Protein AF-A0A931K1W0-F1 (afdb_monomer_lite)

Sequence (551 aa):
MRIALSAIAASLCFSAPSFSQVNISGSLLPSSRSVAVGEAATAFAAITNANNSTATATSCRPECFNCGPGGVDAVFSYQTTSAVNVLTGTPNTPADIAPGSTQNYVFSLTPNSIFTEQAAVIDFTCDGGQTRAAYRPELTDFILSAGPNEPDILPIASTLSLDGVARVSTPTGFIPFSVAAINIGAGNPGPDGPDTAFAGGNEATITVTPEHGGLELPLRYDICEANNLAVCIGARSTSVTTQIGDSPSYFVVRALGEGAGVPFYPDIVRVTLNFTDAGGVLRGRTSVAAVVTGPTPGQDDTNPEGIWFFDISGGTSTAFGEIGDGILVIDEAGGYTAYGNFATLGQNDGQYGLYGEVSTPDPGSFSGIAFELNDNNPAVQHDFAGTWQHNTFVRGNVSPVASDNPDVSGPSLIAGQPRRLRAVYSTLTDRPVSLPGLAGSYDLVDEENGALADIGDITISSLGQMTGTVSDPGGNTCDASGAIVHVNQNENIFFVNLQLTGPCQFAAGYGGHAAQLDDAENGFTNAIAMIFGNENAIVQVALVPDAQFPQ

Secondary structure (DSSP, 8-state):
--------------------PPPEEEEEESSEEEE-TTS-EEEEEEEEE--SSS-PEEEEEEEETTBSTTSB-EEEEEEEE-TTS-B-S-TT--EEE-TT-EEEEEEEEEESS-EEEEEEEEEEEETTTTEEPPP-TTTTEEEEEE-TT---EEEEEEETTSSSEEEESSTT-EEEEEEEEEE-SSS-----SS--S-SSSS-EEEEEEEE-TT---SEEEEEEEE-TTS-BSS--BS-EEEEE-SSPEEEEEEEEE-SS-B---TTT-EEEEEEE-TTS-EEEEEEEEEEE-PPP-----S---EEEEEEEE----SSS-EEEEEEEEE-TTSEEEEEEEEE-TTSPPEEEEEEEE-B-SSTTEEEEEEEEE--SS--EEEEEEEEEETTTEEEEEEEE---S-TT--S----TT--EEEEEEE-GGGSS---GGGG-EEEEEEEEETTEEEEEEEEEE-TT-EEEEEEE-TTS-EEEEEEEEEES-TTSS-EEEEEEEESSSTT--EEEEEEEEEEETTTTEEEEEEEEEE-SS-EEEEEEEEGGGS--

Structure (mmCIF, N/CA/C/O backbone):
data_AF-A0A931K1W0-F1
#
_entry.id   AF-A0A931K1W0-F1
#
loop_
_atom_site.group_PDB
_atom_site.id
_atom_site.type_symbol
_atom_site.label_atom_id
_atom_site.label_alt_id
_atom_site.label_comp_id
_atom_site.label_asym_id
_atom_site.label_entity_id
_atom_site.label_seq_id
_atom_site.pdbx_PDB_ins_code
_atom_site.Cartn_x
_atom_site.Cartn_y
_atom_site.Cartn_z
_atom_site.occupancy
_atom_site.B_iso_or_equiv
_atom_site.auth_seq_id
_atom_site.auth_comp_id
_atom_site.auth_asym_id
_atom_site.auth_atom_id
_atom_site.pdbx_PDB_model_num
ATOM 1 N N . MET A 1 1 ? 1.132 76.169 -31.240 1.00 40.91 1 MET A N 1
ATOM 2 C CA . MET A 1 1 ? -0.004 75.354 -30.760 1.00 40.91 1 MET A CA 1
ATOM 3 C C . MET A 1 1 ? 0.109 73.947 -31.341 1.00 40.91 1 MET A C 1
ATOM 5 O O . MET A 1 1 ? -0.431 73.682 -32.403 1.00 40.91 1 MET A O 1
ATOM 9 N N . ARG A 1 2 ? 0.882 73.076 -30.684 1.00 34.75 2 ARG A N 1
ATOM 10 C CA . ARG A 1 2 ? 0.840 71.611 -30.820 1.00 34.75 2 ARG A CA 1
ATOM 11 C C . ARG A 1 2 ? 1.240 71.058 -29.451 1.00 34.75 2 ARG A C 1
ATOM 13 O O . ARG A 1 2 ? 2.360 71.286 -29.011 1.00 34.75 2 ARG A O 1
ATOM 20 N N . ILE A 1 3 ? 0.267 70.483 -28.753 1.00 39.75 3 ILE A N 1
ATOM 21 C CA . ILE A 1 3 ? 0.399 69.864 -27.432 1.00 39.75 3 ILE A CA 1
ATOM 22 C C . ILE A 1 3 ? 0.896 68.438 -27.680 1.00 39.75 3 ILE A C 1
ATOM 24 O O . ILE A 1 3 ? 0.216 67.677 -28.363 1.00 39.75 3 ILE A O 1
ATOM 28 N N . ALA A 1 4 ? 2.089 68.102 -27.189 1.00 41.09 4 ALA A N 1
ATOM 29 C CA . ALA A 1 4 ? 2.591 66.733 -27.171 1.00 41.09 4 ALA A CA 1
ATOM 30 C C . ALA A 1 4 ? 2.220 66.108 -25.820 1.00 41.09 4 ALA A C 1
ATOM 32 O O . ALA A 1 4 ? 2.656 66.575 -24.769 1.00 41.09 4 ALA A O 1
ATOM 33 N N . LEU A 1 5 ? 1.349 65.103 -25.873 1.00 40.66 5 LEU A N 1
ATOM 34 C CA . LEU A 1 5 ? 0.883 64.304 -24.746 1.00 40.66 5 LEU A CA 1
ATOM 35 C C . LEU A 1 5 ? 1.934 63.212 -24.475 1.00 40.66 5 LEU A C 1
ATOM 37 O O . LEU A 1 5 ? 2.062 62.276 -25.260 1.00 40.66 5 LEU A O 1
ATOM 41 N N . SER A 1 6 ? 2.700 63.339 -23.392 1.00 42.47 6 SER A N 1
ATOM 42 C CA . SER A 1 6 ? 3.542 62.252 -22.875 1.00 42.47 6 SER A CA 1
ATOM 43 C C . SER A 1 6 ? 2.692 61.356 -21.976 1.00 42.47 6 SER A C 1
ATOM 45 O O . SER A 1 6 ? 2.296 61.772 -20.889 1.00 42.47 6 SER A O 1
ATOM 47 N N . ALA A 1 7 ? 2.397 60.137 -22.426 1.00 42.44 7 ALA A N 1
ATOM 48 C CA . ALA A 1 7 ? 1.770 59.107 -21.605 1.00 42.44 7 ALA A CA 1
ATOM 49 C C . ALA A 1 7 ? 2.846 58.408 -20.756 1.00 42.44 7 ALA A C 1
ATOM 51 O O . ALA A 1 7 ? 3.680 57.672 -21.278 1.00 42.44 7 ALA A O 1
ATOM 52 N N . ILE A 1 8 ? 2.835 58.659 -19.446 1.00 43.50 8 ILE A N 1
ATOM 53 C CA . ILE A 1 8 ? 3.583 57.880 -18.455 1.00 43.50 8 ILE A CA 1
ATOM 54 C C . ILE A 1 8 ? 2.724 56.655 -18.122 1.00 43.50 8 ILE A C 1
ATOM 56 O O . ILE A 1 8 ? 1.767 56.755 -17.359 1.00 43.50 8 ILE A O 1
ATOM 60 N N . ALA A 1 9 ? 3.045 55.505 -18.714 1.00 43.12 9 ALA A N 1
ATOM 61 C CA . ALA A 1 9 ? 2.557 54.212 -18.247 1.00 43.12 9 ALA A CA 1
ATOM 62 C C . ALA A 1 9 ? 3.431 53.776 -17.060 1.00 43.12 9 ALA A C 1
ATOM 64 O O . ALA A 1 9 ? 4.481 53.161 -17.231 1.00 43.12 9 ALA A O 1
ATOM 65 N N . ALA A 1 10 ? 3.038 54.170 -15.848 1.00 45.44 10 ALA A N 1
ATOM 66 C CA . ALA A 1 10 ? 3.620 53.632 -14.626 1.00 45.44 10 ALA A CA 1
ATOM 67 C C . ALA A 1 10 ? 3.161 52.175 -14.479 1.00 45.44 10 ALA A C 1
ATOM 69 O O . ALA A 1 10 ? 2.015 51.912 -14.119 1.00 45.44 10 ALA A O 1
ATOM 70 N N . SER A 1 11 ? 4.051 51.238 -14.805 1.00 51.44 11 SER A N 1
ATOM 71 C CA . SER A 1 11 ? 3.852 49.815 -14.545 1.00 51.44 11 SER A CA 1
ATOM 72 C C . SER A 1 11 ? 3.867 49.597 -13.028 1.00 51.44 11 SER A C 1
ATOM 74 O O . SER A 1 11 ? 4.923 49.575 -12.397 1.00 51.44 11 SER A O 1
ATOM 76 N N . LEU A 1 12 ? 2.682 49.532 -12.421 1.00 46.25 12 LEU A N 1
ATOM 77 C CA . LEU A 1 12 ? 2.500 49.058 -11.054 1.00 46.25 12 LEU A CA 1
ATOM 78 C C . LEU A 1 12 ? 2.749 47.546 -11.060 1.00 46.25 12 LEU A C 1
ATOM 80 O O . LEU A 1 12 ? 1.838 46.766 -11.329 1.00 46.25 12 LEU A O 1
ATOM 84 N N . CYS A 1 13 ? 3.983 47.128 -10.775 1.00 44.28 13 CYS A N 1
ATOM 85 C CA . CYS A 1 13 ? 4.253 45.757 -10.355 1.00 44.28 13 CYS A CA 1
ATOM 86 C C . CYS A 1 13 ? 3.557 45.538 -9.007 1.00 44.28 13 CYS A C 1
ATOM 88 O O . CYS A 1 13 ? 4.107 45.857 -7.954 1.00 44.28 13 CYS A O 1
ATOM 90 N N . PHE A 1 14 ? 2.325 45.036 -9.037 1.00 47.47 14 PHE A N 1
ATOM 91 C CA . PHE A 1 14 ? 1.712 44.440 -7.862 1.00 47.47 14 PHE A CA 1
ATOM 92 C C . PHE A 1 14 ? 2.465 43.142 -7.582 1.00 47.47 14 PHE A C 1
ATOM 94 O O . PHE A 1 14 ? 2.285 42.150 -8.284 1.00 47.47 14 PHE A O 1
ATOM 101 N N . SER A 1 15 ? 3.334 43.157 -6.573 1.00 45.53 15 SER A N 1
ATOM 102 C CA . SER A 1 15 ? 3.844 41.935 -5.962 1.00 45.53 15 SER A CA 1
ATOM 103 C C . SER A 1 15 ? 2.635 41.207 -5.382 1.00 45.53 15 SER A C 1
ATOM 105 O O . SER A 1 15 ? 2.146 41.570 -4.310 1.00 45.53 15 SER A O 1
ATOM 107 N N . ALA A 1 16 ? 2.084 40.244 -6.121 1.00 52.69 16 ALA A N 1
ATOM 108 C CA . ALA A 1 16 ? 1.073 39.366 -5.561 1.00 52.69 16 ALA A CA 1
ATOM 109 C C . ALA A 1 16 ? 1.710 38.673 -4.344 1.00 52.69 16 ALA A C 1
ATOM 111 O O . ALA A 1 16 ? 2.831 38.168 -4.467 1.00 52.69 16 ALA A O 1
ATOM 112 N N . PRO A 1 17 ? 1.074 38.698 -3.160 1.00 52.47 17 PRO A N 1
ATOM 113 C CA . PRO A 1 17 ? 1.580 37.938 -2.031 1.00 52.47 17 PRO A CA 1
ATOM 114 C C . PRO A 1 17 ? 1.660 36.471 -2.454 1.00 52.47 17 PRO A C 1
ATOM 116 O O . PRO A 1 17 ? 0.664 35.889 -2.884 1.00 52.47 17 PRO A O 1
ATOM 119 N N . SER A 1 18 ? 2.851 35.882 -2.362 1.00 52.34 18 SER A N 1
ATOM 120 C CA . SER A 1 18 ? 3.003 34.439 -2.484 1.00 52.34 18 SER A CA 1
ATOM 121 C C . SER A 1 18 ? 2.307 33.817 -1.279 1.00 52.34 18 SER A C 1
ATOM 123 O O . SER A 1 18 ? 2.810 33.890 -0.156 1.00 52.34 18 SER A O 1
ATOM 125 N N . PHE A 1 19 ? 1.117 33.258 -1.490 1.00 57.03 19 PHE A N 1
ATOM 126 C CA . PHE A 1 19 ? 0.470 32.451 -0.467 1.00 57.03 19 PHE A CA 1
ATOM 127 C C . PHE A 1 19 ? 1.361 31.233 -0.221 1.00 57.03 19 PHE A C 1
ATOM 129 O O . PHE A 1 19 ? 1.692 30.504 -1.155 1.00 57.03 19 PHE A O 1
ATOM 136 N N . SER A 1 20 ? 1.808 31.052 1.025 1.00 61.31 20 SER A N 1
ATOM 137 C CA . SER A 1 20 ? 2.494 29.821 1.416 1.00 61.31 20 SER A CA 1
ATOM 138 C C . SER A 1 20 ? 1.487 28.694 1.265 1.00 61.31 20 SER A C 1
ATOM 140 O O . SER A 1 20 ? 0.523 28.629 2.024 1.00 61.31 20 SER A O 1
ATOM 142 N N . GLN A 1 21 ? 1.713 27.841 0.275 1.00 70.00 21 GLN A N 1
ATOM 143 C CA . GLN A 1 21 ? 0.916 26.650 0.047 1.00 70.00 21 GLN A CA 1
ATOM 144 C C . GLN A 1 21 ? 0.926 25.781 1.306 1.00 70.00 21 GLN A C 1
ATOM 146 O O . GLN A 1 21 ? 1.973 25.626 1.942 1.00 70.00 21 GLN A O 1
ATOM 151 N N . VAL A 1 22 ? -0.240 25.254 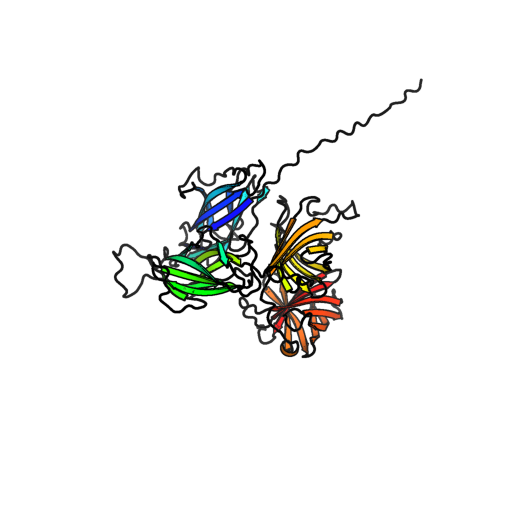1.674 1.00 80.06 22 VAL A N 1
ATOM 152 C CA . VAL A 1 22 ? -0.375 24.378 2.831 1.00 80.06 22 VAL A CA 1
ATOM 153 C C . VAL A 1 22 ? -0.139 22.934 2.383 1.00 80.06 22 VAL A C 1
ATOM 155 O O . VAL A 1 22 ? -0.891 22.412 1.574 1.00 80.06 22 VAL A O 1
ATOM 158 N N . ASN A 1 23 ? 0.891 22.271 2.909 1.00 83.62 23 ASN A N 1
ATOM 159 C CA . ASN A 1 23 ? 1.078 20.826 2.794 1.00 83.62 23 ASN A CA 1
ATOM 160 C C . ASN A 1 23 ? 0.452 20.097 3.996 1.00 83.62 23 ASN A C 1
ATOM 162 O O . ASN A 1 23 ? 0.784 20.399 5.148 1.00 83.62 23 ASN A O 1
ATOM 166 N N . ILE A 1 24 ? -0.438 19.144 3.721 1.00 88.75 24 ILE A N 1
ATOM 167 C CA . ILE A 1 24 ? -1.030 18.260 4.724 1.00 88.75 24 ILE A CA 1
ATOM 168 C C . ILE A 1 24 ? -0.754 16.794 4.391 1.00 88.75 24 ILE A C 1
ATOM 170 O O . ILE A 1 24 ? -0.601 16.419 3.232 1.00 88.75 24 ILE A O 1
ATOM 174 N N . SER A 1 25 ? -0.725 15.954 5.418 1.00 90.31 25 SER A N 1
ATOM 175 C CA . SER A 1 25 ? -0.653 14.498 5.275 1.00 90.31 25 SER A CA 1
ATOM 176 C C . SER A 1 25 ? -1.708 13.837 6.149 1.00 90.31 25 SER A C 1
ATOM 178 O O . SER A 1 25 ? -2.003 14.330 7.241 1.00 90.31 25 SER A O 1
ATOM 180 N N . GLY A 1 26 ? -2.265 12.734 5.658 1.00 92.00 26 GLY A N 1
ATOM 181 C CA . GLY A 1 26 ? -3.302 11.956 6.321 1.00 92.00 26 GLY A CA 1
ATOM 182 C C . GLY A 1 26 ? -2.817 10.559 6.690 1.00 92.00 26 GLY A C 1
ATOM 183 O O . GLY A 1 26 ? -1.882 10.034 6.092 1.00 92.00 26 GLY A O 1
ATOM 184 N N . SER A 1 27 ? -3.443 9.966 7.698 1.00 93.62 27 SER A N 1
ATOM 185 C CA . SER A 1 27 ? -3.289 8.547 8.025 1.00 93.62 27 SER A CA 1
ATOM 186 C C . SER A 1 27 ? -4.501 8.067 8.806 1.00 93.62 27 SER A C 1
ATOM 188 O O . SER A 1 27 ? -5.144 8.872 9.490 1.00 93.62 27 SER A O 1
ATOM 190 N N . LEU A 1 28 ? -4.794 6.771 8.740 1.00 94.44 28 LEU A N 1
ATOM 191 C CA . LEU A 1 28 ? -5.841 6.145 9.539 1.00 94.44 28 LEU A CA 1
ATOM 192 C C . LEU A 1 28 ? -5.404 4.808 10.148 1.00 94.44 28 LEU A C 1
ATOM 194 O O . LEU A 1 28 ? -4.457 4.175 9.685 1.00 94.44 28 LEU A O 1
ATOM 198 N N . LEU A 1 29 ? -6.073 4.402 11.230 1.00 92.69 29 LEU A N 1
ATOM 199 C CA . LEU A 1 29 ? -5.928 3.076 11.835 1.00 92.69 29 LEU A CA 1
ATOM 200 C C . LEU A 1 29 ? -7.140 2.699 12.724 1.00 92.69 29 LEU A C 1
ATOM 202 O O . LEU A 1 29 ? -7.666 3.561 13.437 1.00 92.69 29 LEU A O 1
ATOM 206 N N . PRO A 1 30 ? -7.558 1.418 12.759 1.00 93.81 30 PRO A N 1
ATOM 207 C CA . PRO A 1 30 ? -7.154 0.358 11.826 1.00 93.81 30 PRO A CA 1
ATOM 208 C C . PRO A 1 30 ? -7.580 0.696 10.387 1.00 93.81 30 PRO A C 1
ATOM 210 O O . PRO A 1 30 ? -8.443 1.549 10.188 1.00 93.81 30 PRO A O 1
ATOM 213 N N . SER A 1 31 ? -6.980 0.036 9.394 1.00 93.56 31 SER A N 1
ATOM 214 C CA . SER A 1 31 ? -7.301 0.243 7.969 1.00 93.56 31 SER A CA 1
ATOM 215 C C . SER A 1 31 ? -8.343 -0.733 7.424 1.00 93.56 31 SER A C 1
ATOM 217 O O . SER A 1 31 ? -8.630 -0.736 6.232 1.00 93.56 31 SER A O 1
ATOM 219 N N . SER A 1 32 ? -8.939 -1.556 8.290 1.00 96.25 32 SER A N 1
ATOM 220 C CA . SER A 1 32 ? -10.054 -2.425 7.927 1.00 96.25 32 SER A CA 1
ATOM 221 C C . SER A 1 32 ? -10.995 -2.636 9.105 1.00 96.25 32 SER A C 1
ATOM 223 O O . SER A 1 32 ? -10.538 -2.691 10.250 1.00 96.25 32 SER A O 1
ATOM 225 N N . ARG A 1 33 ? -12.289 -2.798 8.819 1.00 96.44 33 ARG A N 1
ATOM 226 C CA . ARG A 1 33 ? -13.323 -3.230 9.777 1.00 96.44 33 ARG A CA 1
ATOM 227 C C . ARG A 1 33 ? -14.365 -4.108 9.086 1.00 96.44 33 ARG A C 1
ATOM 229 O O . ARG A 1 33 ? -14.645 -3.923 7.905 1.00 96.44 33 ARG A O 1
ATOM 236 N N . SER A 1 34 ? -14.971 -5.025 9.835 1.00 95.44 34 SER A N 1
ATOM 237 C CA . SER A 1 34 ? -16.159 -5.779 9.406 1.00 95.44 34 SER A CA 1
ATOM 238 C C . SER A 1 34 ? -17.279 -5.562 10.420 1.00 95.44 34 SER A C 1
ATOM 240 O O . SER A 1 34 ? -17.066 -5.784 11.603 1.00 95.44 34 SER A O 1
ATOM 242 N N . VAL A 1 35 ? -18.459 -5.098 10.014 1.00 94.00 35 VAL A N 1
ATOM 243 C CA . VAL A 1 35 ? -19.558 -4.789 10.958 1.00 94.00 35 VAL A CA 1
ATOM 244 C C . VAL A 1 35 ? -20.906 -5.278 10.439 1.00 94.00 35 VAL A C 1
ATOM 246 O O . VAL A 1 35 ? -21.044 -5.608 9.264 1.00 94.00 35 VAL A O 1
ATOM 249 N N . ALA A 1 36 ? -21.935 -5.312 11.287 1.00 91.69 36 ALA A N 1
ATOM 250 C CA . ALA A 1 36 ? -23.287 -5.550 10.797 1.00 91.69 36 ALA A CA 1
ATOM 251 C C . ALA A 1 36 ? -23.846 -4.321 10.056 1.00 91.69 36 ALA A C 1
ATOM 253 O O . ALA A 1 36 ? -23.455 -3.176 10.289 1.00 91.69 36 ALA A O 1
ATOM 254 N N . VAL A 1 37 ? -24.823 -4.549 9.175 1.00 94.81 37 VAL A N 1
ATOM 255 C CA . VAL A 1 37 ? -25.566 -3.457 8.528 1.00 94.81 37 VAL A CA 1
ATOM 256 C C . VAL A 1 37 ? -26.258 -2.600 9.591 1.00 94.81 37 VAL A C 1
ATOM 258 O O . VAL A 1 37 ? -26.954 -3.120 10.463 1.00 94.81 37 VAL A O 1
ATOM 261 N N . GLY A 1 38 ? -26.090 -1.280 9.500 1.00 94.81 38 GLY A N 1
ATOM 262 C CA . GLY A 1 38 ? -26.595 -0.319 10.479 1.00 94.81 38 GLY A CA 1
ATOM 263 C C . GLY A 1 38 ? -25.704 -0.121 11.711 1.00 94.81 38 GLY A C 1
ATOM 264 O O . GLY A 1 38 ? -26.009 0.754 12.523 1.00 94.81 38 GLY A O 1
ATOM 265 N N . GLU A 1 39 ? -24.606 -0.868 11.853 1.00 94.88 39 GLU A N 1
ATOM 266 C CA . GLU A 1 39 ? -23.599 -0.639 12.892 1.00 94.88 39 GLU A CA 1
ATOM 267 C C . GLU A 1 39 ? -22.455 0.237 12.374 1.00 94.88 39 GLU A C 1
ATOM 269 O O . GLU A 1 39 ? -22.034 0.146 11.223 1.00 94.88 39 GLU A O 1
ATOM 274 N N . ALA A 1 40 ? -21.947 1.122 13.231 1.00 95.88 40 ALA A N 1
ATOM 275 C CA . ALA A 1 40 ? -20.875 2.033 12.859 1.00 95.88 40 ALA A CA 1
ATOM 276 C C . ALA A 1 40 ? -19.503 1.348 12.976 1.00 95.88 40 ALA A C 1
ATOM 278 O O . ALA A 1 40 ? -19.029 1.078 14.081 1.00 95.88 40 ALA A O 1
ATOM 279 N N . ALA A 1 41 ? -18.820 1.165 11.847 1.00 96.69 41 ALA A N 1
ATOM 280 C CA . ALA A 1 41 ? -17.393 0.875 11.815 1.00 96.69 41 ALA A CA 1
ATOM 281 C C . ALA A 1 41 ? -16.615 2.154 12.137 1.00 96.69 41 ALA A C 1
ATOM 283 O O . ALA A 1 41 ? -16.735 3.148 11.422 1.00 96.69 41 ALA A O 1
ATOM 284 N N . THR A 1 42 ? -15.832 2.146 13.216 1.00 96.50 42 THR A N 1
ATOM 285 C CA . THR A 1 42 ? -15.050 3.305 13.672 1.00 96.50 42 THR A CA 1
ATOM 286 C C . THR A 1 42 ? -13.551 3.105 13.489 1.00 96.50 42 THR A C 1
ATOM 288 O O . THR A 1 42 ? -13.015 2.019 13.713 1.00 96.50 42 THR A O 1
ATOM 291 N N . ALA A 1 43 ? -12.853 4.175 13.130 1.00 96.50 43 ALA A N 1
ATOM 292 C CA . ALA A 1 43 ? -11.398 4.198 13.087 1.00 96.50 43 ALA A CA 1
ATOM 293 C C . ALA A 1 43 ? -10.870 5.589 13.436 1.00 96.50 43 ALA A C 1
ATOM 295 O O . ALA A 1 43 ? -11.596 6.590 13.399 1.00 96.50 43 ALA A O 1
ATOM 296 N N . PHE A 1 44 ? -9.600 5.639 13.827 1.00 96.44 44 PHE A N 1
ATOM 297 C CA . PHE A 1 44 ? -8.901 6.887 14.071 1.00 96.44 44 PHE A CA 1
ATOM 298 C C . PHE A 1 44 ? -8.274 7.394 12.784 1.00 96.44 44 PHE A C 1
ATOM 300 O O . PHE A 1 44 ? -7.798 6.621 11.959 1.00 96.44 44 PHE A O 1
ATOM 307 N N . ALA A 1 45 ? -8.249 8.710 12.656 1.00 97.06 45 ALA A N 1
ATOM 308 C CA . ALA A 1 45 ? -7.616 9.435 11.574 1.00 97.06 45 ALA A CA 1
ATOM 309 C C . ALA A 1 45 ? -6.730 10.539 12.157 1.00 97.06 45 ALA A C 1
ATOM 311 O O . ALA A 1 45 ? -7.064 11.129 13.185 1.00 97.06 45 ALA A O 1
ATOM 312 N N . ALA A 1 46 ? -5.631 10.860 11.487 1.00 95.94 46 ALA A N 1
ATOM 313 C CA . ALA A 1 46 ? -4.773 11.981 11.842 1.00 95.94 46 ALA A CA 1
ATOM 314 C C . ALA A 1 46 ? -4.457 12.812 10.601 1.00 95.94 46 ALA A C 1
ATOM 316 O O . ALA A 1 46 ? -4.006 12.274 9.592 1.00 95.94 46 ALA A O 1
ATOM 317 N N . ILE A 1 47 ? -4.663 14.126 10.703 1.00 96.25 47 ILE A N 1
ATOM 318 C CA . ILE A 1 47 ? -4.255 15.103 9.691 1.00 96.25 47 ILE A CA 1
ATOM 319 C C . ILE A 1 47 ? -3.112 15.917 10.274 1.00 96.25 47 ILE A C 1
ATOM 321 O O . ILE A 1 47 ? -3.262 16.546 11.322 1.00 96.25 47 ILE A O 1
ATOM 325 N N . THR A 1 48 ? -1.972 15.918 9.599 1.00 94.00 48 THR A N 1
ATOM 326 C CA . THR A 1 48 ? -0.801 16.701 9.997 1.00 94.00 48 THR A CA 1
ATOM 327 C C . THR A 1 48 ? -0.601 17.848 9.028 1.00 94.00 48 THR A C 1
ATOM 329 O O . THR A 1 48 ? -0.503 17.629 7.826 1.00 94.00 48 THR A O 1
ATOM 332 N N . ASN A 1 49 ? -0.496 19.067 9.554 1.00 93.25 49 ASN A N 1
ATOM 333 C CA . ASN A 1 49 ? -0.016 20.211 8.794 1.00 93.25 49 ASN A CA 1
ATOM 334 C C . ASN A 1 49 ? 1.517 20.149 8.771 1.00 93.25 49 ASN A C 1
ATOM 336 O O . ASN A 1 49 ? 2.183 20.535 9.732 1.00 93.25 49 ASN A O 1
ATOM 340 N N . ALA A 1 50 ? 2.071 19.647 7.670 1.00 86.75 50 ALA A N 1
ATOM 341 C CA . ALA A 1 50 ? 3.502 19.418 7.505 1.00 86.75 50 ALA A CA 1
ATOM 342 C C . ALA A 1 50 ? 4.290 20.700 7.175 1.00 86.75 50 ALA A C 1
ATOM 344 O O . ALA A 1 50 ? 5.508 20.647 6.983 1.00 86.75 50 ALA A O 1
ATOM 345 N N . ASN A 1 51 ? 3.629 21.861 7.099 1.00 79.62 51 ASN A N 1
ATOM 346 C CA . ASN A 1 51 ? 4.326 23.110 6.823 1.00 79.62 51 ASN A CA 1
ATOM 347 C C . ASN A 1 51 ? 5.239 23.490 7.985 1.00 79.62 51 ASN A C 1
ATOM 349 O O . ASN A 1 51 ? 4.829 23.553 9.142 1.00 79.62 51 ASN A O 1
ATOM 353 N N . ASN A 1 52 ? 6.475 23.836 7.636 1.00 67.94 52 ASN A N 1
ATOM 354 C CA . ASN A 1 52 ? 7.436 24.474 8.532 1.00 67.94 52 ASN A CA 1
ATOM 355 C C . ASN A 1 52 ? 7.297 26.012 8.556 1.00 67.94 52 ASN A C 1
ATOM 357 O O . ASN A 1 52 ? 8.097 26.690 9.201 1.00 67.94 52 ASN A O 1
ATOM 361 N N . SER A 1 53 ? 6.321 26.563 7.822 1.00 69.38 53 SER A N 1
ATOM 362 C CA . SER A 1 53 ? 6.023 27.996 7.738 1.00 69.38 53 SER A CA 1
ATOM 363 C C . SER A 1 53 ? 5.019 28.431 8.817 1.00 69.38 53 SER A C 1
ATOM 365 O O . SER A 1 53 ? 4.724 27.689 9.744 1.00 69.38 53 SER A O 1
ATOM 367 N N . THR A 1 54 ? 4.483 29.651 8.726 1.00 73.94 54 THR A N 1
ATOM 368 C CA . THR A 1 54 ? 3.424 30.159 9.619 1.00 73.94 54 THR A CA 1
ATOM 369 C C . THR A 1 54 ? 2.003 29.862 9.119 1.00 73.94 54 THR A C 1
ATOM 371 O O . THR A 1 54 ? 1.047 30.387 9.685 1.00 73.94 54 THR A O 1
ATOM 374 N N . ALA A 1 55 ? 1.834 29.099 8.033 1.00 86.19 55 ALA A N 1
ATOM 375 C CA . ALA A 1 55 ? 0.528 28.885 7.410 1.00 86.19 55 ALA A CA 1
ATOM 376 C C . ALA A 1 55 ? -0.317 27.833 8.154 1.00 86.19 55 ALA A C 1
ATOM 378 O O . ALA A 1 55 ? -0.018 26.637 8.139 1.00 86.19 55 ALA A O 1
ATOM 379 N N . THR A 1 56 ? -1.387 28.288 8.803 1.00 90.75 56 THR A N 1
ATOM 380 C CA . THR A 1 56 ? -2.424 27.414 9.365 1.00 90.75 56 THR A CA 1
ATOM 381 C C . THR A 1 56 ? -3.215 26.763 8.233 1.00 90.75 56 THR A C 1
ATOM 383 O O . THR A 1 56 ? -3.682 27.461 7.337 1.00 90.75 56 THR A O 1
ATOM 386 N N . ALA A 1 57 ? -3.391 25.446 8.298 1.00 91.94 57 ALA A N 1
ATOM 387 C CA . ALA A 1 57 ? -4.314 24.719 7.438 1.00 91.94 57 ALA A CA 1
ATOM 388 C C . ALA A 1 57 ? -5.723 24.925 7.999 1.00 91.94 57 ALA A C 1
ATOM 390 O O . ALA A 1 57 ? -5.959 24.567 9.155 1.00 91.94 57 ALA A O 1
ATOM 391 N N . THR A 1 58 ? -6.633 25.552 7.253 1.00 94.31 58 THR A N 1
ATOM 392 C CA . THR A 1 58 ? -7.949 25.904 7.805 1.00 94.31 58 THR A CA 1
ATOM 393 C C . THR A 1 58 ? -9.023 24.921 7.378 1.00 94.31 58 THR A C 1
ATOM 395 O O . THR A 1 58 ? -8.943 24.312 6.317 1.00 94.31 58 THR A O 1
ATOM 398 N N . SER A 1 59 ? -10.060 24.751 8.196 1.00 95.50 59 SER A N 1
ATOM 399 C CA . SER A 1 59 ? -11.220 23.907 7.876 1.00 95.50 59 SER A CA 1
ATOM 400 C C . SER A 1 59 ? -10.874 22.470 7.441 1.00 95.50 59 SER A C 1
ATOM 402 O O . SER A 1 59 ? -11.492 21.923 6.520 1.00 95.50 59 SER A O 1
ATOM 404 N N . CYS A 1 60 ? -9.898 21.858 8.112 1.00 97.12 60 CYS A N 1
ATOM 405 C CA . CYS A 1 60 ? -9.431 20.506 7.841 1.00 97.12 60 CYS A CA 1
ATOM 406 C C . CYS A 1 60 ? -10.390 19.434 8.368 1.00 97.12 60 CYS A C 1
ATOM 408 O O . CYS A 1 60 ? -10.942 19.560 9.471 1.00 97.12 60 CYS A O 1
ATOM 410 N N . ARG A 1 61 ? -10.581 18.366 7.593 1.00 97.25 61 ARG A N 1
ATOM 411 C CA . ARG A 1 61 ? -11.444 17.230 7.934 1.00 97.25 61 ARG A CA 1
ATOM 412 C C . ARG A 1 61 ? -11.129 15.989 7.092 1.00 97.25 61 ARG A C 1
ATOM 414 O O . ARG A 1 61 ? -10.669 16.140 5.963 1.00 97.25 61 ARG A O 1
ATOM 421 N N . PRO A 1 62 ? -11.414 14.785 7.607 1.00 97.00 62 PRO A N 1
ATOM 422 C CA . PRO A 1 62 ? -11.562 13.614 6.761 1.00 97.00 62 PRO A CA 1
ATOM 423 C C . PRO A 1 62 ? -12.903 13.669 6.006 1.00 97.00 62 PRO A C 1
ATOM 425 O O . PRO A 1 62 ? -13.895 14.194 6.519 1.00 97.00 62 PRO A O 1
ATOM 428 N N . GLU A 1 63 ? -12.942 13.107 4.807 1.00 94.06 63 GLU A N 1
ATOM 429 C CA . GLU A 1 63 ? -14.128 12.930 3.967 1.00 94.06 63 GLU A CA 1
ATOM 430 C C . GLU A 1 63 ? -14.075 11.540 3.330 1.00 94.06 63 GLU A C 1
ATOM 432 O O . GLU A 1 63 ? -12.995 11.036 3.053 1.00 94.06 63 GLU A O 1
ATOM 437 N N . CYS A 1 64 ? -15.223 10.913 3.073 1.00 92.75 64 CYS A N 1
ATOM 438 C CA . CYS A 1 64 ? -15.250 9.711 2.244 1.00 92.75 64 CYS A CA 1
ATOM 439 C C . CYS A 1 64 ? -15.639 10.089 0.816 1.00 92.75 64 CYS A C 1
ATOM 441 O O . CYS A 1 64 ? -16.767 10.528 0.583 1.00 92.75 64 CYS A O 1
ATOM 443 N N . PHE A 1 65 ? -14.709 9.932 -0.125 1.00 87.00 65 PHE A N 1
ATOM 444 C CA . PHE A 1 65 ? -14.883 10.379 -1.508 1.00 87.00 65 PHE A CA 1
ATOM 445 C C . PHE A 1 65 ? -15.872 9.505 -2.286 1.00 87.00 65 PHE A C 1
ATOM 447 O O . PHE A 1 65 ? -16.673 10.018 -3.065 1.00 87.00 65 PHE A O 1
ATOM 454 N N . ASN A 1 66 ? -15.848 8.194 -2.045 1.00 89.25 66 ASN A N 1
ATOM 455 C CA . ASN A 1 66 ? -16.663 7.213 -2.757 1.00 89.25 66 ASN A CA 1
ATOM 456 C C . ASN A 1 66 ? -17.783 6.606 -1.892 1.00 89.25 66 ASN A C 1
ATOM 458 O O . ASN A 1 66 ? -18.319 5.558 -2.242 1.00 89.25 66 ASN A O 1
ATOM 462 N N . CYS A 1 67 ? -18.152 7.230 -0.769 1.00 91.62 67 CYS A N 1
ATOM 463 C CA . CYS A 1 67 ? -19.285 6.763 0.031 1.00 91.62 67 CYS A CA 1
ATOM 464 C C . CYS A 1 67 ? -20.613 7.301 -0.510 1.00 91.62 67 CYS A C 1
ATOM 466 O O . CYS A 1 67 ? -20.785 8.508 -0.685 1.00 91.62 67 CYS A O 1
ATOM 468 N N . GLY A 1 68 ? -21.579 6.406 -0.709 1.00 88.06 68 GLY A N 1
ATOM 469 C CA . GLY A 1 68 ? -22.915 6.715 -1.204 1.00 88.06 68 GLY A CA 1
ATOM 470 C C . GLY A 1 68 ? -23.347 5.824 -2.374 1.00 88.06 68 GLY A C 1
ATOM 471 O O . GLY A 1 68 ? -22.702 4.819 -2.678 1.00 88.06 68 GLY A O 1
ATOM 472 N N . PRO A 1 69 ? -24.459 6.173 -3.047 1.00 79.00 69 PRO A N 1
ATOM 473 C CA . PRO A 1 69 ? -24.964 5.405 -4.180 1.00 79.00 69 PRO A CA 1
ATOM 474 C C . PRO A 1 69 ? -23.936 5.345 -5.319 1.00 79.00 69 PRO A C 1
ATOM 476 O O . PRO A 1 69 ? -23.546 6.383 -5.846 1.00 79.00 69 PRO A O 1
ATOM 479 N N . GLY A 1 70 ? -23.536 4.136 -5.719 1.00 81.38 70 GLY A N 1
ATOM 480 C CA . GLY A 1 70 ? -22.537 3.916 -6.775 1.00 81.38 70 GLY A CA 1
ATOM 481 C C . GLY A 1 70 ? -21.101 3.717 -6.277 1.00 81.38 70 GLY A C 1
ATOM 482 O O . GLY A 1 70 ? -20.224 3.486 -7.101 1.00 81.38 70 GLY A O 1
ATOM 483 N N . GLY A 1 71 ? -20.869 3.763 -4.962 1.00 88.94 71 GLY A N 1
ATOM 484 C CA . GLY A 1 71 ? -19.613 3.357 -4.329 1.00 88.94 71 GLY A CA 1
ATOM 485 C C . GLY A 1 71 ? -19.883 2.524 -3.076 1.00 88.94 71 GLY A C 1
ATOM 486 O O . GLY A 1 71 ? -20.708 1.609 -3.114 1.00 88.94 71 GLY A O 1
ATOM 487 N N . VAL A 1 72 ? -19.221 2.848 -1.964 1.00 93.88 72 VAL A N 1
ATOM 488 C CA . VAL A 1 72 ? -19.456 2.178 -0.677 1.00 93.88 72 VAL A CA 1
ATOM 489 C C . VAL A 1 72 ? -20.776 2.663 -0.088 1.00 93.88 72 VAL A C 1
ATOM 491 O O . VAL A 1 72 ? -20.901 3.831 0.288 1.00 93.88 72 VAL A O 1
ATOM 494 N N . ASP A 1 73 ? -21.777 1.786 0.011 1.00 96.31 73 ASP A N 1
ATOM 495 C CA . ASP A 1 73 ? -23.098 2.129 0.554 1.00 96.31 73 ASP A CA 1
ATOM 496 C C . ASP A 1 73 ? -23.065 2.240 2.087 1.00 96.31 73 ASP A C 1
ATOM 498 O O . ASP A 1 73 ? -23.544 1.377 2.830 1.00 96.31 73 ASP A O 1
ATOM 502 N N . ALA A 1 74 ? -22.461 3.328 2.561 1.00 96.94 74 ALA A N 1
ATOM 503 C CA . ALA A 1 74 ? -22.307 3.653 3.965 1.00 96.94 74 ALA A CA 1
ATOM 504 C C . ALA A 1 74 ? -22.468 5.156 4.225 1.00 96.94 74 ALA A C 1
ATOM 506 O O . ALA A 1 74 ? -22.132 6.008 3.400 1.00 96.94 74 ALA A O 1
ATOM 507 N N . VAL A 1 75 ? -22.962 5.493 5.416 1.00 97.50 75 VAL A N 1
ATOM 508 C CA . VAL A 1 75 ? -23.036 6.874 5.907 1.00 97.50 75 VAL A CA 1
ATOM 509 C C . VAL A 1 75 ? -21.745 7.224 6.640 1.00 97.50 75 VAL A C 1
ATOM 511 O O . VAL A 1 75 ? -21.404 6.577 7.632 1.00 97.50 75 VAL A O 1
ATOM 514 N N . PHE A 1 76 ? -21.053 8.267 6.177 1.00 97.69 76 PHE A N 1
ATOM 515 C CA . PHE A 1 76 ? -19.822 8.775 6.781 1.00 97.69 76 PHE A CA 1
ATOM 516 C C . PHE A 1 76 ? -20.094 9.889 7.807 1.00 97.69 76 PHE A C 1
ATOM 518 O O . PHE A 1 76 ? -20.937 10.761 7.590 1.00 97.69 76 PHE A O 1
ATOM 525 N N . SER A 1 77 ? -19.354 9.890 8.917 1.00 98.19 77 SER A N 1
ATOM 526 C CA . SER A 1 77 ? -19.331 10.977 9.906 1.00 98.19 77 SER A CA 1
ATOM 527 C C . SER A 1 77 ? -17.966 11.036 10.589 1.00 98.19 77 SER A C 1
ATOM 529 O O . SER A 1 77 ? -17.270 10.028 10.664 1.00 98.19 77 SER A O 1
ATOM 531 N N . TYR A 1 78 ? -17.590 12.191 11.139 1.00 98.56 78 TYR A N 1
ATOM 532 C CA . TYR A 1 78 ? -16.335 12.350 11.880 1.00 98.56 78 TYR A CA 1
ATOM 533 C C . TYR A 1 78 ? -16.457 13.288 13.082 1.00 98.56 78 TYR A C 1
ATOM 535 O O . TYR A 1 78 ? -17.391 14.085 13.184 1.00 98.56 78 TYR A O 1
ATOM 543 N N . GLN A 1 79 ? -15.491 13.220 13.997 1.00 98.56 79 GLN A N 1
ATOM 544 C CA . GLN A 1 79 ? -15.350 14.166 15.101 1.00 98.56 79 GLN A CA 1
ATOM 545 C C . GLN A 1 79 ? -13.889 14.273 15.551 1.00 98.56 79 GLN A C 1
ATOM 547 O O . GLN A 1 79 ? -13.161 13.284 15.544 1.00 98.56 79 GLN A O 1
ATOM 552 N N . THR A 1 80 ? -13.448 15.468 15.951 1.00 98.56 80 THR A N 1
ATOM 553 C CA . THR A 1 80 ? -12.096 15.670 16.491 1.00 98.56 80 THR A CA 1
ATOM 554 C C . THR A 1 80 ? -11.898 14.921 17.807 1.00 98.56 80 THR A C 1
ATOM 556 O O . THR A 1 80 ? -12.840 14.737 18.582 1.00 98.56 80 THR A O 1
ATOM 559 N N . THR A 1 81 ? -10.659 14.538 18.100 1.00 98.06 81 THR A N 1
ATOM 560 C CA . THR A 1 81 ? -10.265 13.981 19.396 1.00 98.06 81 THR A CA 1
ATOM 561 C C . THR A 1 81 ? -9.151 14.801 20.045 1.00 98.06 81 THR A C 1
ATOM 563 O O . THR A 1 81 ? -8.477 15.619 19.414 1.00 98.06 81 THR A O 1
ATOM 566 N N . SER A 1 82 ? -8.981 14.620 21.353 1.00 94.88 82 SER A N 1
ATOM 567 C CA . SER A 1 82 ? -7.806 15.083 22.089 1.00 94.88 82 SER A CA 1
ATOM 568 C C . SER A 1 82 ? -6.620 14.128 21.896 1.00 94.88 82 SER A C 1
ATOM 570 O O . SER A 1 82 ? -6.768 13.025 21.375 1.00 94.88 82 SER A O 1
ATOM 572 N N . ALA A 1 83 ? -5.440 14.502 22.402 1.00 89.25 83 ALA A N 1
ATOM 573 C CA . ALA A 1 83 ? -4.249 13.643 22.383 1.00 89.25 83 ALA A CA 1
ATOM 574 C C . ALA A 1 83 ? -4.410 12.313 23.154 1.00 89.25 83 ALA A C 1
ATOM 576 O O . ALA A 1 83 ? -3.605 11.406 22.980 1.00 89.25 83 ALA A O 1
ATOM 577 N N . VAL A 1 84 ? -5.435 12.194 24.007 1.00 90.94 84 VAL A N 1
ATOM 578 C CA . VAL A 1 84 ? -5.785 10.960 24.737 1.00 90.94 84 VAL A CA 1
ATOM 579 C C . VAL A 1 84 ? -7.035 10.282 24.162 1.00 90.94 84 VAL A C 1
ATOM 581 O O . VAL A 1 84 ? -7.706 9.528 24.859 1.00 90.94 84 VAL A O 1
ATOM 584 N N . ASN A 1 85 ? -7.371 10.568 22.900 1.00 91.88 85 ASN A N 1
ATOM 585 C CA . ASN A 1 85 ? -8.475 9.961 22.148 1.00 91.88 85 ASN A CA 1
ATOM 586 C C . ASN A 1 85 ? -9.878 10.197 22.737 1.00 91.88 85 ASN A C 1
ATOM 588 O O . ASN A 1 85 ? -10.803 9.427 22.496 1.00 91.88 85 ASN A O 1
ATOM 592 N N . VAL A 1 86 ? -10.066 11.287 23.485 1.00 96.06 86 VAL A N 1
ATOM 593 C CA . VAL A 1 86 ? -11.396 11.716 23.954 1.00 96.06 86 VAL A CA 1
ATOM 594 C C . VAL A 1 86 ? -12.029 12.622 22.904 1.00 96.06 86 VAL A C 1
ATOM 596 O O . VAL A 1 86 ? -11.351 13.526 22.419 1.00 96.06 86 VAL A O 1
ATOM 599 N N . LEU A 1 87 ? -13.310 12.413 22.582 1.00 97.56 87 LEU A N 1
ATOM 600 C CA . LEU A 1 87 ? -14.049 13.250 21.629 1.00 97.56 87 LEU A CA 1
ATOM 601 C C . LEU A 1 87 ? -14.047 14.722 22.058 1.00 97.56 87 LEU A C 1
ATOM 603 O O . LEU A 1 87 ? -14.273 15.054 23.223 1.00 97.56 87 LEU A O 1
ATOM 607 N N . THR A 1 88 ? -13.816 15.609 21.100 1.00 97.50 88 THR A N 1
ATOM 608 C CA . THR A 1 88 ? -13.827 17.064 21.265 1.00 97.50 88 THR A CA 1
ATOM 609 C C . THR A 1 88 ? -14.662 17.700 20.155 1.00 97.50 88 THR A C 1
ATOM 611 O O . THR A 1 88 ? -15.015 17.047 19.175 1.00 97.50 88 THR A O 1
ATOM 614 N N . GLY A 1 89 ? -15.023 18.975 20.310 1.00 94.75 89 GLY A N 1
ATOM 615 C CA . GLY A 1 89 ? -15.813 19.688 19.301 1.00 94.75 89 GLY A CA 1
ATOM 616 C C . GLY A 1 89 ? -17.210 19.096 19.082 1.00 94.75 89 GLY A C 1
ATOM 617 O O . GLY A 1 89 ? -17.745 18.382 19.931 1.00 94.75 89 GLY A O 1
ATOM 618 N N . THR A 1 90 ? -17.805 19.413 17.936 1.00 97.38 90 THR A N 1
ATOM 619 C CA . THR A 1 90 ? -19.089 18.869 17.472 1.00 97.38 90 THR A CA 1
ATOM 620 C C . THR A 1 90 ? -18.871 17.934 16.278 1.00 97.38 90 THR A C 1
ATOM 622 O O . THR A 1 90 ? -17.936 18.162 15.505 1.00 97.38 90 THR A O 1
ATOM 625 N N . PRO A 1 91 ? -19.707 16.893 16.093 1.00 97.75 91 PRO A N 1
ATOM 626 C CA . PRO A 1 91 ? -19.631 16.033 14.915 1.00 97.75 91 PRO A CA 1
ATOM 627 C C . PRO A 1 91 ? -19.662 16.833 13.609 1.00 97.75 91 PRO A C 1
ATOM 629 O O . PRO A 1 91 ? -20.342 17.858 13.516 1.00 97.75 91 PRO A O 1
ATOM 632 N N . ASN A 1 92 ? -18.924 16.359 12.607 1.00 97.38 92 ASN A N 1
ATOM 633 C CA . ASN A 1 92 ? -18.844 16.920 11.256 1.00 97.38 92 ASN A CA 1
ATOM 634 C C . ASN A 1 92 ? -18.458 18.406 11.220 1.00 97.38 92 ASN A C 1
ATOM 636 O O . ASN A 1 92 ? -18.883 19.161 10.348 1.00 97.38 92 ASN A O 1
ATOM 640 N N . THR A 1 93 ? -17.665 18.840 12.202 1.00 97.44 93 THR A N 1
ATOM 641 C CA . THR A 1 93 ? -17.133 20.202 12.273 1.00 97.44 93 THR A CA 1
ATOM 642 C C . THR A 1 93 ? -15.648 20.173 11.919 1.00 97.44 93 THR A C 1
ATOM 644 O O . THR A 1 93 ? -14.883 19.500 12.611 1.00 97.44 93 THR A O 1
ATOM 647 N N . PRO A 1 94 ? -15.224 20.842 10.832 1.00 97.38 94 PRO A N 1
ATOM 648 C CA . PRO A 1 94 ? -13.814 20.938 10.471 1.00 97.38 94 PRO A CA 1
ATOM 649 C C . PRO A 1 94 ? -12.996 21.650 11.558 1.00 97.38 94 PRO A C 1
ATOM 651 O O . PRO A 1 94 ? -13.546 22.418 12.350 1.00 97.38 94 PRO A O 1
ATOM 654 N N . ALA A 1 95 ? -11.683 21.432 11.570 1.00 97.31 95 ALA A N 1
ATOM 655 C CA . ALA A 1 95 ? -10.771 22.065 12.519 1.00 97.31 95 ALA A CA 1
ATOM 656 C C . ALA A 1 95 ? -9.596 22.736 11.808 1.00 97.31 95 ALA A C 1
ATOM 658 O O . ALA A 1 95 ? -9.146 22.278 10.761 1.00 97.31 95 ALA A O 1
ATOM 659 N N . ASP A 1 96 ? -9.083 23.808 12.400 1.00 96.56 96 ASP A N 1
ATOM 660 C CA . ASP A 1 96 ? -7.861 24.450 11.929 1.00 96.56 96 ASP A CA 1
ATOM 661 C C . ASP A 1 96 ? -6.642 23.762 12.551 1.00 96.56 96 ASP A C 1
ATOM 663 O O . ASP A 1 96 ? -6.626 23.454 13.745 1.00 96.56 96 ASP A O 1
ATOM 667 N N . ILE A 1 97 ? -5.601 23.555 11.750 1.00 95.62 97 ILE A N 1
ATOM 668 C CA . ILE A 1 97 ? -4.379 22.867 12.158 1.00 95.62 97 ILE A CA 1
ATOM 669 C C . ILE A 1 97 ? -3.212 23.834 12.004 1.00 95.62 97 ILE A C 1
ATOM 671 O O . ILE A 1 97 ? -2.835 24.226 10.895 1.00 95.62 97 ILE A O 1
ATOM 675 N N . ALA A 1 98 ? -2.632 24.236 13.133 1.00 94.38 98 ALA A N 1
ATOM 676 C CA . ALA A 1 98 ? -1.454 25.094 13.149 1.00 94.38 98 ALA A CA 1
ATOM 677 C C . ALA A 1 98 ? -0.258 24.420 12.437 1.00 94.38 98 ALA A C 1
ATOM 679 O O . ALA A 1 98 ? -0.198 23.189 12.377 1.00 94.38 98 ALA A O 1
ATOM 680 N N . PRO A 1 99 ? 0.709 25.194 11.913 1.00 91.94 99 PRO A N 1
ATOM 681 C CA . PRO A 1 99 ? 1.910 24.631 11.298 1.00 91.94 99 PRO A CA 1
ATOM 682 C C . PRO A 1 99 ? 2.636 23.647 12.218 1.00 91.94 99 PRO A C 1
ATOM 684 O O . PRO A 1 99 ? 2.760 23.889 13.422 1.00 91.94 99 PRO A O 1
ATOM 687 N N . GLY A 1 100 ? 3.099 22.530 11.657 1.00 91.62 100 GLY A N 1
ATOM 688 C CA . GLY A 1 100 ? 3.789 21.465 12.390 1.00 91.62 100 GLY A CA 1
ATOM 689 C C . GLY A 1 100 ? 2.930 20.727 13.424 1.00 91.62 100 GLY A C 1
ATOM 690 O O . GLY A 1 100 ? 3.478 19.985 14.236 1.00 91.62 100 GLY A O 1
ATOM 691 N N . SER A 1 101 ? 1.612 20.951 13.441 1.00 94.19 101 SER A N 1
ATOM 692 C CA . SER A 1 101 ? 0.680 20.310 14.375 1.00 94.19 101 SER A CA 1
ATOM 693 C C . SER A 1 101 ? -0.135 19.212 13.694 1.00 94.19 101 SER A C 1
ATOM 695 O O . SER A 1 101 ? -0.301 19.201 12.473 1.00 94.19 101 SER A O 1
ATOM 697 N N . THR A 1 102 ? -0.688 18.316 14.510 1.00 95.44 102 THR A N 1
ATOM 698 C CA . THR A 1 102 ? -1.560 17.219 14.078 1.00 95.44 102 THR A CA 1
ATOM 699 C C . THR A 1 102 ? -2.912 17.335 14.768 1.00 95.44 102 THR A C 1
ATOM 701 O O . THR A 1 102 ? -2.973 17.547 15.981 1.00 95.44 102 THR A O 1
ATOM 704 N N . GLN A 1 103 ? -3.989 17.172 14.005 1.00 97.38 103 GLN A N 1
ATOM 705 C CA . GLN A 1 103 ? -5.337 17.012 14.534 1.00 97.38 103 GLN A CA 1
ATOM 706 C C . GLN A 1 103 ? -5.788 15.566 14.344 1.00 97.38 103 GLN A C 1
ATOM 708 O O . GLN A 1 103 ? -5.786 15.041 13.231 1.00 97.38 103 GLN A O 1
ATOM 713 N N . ASN A 1 104 ? -6.208 14.950 15.444 1.00 97.69 104 ASN A N 1
ATOM 714 C CA . ASN A 1 104 ? -6.750 13.600 15.451 1.00 97.69 104 ASN A CA 1
ATOM 715 C C . ASN A 1 104 ? -8.275 13.634 15.333 1.00 97.69 104 ASN A C 1
ATOM 717 O O . ASN A 1 104 ? -8.935 14.550 15.833 1.00 97.69 104 ASN A O 1
ATOM 721 N N . TYR A 1 105 ? -8.826 12.614 14.699 1.00 98.44 105 TYR A N 1
ATOM 722 C CA . TYR A 1 105 ? -10.246 12.415 14.489 1.00 98.44 105 TYR A CA 1
ATOM 723 C C . TYR A 1 105 ? -10.605 10.969 14.813 1.00 98.44 105 TYR A C 1
ATOM 725 O O . TYR A 1 105 ? -9.781 10.064 14.686 1.00 98.44 105 TYR A O 1
ATOM 733 N N . VAL A 1 106 ? -11.855 10.751 15.196 1.00 98.12 106 VAL A N 1
ATOM 734 C CA . VAL A 1 106 ? -12.533 9.483 14.947 1.00 98.12 106 VAL A CA 1
ATOM 735 C C . VAL A 1 106 ? -13.455 9.700 13.756 1.00 98.12 106 VAL A C 1
ATOM 737 O O . VAL A 1 106 ? -14.108 10.745 13.664 1.00 98.12 106 VAL A O 1
ATOM 740 N N . PHE A 1 107 ? -13.516 8.738 12.848 1.00 98.12 107 PHE A N 1
ATOM 741 C CA . PHE A 1 107 ? -14.556 8.689 11.831 1.00 98.12 107 PHE A CA 1
ATOM 742 C C . PHE A 1 107 ? -15.363 7.402 11.959 1.00 98.12 107 PHE A C 1
ATOM 744 O O . PHE A 1 107 ? -14.940 6.444 12.611 1.00 98.12 107 PHE A O 1
ATOM 751 N N . SER A 1 108 ? -16.551 7.413 11.370 1.00 97.94 108 SER A N 1
ATOM 752 C CA . SER A 1 108 ? -17.466 6.284 11.340 1.00 97.94 108 SER A CA 1
ATOM 753 C C . SER A 1 108 ? -18.037 6.087 9.947 1.00 97.94 108 SER A C 1
ATOM 755 O O . SER A 1 108 ? -18.464 7.062 9.326 1.00 97.94 108 SER A O 1
ATOM 757 N N . LEU A 1 109 ? -18.135 4.833 9.523 1.00 98.12 109 LEU A N 1
ATOM 758 C CA . LEU A 1 109 ? -18.896 4.393 8.360 1.00 98.12 109 LEU A CA 1
ATOM 759 C C . LEU A 1 109 ? -20.006 3.461 8.837 1.00 98.12 109 LEU A C 1
ATOM 761 O O . LEU A 1 109 ? -19.730 2.465 9.496 1.00 98.12 109 LEU A O 1
ATOM 765 N N . THR A 1 110 ? -21.261 3.802 8.549 1.00 97.94 110 THR A N 1
ATOM 766 C CA . THR A 1 110 ? -22.422 2.963 8.890 1.00 97.94 110 THR A CA 1
ATOM 767 C C . THR A 1 110 ? -23.007 2.365 7.610 1.00 97.94 110 THR A C 1
ATOM 769 O O . THR A 1 110 ? -23.636 3.116 6.861 1.00 97.94 110 THR A O 1
ATOM 772 N N . PRO A 1 111 ? -22.796 1.068 7.323 1.00 97.50 111 PRO A N 1
ATOM 773 C CA . PRO A 1 111 ? -23.307 0.423 6.113 1.00 97.50 111 PRO A CA 1
ATOM 774 C C . PRO A 1 111 ? -24.838 0.398 6.055 1.00 97.50 111 PRO A C 1
ATOM 776 O O . PRO A 1 111 ? -25.483 0.148 7.076 1.00 97.50 111 PRO A O 1
ATOM 779 N N . ASN A 1 112 ? -25.421 0.575 4.865 1.00 96.94 112 ASN A N 1
ATOM 780 C CA . ASN A 1 112 ? -26.868 0.411 4.632 1.00 96.94 112 ASN A CA 1
ATOM 781 C C . ASN A 1 112 ? -27.225 -0.894 3.900 1.00 96.94 112 ASN A C 1
ATOM 783 O O . ASN A 1 112 ? -28.398 -1.275 3.857 1.00 96.94 112 ASN A O 1
ATOM 787 N N . SER A 1 113 ? -26.233 -1.591 3.349 1.00 95.62 113 SER A N 1
ATOM 788 C CA . SER A 1 113 ? -26.392 -2.868 2.656 1.00 95.62 113 SER A CA 1
ATOM 789 C C . SER A 1 113 ? -25.234 -3.818 2.962 1.00 95.62 113 SER A C 1
ATOM 791 O O . SER A 1 113 ? -24.252 -3.439 3.597 1.00 95.62 113 SER A O 1
ATOM 793 N N . ILE A 1 114 ? -25.404 -5.082 2.572 1.00 95.69 114 ILE A N 1
ATOM 794 C CA . ILE A 1 114 ? -24.390 -6.128 2.730 1.00 95.69 114 ILE A CA 1
ATOM 795 C C . ILE A 1 114 ? -23.405 -6.034 1.568 1.00 95.69 114 ILE A C 1
ATOM 797 O O . ILE A 1 114 ? -23.827 -5.979 0.412 1.00 95.69 114 ILE A O 1
ATOM 801 N N . PHE A 1 115 ? -22.115 -6.075 1.880 1.00 95.75 115 PHE A N 1
ATOM 802 C CA . PHE A 1 115 ? -21.021 -6.127 0.914 1.00 95.75 115 PHE A CA 1
ATOM 803 C C . PHE A 1 115 ? -19.754 -6.660 1.586 1.00 95.75 115 PHE A C 1
ATOM 805 O O . PHE A 1 115 ? -19.672 -6.747 2.810 1.00 95.75 115 PHE A O 1
ATOM 812 N N . THR A 1 116 ? -18.752 -7.001 0.786 1.00 95.25 116 THR A N 1
ATOM 813 C CA . THR A 1 116 ? -17.493 -7.573 1.265 1.00 95.25 116 THR A CA 1
ATOM 814 C C . THR A 1 116 ? -16.329 -6.823 0.631 1.00 95.25 116 THR A C 1
ATOM 816 O O . THR A 1 116 ? -16.389 -6.526 -0.559 1.00 95.25 116 THR A O 1
ATOM 819 N N . GLU A 1 117 ? -15.320 -6.491 1.442 1.00 94.06 117 GLU A N 1
ATOM 820 C CA . GLU A 1 117 ? -14.036 -5.893 1.032 1.00 94.06 117 GLU A CA 1
ATOM 821 C C . GLU A 1 117 ? -14.141 -4.675 0.113 1.00 94.06 117 GLU A C 1
ATOM 823 O O . GLU A 1 117 ? -13.379 -4.507 -0.835 1.00 94.06 117 GLU A O 1
ATOM 828 N N . GLN A 1 118 ? -15.073 -3.770 0.404 1.00 94.50 118 GLN A N 1
ATOM 829 C CA . GLN A 1 118 ? -15.139 -2.523 -0.344 1.00 94.50 118 GLN A CA 1
ATOM 830 C C . GLN A 1 118 ? -14.137 -1.510 0.208 1.00 94.50 118 GLN A C 1
ATOM 832 O O . GLN A 1 118 ? -14.136 -1.204 1.402 1.00 94.50 118 GLN A O 1
ATOM 837 N N . ALA A 1 119 ? -13.309 -0.951 -0.673 1.00 91.81 119 ALA A N 1
ATOM 838 C CA . ALA A 1 119 ? -12.399 0.133 -0.334 1.00 91.81 119 ALA A CA 1
ATOM 839 C C . ALA A 1 119 ? -13.162 1.461 -0.225 1.00 91.81 119 ALA A C 1
ATOM 841 O O . ALA A 1 119 ? -13.640 2.006 -1.220 1.00 91.81 119 ALA A O 1
ATOM 842 N N . ALA A 1 120 ? -13.271 1.999 0.988 1.00 92.00 120 ALA A N 1
ATOM 843 C CA . ALA A 1 120 ? -13.681 3.374 1.227 1.00 92.00 120 ALA A CA 1
ATOM 844 C C . ALA A 1 120 ? -12.452 4.289 1.133 1.00 92.00 120 ALA A C 1
ATOM 846 O O . ALA A 1 120 ? -11.519 4.194 1.934 1.00 92.00 120 ALA A O 1
ATOM 847 N N . VAL A 1 121 ? -12.470 5.193 0.156 1.00 88.75 121 VAL A N 1
ATOM 848 C CA . VAL A 1 121 ? -11.403 6.171 -0.069 1.00 88.75 121 VAL A CA 1
ATOM 849 C C . VAL A 1 121 ? -11.608 7.326 0.905 1.00 88.75 121 VAL A C 1
ATOM 851 O O . VAL A 1 121 ? -12.483 8.179 0.703 1.00 88.75 121 VAL A O 1
ATOM 854 N N . ILE A 1 122 ? -10.827 7.326 1.988 1.00 91.62 122 ILE A N 1
ATOM 855 C CA . ILE A 1 122 ? -10.849 8.390 2.990 1.00 91.62 122 ILE A CA 1
ATOM 856 C C . ILE A 1 122 ? -9.854 9.468 2.578 1.00 91.62 122 ILE A C 1
ATOM 858 O O . ILE A 1 122 ? -8.640 9.312 2.687 1.00 91.62 122 ILE A O 1
ATOM 862 N N . ASP A 1 123 ? -10.396 10.585 2.120 1.00 90.06 123 ASP A N 1
ATOM 863 C CA . ASP A 1 123 ? -9.633 11.769 1.765 1.00 90.06 123 ASP A CA 1
ATOM 864 C C . ASP A 1 123 ? -9.488 12.694 2.982 1.00 90.06 123 ASP A C 1
ATOM 866 O O . ASP A 1 123 ? -10.334 12.722 3.880 1.00 90.06 123 ASP A O 1
ATOM 870 N N . PHE A 1 124 ? -8.423 13.486 3.017 1.00 93.00 124 PHE A N 1
ATOM 871 C CA . PHE A 1 124 ? -8.166 14.475 4.052 1.00 93.00 124 PHE A CA 1
ATOM 872 C C . PHE A 1 124 ? -8.035 15.841 3.406 1.00 93.00 124 PHE A C 1
ATOM 874 O O . PHE A 1 124 ? -7.070 16.126 2.699 1.00 93.00 124 PHE A O 1
ATOM 881 N N . THR A 1 125 ? -9.003 16.710 3.676 1.00 92.31 125 THR A N 1
ATOM 882 C CA . THR A 1 125 ? -9.145 17.970 2.953 1.00 92.31 125 THR A CA 1
ATOM 883 C C . THR A 1 125 ? -9.174 19.160 3.898 1.00 92.31 125 THR A C 1
ATOM 885 O O . THR A 1 125 ? -9.722 19.085 4.995 1.00 92.31 125 THR A O 1
ATOM 888 N N . CYS A 1 126 ? -8.595 20.278 3.468 1.00 91.94 126 CYS A N 1
ATOM 889 C CA . CYS A 1 126 ? -8.647 21.584 4.123 1.00 91.94 126 CYS A CA 1
ATOM 890 C C . CYS A 1 126 ? -9.158 22.644 3.129 1.00 91.94 126 CYS A C 1
ATOM 892 O O . CYS A 1 126 ? -9.312 22.390 1.931 1.00 91.94 126 CYS A O 1
ATOM 894 N N . ASP A 1 127 ? -9.469 23.837 3.633 1.00 87.69 127 ASP A N 1
ATOM 895 C CA . ASP A 1 127 ? -9.861 25.021 2.860 1.00 87.69 127 ASP A CA 1
ATOM 896 C C . ASP A 1 127 ? -11.034 24.765 1.894 1.00 87.69 127 ASP A C 1
ATOM 898 O O . ASP A 1 127 ? -11.062 25.248 0.766 1.00 87.69 127 ASP A O 1
ATOM 902 N N . GLY A 1 128 ? -12.010 23.953 2.313 1.00 72.25 128 GLY A N 1
ATOM 903 C CA . GLY A 1 128 ? -13.158 23.602 1.467 1.00 72.25 128 GLY A CA 1
ATOM 904 C C . GLY A 1 128 ? -12.821 22.651 0.311 1.00 72.25 128 GLY A C 1
ATOM 905 O O . GLY A 1 128 ? -13.492 22.690 -0.716 1.00 72.25 128 GLY A O 1
ATOM 906 N N . GLY A 1 129 ? -11.796 21.805 0.463 1.00 69.75 129 GLY A N 1
ATOM 907 C CA . GLY A 1 129 ? -11.401 20.819 -0.551 1.00 69.75 129 GLY A CA 1
ATOM 908 C C . GLY A 1 129 ? -10.322 21.304 -1.517 1.00 69.75 129 GLY A C 1
ATOM 909 O O . GLY A 1 129 ? -10.007 20.591 -2.467 1.00 69.75 129 GLY A O 1
ATOM 910 N N . GLN A 1 130 ? -9.790 22.510 -1.295 1.00 73.19 130 GLN A N 1
ATOM 911 C CA . GLN A 1 130 ? -8.745 23.117 -2.122 1.00 73.19 130 GLN A CA 1
ATOM 912 C C . GLN A 1 130 ? -7.356 22.552 -1.786 1.00 73.19 130 GLN A C 1
ATOM 914 O O . GLN A 1 130 ? -6.527 22.349 -2.668 1.00 73.19 130 GLN A O 1
ATOM 919 N N . THR A 1 131 ? -7.120 22.250 -0.513 1.00 81.81 131 THR A N 1
ATOM 920 C CA . THR A 1 131 ? -5.904 21.578 -0.053 1.00 81.81 131 THR A CA 1
ATOM 921 C C . THR A 1 131 ? -6.268 20.136 0.284 1.00 81.81 131 THR A C 1
ATOM 923 O O . THR A 1 131 ? -7.186 19.922 1.076 1.00 81.81 131 THR A O 1
ATOM 926 N N . ARG A 1 132 ? -5.575 19.152 -0.295 1.00 84.25 132 ARG A N 1
ATOM 927 C CA . ARG A 1 132 ? -5.806 17.720 -0.044 1.00 84.25 132 ARG A CA 1
ATOM 928 C C . ARG A 1 132 ? -4.510 17.028 0.352 1.00 84.25 132 ARG A C 1
ATOM 930 O O . ARG A 1 132 ? -3.436 17.451 -0.079 1.00 84.25 132 ARG A O 1
ATOM 937 N N . ALA A 1 133 ? -4.619 16.030 1.222 1.00 85.62 133 ALA A N 1
ATOM 938 C CA . ALA A 1 133 ? -3.524 15.110 1.476 1.00 85.62 133 ALA A CA 1
ATOM 939 C C . ALA A 1 133 ? -3.406 14.144 0.304 1.00 85.62 133 ALA A C 1
ATOM 941 O O . ALA A 1 133 ? -4.390 13.865 -0.376 1.00 85.62 133 ALA A O 1
ATOM 942 N N . ALA A 1 134 ? -2.201 13.623 0.119 1.00 78.56 134 ALA A N 1
ATOM 943 C CA . ALA A 1 134 ? -1.974 12.642 -0.913 1.00 78.56 134 ALA A CA 1
ATOM 944 C C . ALA A 1 134 ? -2.683 11.326 -0.604 1.00 78.56 134 ALA A C 1
ATOM 946 O O . ALA A 1 134 ? -2.643 10.865 0.544 1.00 78.56 134 ALA A O 1
ATOM 947 N N . TYR A 1 135 ? -3.297 10.728 -1.623 1.00 81.12 135 TYR A N 1
ATOM 948 C CA . TYR A 1 135 ? -3.836 9.380 -1.517 1.00 81.12 135 TYR A CA 1
ATOM 949 C C . TYR A 1 135 ? -2.671 8.399 -1.389 1.00 81.12 135 TYR A C 1
ATOM 951 O O . TYR A 1 135 ? -1.691 8.455 -2.139 1.00 81.12 135 TYR A O 1
ATOM 959 N N . ARG A 1 136 ? -2.725 7.544 -0.371 1.00 81.00 136 ARG A N 1
ATOM 960 C CA . ARG A 1 136 ? -1.675 6.575 -0.064 1.00 81.00 136 ARG A CA 1
ATOM 961 C C . ARG A 1 136 ? -2.326 5.235 0.252 1.00 81.00 136 ARG A C 1
ATOM 963 O O . ARG A 1 136 ? -2.848 5.089 1.369 1.00 81.00 136 ARG A O 1
ATOM 970 N N . PRO A 1 137 ? -2.262 4.266 -0.680 1.00 76.94 137 PRO A N 1
ATOM 971 C CA . PRO A 1 137 ? -2.700 2.907 -0.419 1.00 76.94 137 PRO A CA 1
ATOM 972 C C . PRO A 1 137 ? -2.189 2.411 0.936 1.00 76.94 137 PRO A C 1
ATOM 974 O O . PRO A 1 137 ? -1.073 2.720 1.357 1.00 76.94 137 PRO A O 1
ATOM 977 N N . GLU A 1 138 ? -3.051 1.705 1.665 1.00 79.50 138 GLU A N 1
ATOM 978 C CA . GLU A 1 138 ? -2.792 1.153 3.009 1.00 79.50 138 GLU A CA 1
ATOM 979 C C . GLU A 1 138 ? -2.545 2.140 4.163 1.00 79.50 138 GLU A C 1
ATOM 981 O O . GLU A 1 138 ? -2.517 1.722 5.329 1.00 79.50 138 GLU A O 1
ATOM 986 N N . LEU A 1 139 ? -2.367 3.432 3.879 1.00 86.38 139 LEU A N 1
ATOM 987 C CA . LEU A 1 139 ? -2.216 4.477 4.891 1.00 86.38 139 LEU A CA 1
ATOM 988 C C . LEU A 1 139 ? -3.478 5.330 5.035 1.00 86.38 139 LEU A C 1
ATOM 990 O O . LEU A 1 139 ? -3.826 5.714 6.155 1.00 86.38 139 LEU A O 1
ATOM 994 N N . THR A 1 140 ? -4.134 5.644 3.920 1.00 87.38 140 THR A N 1
ATOM 995 C CA . THR A 1 140 ? -5.372 6.438 3.860 1.00 87.38 140 THR A CA 1
ATOM 996 C C . THR A 1 140 ? -6.589 5.610 3.451 1.00 87.38 140 THR A C 1
ATOM 998 O O . THR A 1 140 ? -7.705 6.123 3.446 1.00 87.38 140 THR A O 1
ATOM 1001 N N . ASP A 1 141 ? -6.387 4.326 3.162 1.00 86.25 141 ASP A N 1
ATOM 1002 C CA . ASP A 1 141 ? -7.427 3.428 2.664 1.00 86.25 141 ASP A CA 1
ATOM 1003 C C . ASP A 1 141 ? -8.098 2.683 3.792 1.00 86.25 141 ASP A C 1
ATOM 1005 O O . ASP A 1 141 ? -7.435 2.158 4.690 1.00 86.25 141 ASP A O 1
ATOM 1009 N N . PHE A 1 142 ? -9.419 2.593 3.710 1.00 94.81 142 PHE A N 1
ATOM 1010 C CA . PHE A 1 142 ? -10.209 1.878 4.687 1.00 94.81 142 PHE A CA 1
ATOM 1011 C C . PHE A 1 142 ? -11.047 0.796 4.015 1.00 94.81 142 PHE A C 1
ATOM 1013 O O . PHE A 1 142 ? -12.007 1.093 3.309 1.00 94.81 142 PHE A O 1
ATOM 1020 N N . ILE A 1 143 ? -10.703 -0.466 4.253 1.00 95.75 143 ILE A N 1
ATOM 1021 C CA . ILE A 1 143 ? -11.477 -1.601 3.751 1.00 95.75 143 ILE A CA 1
ATOM 1022 C C . ILE A 1 143 ? -12.647 -1.875 4.698 1.00 95.75 143 ILE A C 1
ATOM 1024 O O . ILE A 1 143 ? -12.480 -2.000 5.913 1.00 95.75 143 ILE A O 1
ATOM 1028 N N . LEU A 1 144 ? -13.851 -1.965 4.146 1.00 97.06 144 LEU A N 1
ATOM 1029 C CA . LEU A 1 144 ? -15.066 -2.213 4.905 1.00 97.06 144 LEU A CA 1
ATOM 1030 C C . LEU A 1 144 ? -15.776 -3.453 4.371 1.00 97.06 144 LEU A C 1
ATOM 1032 O O . LEU A 1 144 ? -16.016 -3.585 3.171 1.00 97.06 144 LEU A O 1
ATOM 1036 N N . SER A 1 145 ? -16.163 -4.328 5.291 1.00 96.81 145 SER A N 1
ATOM 1037 C CA . SER A 1 145 ? -17.135 -5.392 5.042 1.00 96.81 145 SER A CA 1
ATOM 1038 C C . SER A 1 145 ? -18.366 -5.178 5.917 1.00 96.81 145 SER A C 1
ATOM 1040 O O . SER A 1 145 ? -18.278 -4.653 7.033 1.00 96.81 145 SER A O 1
ATOM 1042 N N . ALA A 1 146 ? -19.525 -5.553 5.388 1.00 95.62 146 ALA A N 1
ATOM 1043 C CA . ALA A 1 146 ? -20.806 -5.401 6.048 1.00 95.62 146 ALA A CA 1
ATOM 1044 C C . ALA A 1 146 ? -21.620 -6.690 5.918 1.00 95.62 146 ALA A C 1
ATOM 1046 O O . ALA A 1 146 ? -22.101 -7.013 4.833 1.00 95.62 146 ALA A O 1
ATOM 1047 N N . GLY A 1 147 ? -21.841 -7.401 7.024 1.00 91.25 147 GLY A N 1
ATOM 1048 C CA . GLY A 1 147 ? -22.553 -8.678 7.010 1.00 91.25 147 GLY A CA 1
ATOM 1049 C C . GLY A 1 147 ? -23.060 -9.112 8.388 1.00 91.25 147 GLY A C 1
ATOM 1050 O O . GLY A 1 147 ? -22.625 -8.599 9.414 1.00 91.25 147 GLY A O 1
ATOM 1051 N N . PRO A 1 148 ? -24.024 -10.045 8.455 1.00 81.19 148 PRO A N 1
ATOM 1052 C CA . PRO A 1 148 ? -24.743 -10.344 9.694 1.00 81.19 148 PRO A CA 1
ATOM 1053 C C . PRO A 1 148 ? -23.937 -11.124 10.742 1.00 81.19 148 PRO A C 1
ATOM 1055 O O . PRO A 1 148 ? -24.326 -11.104 11.903 1.00 81.19 148 PRO A O 1
ATOM 1058 N N . ASN A 1 149 ? -22.880 -11.849 10.357 1.00 80.56 149 ASN A N 1
ATOM 1059 C CA . ASN A 1 149 ? -22.104 -12.705 11.266 1.00 80.56 149 ASN A CA 1
ATOM 1060 C C . ASN A 1 149 ? -20.621 -12.762 10.867 1.00 80.56 149 ASN A C 1
ATOM 1062 O O . ASN A 1 149 ? -20.060 -13.842 10.688 1.00 80.56 149 ASN A O 1
ATOM 1066 N N . GLU A 1 150 ? -19.997 -11.606 10.685 1.00 86.38 150 GLU A N 1
ATOM 1067 C CA . GLU A 1 150 ? -18.600 -11.525 10.256 1.00 86.38 150 GLU A CA 1
ATOM 1068 C C . GLU A 1 150 ? -17.667 -11.304 11.457 1.00 86.38 150 GLU A C 1
ATOM 1070 O O . GLU A 1 150 ? -18.006 -10.514 12.345 1.00 86.38 150 GLU A O 1
ATOM 1075 N N . PRO A 1 151 ? -16.505 -11.983 11.522 1.00 91.25 151 PRO A N 1
ATOM 1076 C CA . PRO A 1 151 ? -15.446 -11.606 12.450 1.00 91.25 151 PRO A CA 1
ATOM 1077 C C . PRO A 1 151 ? -14.992 -10.170 12.189 1.00 91.25 151 PRO A C 1
ATOM 1079 O O . PRO A 1 151 ? -14.776 -9.799 11.037 1.00 91.25 151 PRO A O 1
ATOM 1082 N N . ASP A 1 152 ? -14.792 -9.390 13.247 1.00 93.94 152 ASP A N 1
ATOM 1083 C CA . ASP A 1 152 ? -14.234 -8.036 13.169 1.00 93.94 152 ASP A CA 1
ATOM 1084 C C . ASP A 1 152 ? -12.919 -8.030 13.931 1.00 93.94 152 ASP A C 1
ATOM 1086 O O . ASP A 1 152 ? -12.895 -7.935 15.163 1.00 93.94 152 ASP A O 1
ATOM 1090 N N . ILE A 1 153 ? -11.820 -8.220 13.207 1.00 95.31 153 ILE A N 1
ATOM 1091 C CA . ILE A 1 153 ? -10.505 -8.318 13.820 1.00 95.31 153 ILE A CA 1
ATOM 1092 C C . ILE A 1 153 ? -9.940 -6.911 13.958 1.00 95.31 153 ILE A C 1
ATOM 1094 O O . ILE A 1 153 ? -9.708 -6.217 12.970 1.00 95.31 153 ILE A O 1
ATOM 1098 N N . LEU A 1 154 ? -9.677 -6.505 15.199 1.00 95.31 154 LEU A N 1
ATOM 1099 C CA . LEU A 1 154 ? -9.087 -5.215 15.533 1.00 95.31 154 LEU A CA 1
ATOM 1100 C C . LEU A 1 154 ? -7.603 -5.384 15.895 1.00 95.31 154 LEU A C 1
ATOM 1102 O O . LEU A 1 154 ? -7.286 -5.661 17.057 1.00 95.31 154 LEU A O 1
ATOM 1106 N N . PRO A 1 155 ? -6.680 -5.224 14.929 1.00 95.81 155 PRO A N 1
ATOM 1107 C CA . PRO A 1 155 ? -5.252 -5.299 15.187 1.00 95.81 155 PRO A CA 1
ATOM 1108 C C . PRO A 1 155 ? -4.645 -3.945 15.574 1.00 95.81 155 PRO A C 1
ATOM 1110 O O . PRO A 1 155 ? -5.005 -2.893 15.045 1.00 95.81 155 PRO A O 1
ATOM 1113 N N . ILE A 1 156 ? -3.647 -3.983 16.456 1.00 93.75 156 ILE A N 1
ATOM 1114 C CA . ILE A 1 156 ? -2.797 -2.843 16.812 1.00 93.75 156 ILE A CA 1
ATOM 1115 C C . ILE A 1 156 ? -1.339 -3.289 16.782 1.00 93.75 156 ILE A C 1
ATOM 1117 O O . ILE A 1 156 ? -0.947 -4.201 17.515 1.00 93.75 156 ILE A O 1
ATOM 1121 N N . ALA A 1 157 ? -0.529 -2.620 15.963 1.00 94.00 157 ALA A N 1
ATOM 1122 C CA . ALA A 1 157 ? 0.908 -2.841 15.896 1.00 94.00 157 ALA A CA 1
ATOM 1123 C C . ALA A 1 157 ? 1.692 -1.934 16.858 1.00 94.00 157 ALA A C 1
ATOM 1125 O O . ALA A 1 157 ? 1.300 -0.805 17.155 1.00 94.00 157 ALA A O 1
ATOM 1126 N N . SER A 1 158 ? 2.841 -2.422 17.321 1.00 93.38 158 SER A N 1
ATOM 1127 C CA . SER A 1 158 ? 3.779 -1.681 18.157 1.00 93.38 158 SER A CA 1
ATOM 1128 C C . SER A 1 158 ? 5.217 -1.957 17.731 1.00 93.38 158 SER A C 1
ATOM 1130 O O . SER A 1 158 ? 5.648 -3.105 17.602 1.00 93.38 158 SER A O 1
ATOM 1132 N N . THR A 1 159 ? 5.976 -0.885 17.519 1.00 93.75 159 THR A N 1
ATOM 1133 C CA . THR A 1 159 ? 7.405 -0.940 17.197 1.00 93.75 159 THR A CA 1
ATOM 1134 C C . THR A 1 159 ? 8.240 -0.678 18.447 1.00 93.75 159 THR A C 1
ATOM 1136 O O . THR A 1 159 ? 7.774 -0.046 19.393 1.00 93.75 159 THR A O 1
ATOM 1139 N N . LEU A 1 160 ? 9.499 -1.130 18.467 1.00 91.06 160 LEU A N 1
ATOM 1140 C CA . LEU A 1 160 ? 10.380 -0.970 19.637 1.00 91.06 160 LEU A CA 1
ATOM 1141 C C . LEU A 1 160 ? 10.580 0.495 20.059 1.00 91.06 160 LEU A C 1
ATOM 1143 O O . LEU A 1 160 ? 10.743 0.780 21.243 1.00 91.06 160 LEU A O 1
ATOM 1147 N N . SER A 1 161 ? 10.575 1.417 19.096 1.00 92.19 161 SER A N 1
ATOM 1148 C CA . SER A 1 161 ? 10.691 2.863 19.312 1.00 92.19 161 SER A CA 1
ATOM 1149 C C . SER A 1 161 ? 9.369 3.548 19.661 1.00 92.19 161 SER A C 1
ATOM 1151 O O . SER A 1 161 ? 9.398 4.719 20.029 1.00 92.19 161 SER A O 1
ATOM 1153 N N . LEU A 1 162 ? 8.232 2.846 19.562 1.00 92.00 162 LEU A N 1
ATOM 1154 C CA . LEU A 1 162 ? 6.880 3.384 19.771 1.00 92.00 162 LEU A CA 1
ATOM 1155 C C . LEU A 1 162 ? 6.534 4.579 18.863 1.00 92.00 162 LEU A C 1
ATOM 1157 O O . LEU A 1 162 ? 5.683 5.398 19.198 1.00 92.00 162 LEU A O 1
ATOM 1161 N N . ASP A 1 163 ? 7.188 4.672 17.709 1.00 91.62 163 ASP A N 1
ATOM 1162 C CA . ASP A 1 163 ? 6.991 5.721 16.702 1.00 91.62 163 ASP A CA 1
ATOM 1163 C C . ASP A 1 163 ? 6.312 5.196 15.426 1.00 91.62 163 ASP A C 1
ATOM 1165 O O . ASP A 1 163 ? 6.218 5.913 14.434 1.00 91.62 163 ASP A O 1
ATOM 1169 N N . GLY A 1 164 ? 5.866 3.934 15.434 1.00 91.44 164 GLY A N 1
ATOM 1170 C CA . GLY A 1 164 ? 5.230 3.294 14.283 1.00 91.44 164 GLY A CA 1
ATOM 1171 C C . GLY A 1 164 ? 6.198 2.910 13.161 1.00 91.44 164 GLY A C 1
ATOM 1172 O O . GLY A 1 164 ? 5.735 2.563 12.076 1.00 91.44 164 GLY A O 1
ATOM 1173 N N . VAL A 1 165 ? 7.519 2.952 13.399 1.00 93.06 165 VAL A N 1
ATOM 1174 C CA . VAL A 1 165 ? 8.528 2.568 12.403 1.00 93.06 165 VAL A CA 1
ATOM 1175 C C . VAL A 1 165 ? 9.337 1.340 12.824 1.00 93.06 165 VAL A C 1
ATOM 1177 O O . VAL A 1 165 ? 10.017 1.337 13.851 1.00 93.06 165 VAL A O 1
ATOM 1180 N N . ALA A 1 166 ? 9.307 0.297 11.998 1.00 92.12 166 ALA A N 1
ATOM 1181 C CA . ALA A 1 166 ? 10.226 -0.829 12.054 1.00 92.12 166 ALA A CA 1
ATOM 1182 C C . ALA A 1 166 ? 11.529 -0.439 11.339 1.00 92.12 166 ALA A C 1
ATOM 1184 O O . ALA A 1 166 ? 11.571 -0.234 10.129 1.00 92.12 166 ALA A O 1
ATOM 1185 N N . ARG A 1 167 ? 12.610 -0.280 12.100 1.00 91.06 167 ARG A N 1
ATOM 1186 C CA . ARG A 1 167 ? 13.931 0.093 11.562 1.00 91.06 167 ARG A CA 1
ATOM 1187 C C . ARG A 1 167 ? 14.751 -1.161 11.404 1.00 91.06 167 ARG A C 1
ATOM 1189 O O . ARG A 1 167 ? 14.628 -1.988 12.265 1.00 91.06 167 ARG A O 1
ATOM 1196 N N . VAL A 1 168 ? 15.619 -1.321 10.425 1.00 89.06 168 VAL A N 1
ATOM 1197 C CA . VAL A 1 168 ? 16.582 -2.427 10.370 1.00 89.06 168 VAL A CA 1
ATOM 1198 C C . VAL A 1 168 ? 17.960 -1.801 10.234 1.00 89.06 168 VAL A C 1
ATOM 1200 O O . VAL A 1 168 ? 18.245 -1.114 9.260 1.00 89.06 168 VAL A O 1
ATOM 1203 N N . SER A 1 169 ? 18.802 -1.969 11.252 1.00 85.50 169 SER A N 1
ATOM 1204 C CA . SER A 1 169 ? 20.042 -1.187 11.387 1.00 85.50 169 SER A CA 1
ATOM 1205 C C . SER A 1 169 ? 21.192 -1.647 10.490 1.00 85.50 169 SER A C 1
ATOM 1207 O O . SER A 1 169 ? 22.230 -0.993 10.452 1.00 85.50 169 SER A O 1
ATOM 1209 N N . THR A 1 170 ? 21.042 -2.778 9.804 1.00 86.44 170 THR A N 1
ATOM 1210 C CA . THR A 1 170 ? 22.038 -3.317 8.872 1.00 86.44 170 THR A CA 1
ATOM 1211 C C . THR A 1 170 ? 21.337 -3.852 7.627 1.00 86.44 170 THR A C 1
ATOM 1213 O O . THR A 1 170 ? 20.213 -4.335 7.763 1.00 86.44 170 THR A O 1
ATOM 1216 N N . PRO A 1 171 ? 21.992 -3.876 6.453 1.00 84.69 171 PRO A N 1
ATOM 1217 C CA . PRO A 1 171 ? 21.356 -4.319 5.211 1.00 84.69 171 PRO A CA 1
ATOM 1218 C C . PRO A 1 171 ? 20.752 -5.730 5.271 1.00 84.69 171 PRO A C 1
ATOM 1220 O O . PRO A 1 171 ? 19.737 -5.981 4.641 1.00 84.69 171 PRO A O 1
ATOM 1223 N N . THR A 1 172 ? 21.338 -6.626 6.074 1.00 87.12 172 THR A N 1
ATOM 1224 C CA . THR A 1 172 ? 20.872 -8.009 6.311 1.00 87.12 172 THR A CA 1
ATOM 1225 C C . THR A 1 172 ? 20.340 -8.241 7.730 1.00 87.12 172 THR A C 1
ATOM 1227 O O . THR A 1 172 ? 20.240 -9.370 8.215 1.00 87.12 172 THR A O 1
ATOM 1230 N N . GLY A 1 173 ? 20.080 -7.153 8.460 1.00 88.06 173 GLY A N 1
ATOM 1231 C CA . GLY A 1 173 ? 19.601 -7.217 9.837 1.00 88.06 173 GLY A CA 1
ATOM 1232 C C . GLY A 1 173 ? 18.137 -7.617 9.914 1.00 88.06 173 GLY A C 1
ATOM 1233 O O . GLY A 1 173 ? 17.459 -7.775 8.905 1.00 88.06 173 GLY A O 1
ATOM 1234 N N . PHE A 1 174 ? 17.619 -7.696 11.135 1.00 88.69 174 PHE A N 1
ATOM 1235 C CA . PHE A 1 174 ? 16.181 -7.765 11.352 1.00 88.69 174 PHE A CA 1
ATOM 1236 C C . PHE A 1 174 ? 15.783 -6.926 12.555 1.00 88.69 174 PHE A C 1
ATOM 1238 O O . PHE A 1 174 ? 16.563 -6.799 13.502 1.00 88.69 174 PHE A O 1
ATOM 1245 N N . ILE A 1 175 ? 14.553 -6.417 12.554 1.00 84.50 175 ILE A N 1
ATOM 1246 C CA . ILE A 1 175 ? 13.933 -5.851 13.755 1.00 84.50 175 ILE A CA 1
ATOM 1247 C C . ILE A 1 175 ? 12.508 -6.379 13.886 1.00 84.50 175 ILE A C 1
ATOM 1249 O O . ILE A 1 175 ? 11.766 -6.412 12.901 1.00 84.50 175 ILE A O 1
ATOM 1253 N N . PRO A 1 176 ? 12.129 -6.833 15.092 1.00 90.38 176 PRO A N 1
ATOM 1254 C CA . PRO A 1 176 ? 10.773 -7.259 15.344 1.00 90.38 176 PRO A CA 1
ATOM 1255 C C . PRO A 1 176 ? 9.851 -6.062 15.591 1.00 90.38 176 PRO A C 1
ATOM 1257 O O . PRO A 1 176 ? 10.249 -5.062 16.194 1.00 90.38 176 PRO A O 1
ATOM 1260 N N . PHE A 1 177 ? 8.590 -6.224 15.219 1.00 94.00 177 PHE A N 1
ATOM 1261 C CA . PHE A 1 177 ? 7.478 -5.468 15.782 1.00 94.00 177 PHE A CA 1
ATOM 1262 C C . PHE A 1 177 ? 6.409 -6.452 16.258 1.00 94.00 177 PHE A C 1
ATOM 1264 O O . PHE A 1 177 ? 6.346 -7.595 15.794 1.00 94.00 177 PHE A O 1
ATOM 1271 N N . SER A 1 178 ? 5.617 -6.046 17.244 1.00 95.00 178 SER A N 1
ATOM 1272 C CA . SER A 1 178 ? 4.544 -6.876 17.783 1.00 95.00 178 SER A CA 1
ATOM 1273 C C . SER A 1 178 ? 3.193 -6.382 17.301 1.00 95.00 178 SER A C 1
ATOM 1275 O O . SER A 1 178 ? 3.009 -5.193 17.045 1.00 95.00 178 SER A O 1
ATOM 1277 N N . VAL A 1 179 ? 2.239 -7.299 17.200 1.00 96.19 179 VAL A N 1
ATOM 1278 C CA . VAL A 1 179 ? 0.836 -6.975 16.951 1.00 96.19 179 VAL A CA 1
ATOM 1279 C C . VAL A 1 179 ? -0.013 -7.674 17.996 1.00 96.19 179 VAL A C 1
ATOM 1281 O O . VAL A 1 179 ? 0.242 -8.827 18.332 1.00 96.19 179 VAL A O 1
ATOM 1284 N N . ALA A 1 180 ? -1.001 -6.969 18.531 1.00 96.25 180 ALA A N 1
ATOM 1285 C CA . ALA A 1 180 ? -2.083 -7.564 19.301 1.00 96.25 180 ALA A CA 1
ATOM 1286 C C . ALA A 1 180 ? -3.367 -7.472 18.478 1.00 96.25 180 ALA A C 1
ATOM 1288 O O . ALA A 1 180 ? -3.602 -6.442 17.849 1.00 96.25 180 ALA A O 1
ATOM 1289 N N . ALA A 1 181 ? -4.187 -8.517 18.488 1.00 95.94 181 ALA A N 1
ATOM 1290 C CA . ALA A 1 181 ? -5.475 -8.530 17.807 1.00 95.94 181 ALA A CA 1
ATOM 1291 C C . ALA A 1 181 ? -6.553 -9.157 18.693 1.00 95.94 181 ALA A C 1
ATOM 1293 O O . ALA A 1 181 ? -6.279 -10.096 19.441 1.00 95.94 181 ALA A O 1
ATOM 1294 N N . ILE A 1 182 ? -7.768 -8.628 18.592 1.00 94.19 182 ILE A N 1
ATOM 1295 C CA . ILE A 1 182 ? -8.980 -9.173 19.213 1.00 94.19 182 ILE A CA 1
ATOM 1296 C C . ILE A 1 182 ? -10.079 -9.261 18.158 1.00 94.19 182 ILE A C 1
ATOM 1298 O O . ILE A 1 182 ? -10.088 -8.464 17.221 1.00 94.19 182 ILE A O 1
ATOM 1302 N N . ASN A 1 183 ? -11.013 -10.189 18.326 1.00 91.88 183 ASN A N 1
ATOM 1303 C CA . ASN A 1 183 ? -12.259 -10.224 17.577 1.00 91.88 183 ASN A CA 1
ATOM 1304 C C . ASN A 1 183 ? -13.351 -9.505 18.381 1.00 91.88 183 ASN A C 1
ATOM 1306 O O . ASN A 1 183 ? -13.684 -9.913 19.494 1.00 91.88 183 ASN A O 1
ATOM 1310 N N . ILE A 1 184 ? -13.907 -8.437 17.816 1.00 89.75 184 ILE A N 1
ATOM 1311 C CA . ILE A 1 184 ? -15.029 -7.680 18.397 1.00 89.75 184 ILE A CA 1
ATOM 1312 C C . ILE A 1 184 ? -16.341 -7.873 17.622 1.00 89.75 184 ILE A C 1
ATOM 1314 O O . ILE A 1 184 ? -17.345 -7.255 17.971 1.00 89.75 184 ILE A O 1
ATOM 1318 N N . GLY A 1 185 ? -16.324 -8.711 16.582 1.00 84.62 185 GLY A N 1
ATOM 1319 C CA . GLY A 1 185 ? -17.466 -9.027 15.729 1.00 84.62 185 GLY A CA 1
ATOM 1320 C C . GLY A 1 185 ? -18.139 -10.346 16.109 1.00 84.62 185 GLY A C 1
ATOM 1321 O O . GLY A 1 185 ? -18.100 -10.795 17.258 1.00 84.62 185 GLY A O 1
ATOM 1322 N N . ALA A 1 186 ? -18.777 -10.990 15.130 1.00 70.62 186 ALA A N 1
ATOM 1323 C CA . ALA A 1 186 ? -19.431 -12.275 15.346 1.00 70.62 186 ALA A CA 1
ATOM 1324 C C . ALA A 1 186 ? -18.418 -13.387 15.678 1.00 70.62 186 ALA A C 1
ATOM 1326 O O . ALA A 1 186 ? -17.253 -13.350 15.276 1.00 70.62 186 ALA A O 1
ATOM 1327 N N . GLY A 1 187 ? -18.882 -14.376 16.448 1.00 56.94 187 GLY A N 1
ATOM 1328 C CA . GLY A 1 187 ? -18.015 -15.240 17.253 1.00 56.94 187 GLY A CA 1
ATOM 1329 C C . GLY A 1 187 ? -17.922 -14.787 18.714 1.00 56.94 187 GLY A C 1
ATOM 1330 O O . GLY A 1 187 ? -17.227 -15.417 19.480 1.00 56.94 187 GLY A O 1
ATOM 1331 N N . ASN A 1 188 ? -18.650 -13.752 19.143 1.00 54.38 188 ASN A N 1
ATOM 1332 C CA . ASN A 1 188 ? -18.715 -13.335 20.547 1.00 54.38 188 ASN A CA 1
ATOM 1333 C C . ASN A 1 188 ? -20.170 -13.075 21.003 1.00 54.38 188 ASN A C 1
ATOM 1335 O O . ASN A 1 188 ? -20.640 -11.936 20.961 1.00 54.38 188 ASN A O 1
ATOM 1339 N N . PRO A 1 189 ? -20.944 -14.094 21.418 1.00 47.34 189 PRO A N 1
ATOM 1340 C CA . PRO A 1 189 ? -22.188 -13.884 22.135 1.00 47.34 189 PRO A CA 1
ATOM 1341 C C . PRO A 1 189 ? -21.902 -13.843 23.646 1.00 47.34 189 PRO A C 1
ATOM 1343 O O . PRO A 1 189 ? -21.776 -14.887 24.277 1.00 47.34 189 PRO A O 1
ATOM 1346 N N . GLY A 1 190 ? -21.829 -12.649 24.243 1.00 48.03 190 GLY A N 1
ATOM 1347 C CA . GLY A 1 190 ? -21.645 -12.511 25.701 1.00 48.03 190 GLY A CA 1
ATOM 1348 C C . GLY A 1 190 ? -22.829 -13.036 26.539 1.00 48.03 190 GLY A C 1
ATOM 1349 O O . GLY A 1 190 ? -23.817 -13.513 25.981 1.00 48.03 190 GLY A O 1
ATOM 1350 N N . PRO A 1 191 ? -22.857 -12.875 27.882 1.00 47.22 191 PRO A N 1
ATOM 1351 C CA . PRO A 1 191 ? -21.769 -12.705 28.834 1.00 47.22 191 PRO A CA 1
ATOM 1352 C C . PRO A 1 191 ? -21.446 -14.065 29.479 1.00 47.22 191 PRO A C 1
ATOM 1354 O O . PRO A 1 191 ? -22.066 -14.459 30.471 1.00 47.22 191 PRO A O 1
ATOM 1357 N N . ASP A 1 192 ? -20.495 -14.806 28.940 1.00 43.12 192 ASP A N 1
ATOM 1358 C CA . ASP A 1 192 ? -19.831 -15.878 29.667 1.00 43.12 192 ASP A CA 1
ATOM 1359 C C . ASP A 1 192 ? -18.679 -15.293 30.490 1.00 43.12 192 ASP A C 1
ATOM 1361 O O . ASP A 1 192 ? -18.073 -14.280 30.160 1.00 43.12 192 ASP A O 1
ATOM 1365 N N . GLY A 1 193 ? -18.476 -15.850 31.683 1.00 47.78 193 GLY A N 1
ATOM 1366 C CA . GLY A 1 193 ? -17.408 -15.434 32.586 1.00 47.78 193 GLY A CA 1
ATOM 1367 C C . GLY A 1 193 ? -16.015 -15.748 32.016 1.00 47.78 193 GLY A C 1
ATOM 1368 O O . GLY A 1 193 ? -15.873 -15.938 30.818 1.00 47.78 193 GLY A O 1
ATOM 1369 N N . PRO A 1 194 ? -14.964 -15.826 32.856 1.00 40.78 194 PRO A N 1
ATOM 1370 C CA . PRO A 1 194 ? -13.625 -16.179 32.383 1.00 40.78 194 PRO A CA 1
ATOM 1371 C C . PRO A 1 194 ? -13.681 -17.466 31.553 1.00 40.78 194 PRO A C 1
ATOM 1373 O O . PRO A 1 194 ? -14.057 -18.520 32.074 1.00 40.78 194 PRO A O 1
ATOM 1376 N N . ASP A 1 195 ? -13.346 -17.317 30.275 1.00 49.34 195 ASP A N 1
ATOM 1377 C CA . ASP A 1 195 ? -13.475 -18.310 29.220 1.00 49.34 195 ASP A CA 1
ATOM 1378 C C . ASP A 1 195 ? -12.765 -19.611 29.619 1.00 49.34 195 ASP A C 1
ATOM 1380 O O . ASP A 1 195 ? -11.542 -19.680 29.797 1.00 49.34 195 ASP A O 1
ATOM 1384 N N . THR A 1 196 ? -13.553 -20.653 29.878 1.00 40.19 196 THR A N 1
ATOM 1385 C CA . THR A 1 196 ? -13.010 -21.984 30.123 1.00 40.19 196 THR A CA 1
ATOM 1386 C C . THR A 1 196 ? -12.784 -22.645 28.777 1.00 40.19 196 THR A C 1
ATOM 1388 O O . THR A 1 196 ? -13.739 -23.124 28.172 1.00 40.19 196 THR A O 1
ATOM 1391 N N . ALA A 1 197 ? -11.514 -22.696 28.372 1.00 40.41 197 ALA A N 1
ATOM 1392 C CA . ALA A 1 197 ? -10.953 -23.487 27.279 1.00 40.41 197 ALA A CA 1
ATOM 1393 C C . ALA A 1 197 ? -11.918 -24.533 26.672 1.00 40.41 197 ALA A C 1
ATOM 1395 O O . ALA A 1 197 ? -12.112 -25.618 27.221 1.00 40.41 197 ALA A O 1
ATOM 1396 N N . PHE A 1 198 ? -12.491 -24.158 25.530 1.00 47.16 198 PHE A N 1
ATOM 1397 C CA . PHE A 1 198 ? -13.125 -24.953 24.478 1.00 47.16 198 PHE A CA 1
ATOM 1398 C C . PHE A 1 198 ? -13.883 -26.247 24.821 1.00 47.16 198 PHE A C 1
ATOM 1400 O O . PHE A 1 198 ? -13.314 -27.318 25.042 1.00 47.16 198 PHE A O 1
ATOM 1407 N N . ALA A 1 199 ? -15.186 -26.185 24.527 1.00 38.72 199 ALA A N 1
ATOM 1408 C CA . ALA A 1 199 ? -15.821 -27.142 23.620 1.00 38.72 199 ALA A CA 1
ATOM 1409 C C . ALA A 1 199 ? -16.799 -26.429 22.651 1.00 38.72 199 ALA A C 1
ATOM 1411 O O . ALA A 1 199 ? -17.991 -26.718 22.651 1.00 38.72 199 ALA A O 1
ATOM 1412 N N . GLY A 1 200 ? -16.270 -25.519 21.816 1.00 46.00 200 GLY A N 1
ATOM 1413 C CA . GLY A 1 200 ? -16.868 -25.069 20.547 1.00 46.00 200 GLY A CA 1
ATOM 1414 C C . GLY A 1 200 ? -17.693 -23.772 20.569 1.00 46.00 200 GLY A C 1
ATOM 1415 O O . GLY A 1 200 ? -18.816 -23.783 21.061 1.00 46.00 200 GLY A O 1
ATOM 1416 N N . GLY A 1 201 ? -17.204 -22.711 19.903 1.00 50.78 201 GLY A N 1
ATOM 1417 C CA . GLY A 1 201 ? -18.111 -21.786 19.201 1.00 50.78 201 GLY A CA 1
ATOM 1418 C C . GLY A 1 201 ? -17.737 -20.310 19.012 1.00 50.78 201 GLY A C 1
ATOM 1419 O O . GLY A 1 201 ? -18.401 -19.685 18.193 1.00 50.78 201 GLY A O 1
ATOM 1420 N N . ASN A 1 202 ? -16.728 -19.754 19.694 1.00 59.50 202 ASN A N 1
ATOM 1421 C CA . ASN A 1 202 ? -16.591 -18.288 19.820 1.00 59.50 202 ASN A CA 1
ATOM 1422 C C . ASN A 1 202 ? -15.229 -17.700 19.382 1.00 59.50 202 ASN A C 1
ATOM 1424 O O . ASN A 1 202 ? -14.823 -16.624 19.810 1.00 59.50 202 ASN A O 1
ATOM 1428 N N . GLU A 1 203 ? -14.492 -18.389 18.516 1.00 76.62 203 GLU A N 1
ATOM 1429 C CA . GLU A 1 203 ? -13.256 -17.839 17.952 1.00 76.62 203 GLU A CA 1
ATOM 1430 C C . GLU A 1 203 ? -13.325 -17.872 16.429 1.00 76.62 203 GLU A C 1
ATOM 1432 O O . GLU A 1 203 ? -13.867 -18.810 15.833 1.00 76.62 203 GLU A O 1
ATOM 1437 N N . ALA A 1 204 ? -12.795 -16.827 15.798 1.00 87.31 204 ALA A N 1
ATOM 1438 C CA . ALA A 1 204 ? -12.674 -16.768 14.355 1.00 87.31 204 ALA A CA 1
ATOM 1439 C C . ALA A 1 204 ? -11.353 -17.406 13.930 1.00 87.31 204 ALA A C 1
ATOM 1441 O O . ALA A 1 204 ? -10.290 -17.029 14.426 1.00 87.31 204 ALA A O 1
ATOM 1442 N N . THR A 1 205 ? -11.412 -18.336 12.978 1.00 92.06 205 THR A N 1
ATOM 1443 C CA . THR A 1 205 ? -10.205 -18.879 12.352 1.00 92.06 205 THR A CA 1
ATOM 1444 C C . THR A 1 205 ? -9.674 -17.857 11.365 1.00 92.06 205 THR A C 1
ATOM 1446 O O . THR A 1 205 ? -10.320 -17.587 10.353 1.00 92.06 205 THR A O 1
ATOM 1449 N N . ILE A 1 206 ? -8.510 -17.296 11.672 1.00 95.88 206 ILE A N 1
ATOM 1450 C CA . ILE A 1 206 ? -7.902 -16.196 10.933 1.00 95.88 206 ILE A CA 1
ATOM 1451 C C . ILE A 1 206 ? -6.499 -16.592 10.493 1.00 95.88 206 ILE A C 1
ATOM 1453 O O . ILE A 1 206 ? -5.709 -17.101 11.289 1.00 95.88 206 ILE A O 1
ATOM 1457 N N . THR A 1 207 ? -6.185 -16.325 9.230 1.00 97.88 207 THR A N 1
ATOM 1458 C CA . THR A 1 207 ? -4.830 -16.387 8.688 1.00 97.88 207 THR A CA 1
ATOM 1459 C C . THR A 1 207 ? -4.214 -14.996 8.734 1.00 97.88 207 THR A C 1
ATOM 1461 O O . THR A 1 207 ? -4.793 -14.026 8.255 1.00 97.88 207 THR A O 1
ATOM 1464 N N . VAL A 1 208 ? -3.046 -14.902 9.360 1.00 98.00 208 VAL A N 1
ATOM 1465 C CA . VAL A 1 208 ? -2.308 -13.659 9.566 1.00 98.00 208 VAL A CA 1
ATOM 1466 C C . VAL A 1 208 ? -1.067 -13.663 8.689 1.00 98.00 208 VAL A C 1
ATOM 1468 O O . VAL A 1 208 ? -0.188 -14.509 8.884 1.00 98.00 208 VAL A O 1
ATOM 1471 N N . THR A 1 209 ? -0.979 -12.705 7.769 1.00 97.19 209 THR A N 1
ATOM 1472 C CA . THR A 1 209 ? 0.083 -12.642 6.755 1.00 97.19 209 THR A CA 1
ATOM 1473 C C . THR A 1 209 ? 0.715 -11.246 6.721 1.00 97.19 209 THR A C 1
ATOM 1475 O O . THR A 1 209 ? -0.007 -10.259 6.564 1.00 97.19 209 THR A O 1
ATOM 1478 N N . PRO A 1 210 ? 2.040 -11.121 6.937 1.00 94.81 210 PRO A N 1
ATOM 1479 C CA . PRO A 1 210 ? 2.779 -9.893 6.684 1.00 94.81 210 PRO A CA 1
ATOM 1480 C C . PRO A 1 210 ? 3.060 -9.723 5.188 1.00 94.81 210 PRO A C 1
ATOM 1482 O O . PRO A 1 210 ? 3.535 -10.650 4.537 1.00 94.81 210 PRO A O 1
ATOM 1485 N N . GLU A 1 211 ? 2.820 -8.523 4.679 1.00 90.06 211 GLU A N 1
ATOM 1486 C CA . GLU A 1 211 ? 2.953 -8.139 3.273 1.00 90.06 211 GLU A CA 1
ATOM 1487 C C . GLU A 1 211 ? 3.524 -6.714 3.166 1.00 90.06 211 GLU A C 1
ATOM 1489 O O . GLU A 1 211 ? 3.676 -6.009 4.170 1.00 90.06 211 GLU A O 1
ATOM 1494 N N . HIS A 1 212 ? 3.855 -6.285 1.951 1.00 80.38 212 HIS A N 1
ATOM 1495 C CA . HIS A 1 212 ? 4.508 -5.003 1.656 1.00 80.38 212 HIS A CA 1
ATOM 1496 C C . HIS A 1 212 ? 3.654 -4.056 0.799 1.00 80.38 212 HIS A C 1
ATOM 1498 O O . HIS A 1 212 ? 4.183 -3.200 0.096 1.00 80.38 212 HIS A O 1
ATOM 1504 N N . GLY A 1 213 ? 2.329 -4.205 0.846 1.00 69.50 213 GLY A N 1
ATOM 1505 C CA . GLY A 1 213 ? 1.401 -3.250 0.241 1.00 69.50 213 GLY A CA 1
ATOM 1506 C C . GLY A 1 213 ? 1.543 -3.041 -1.252 1.00 69.50 213 GLY A C 1
ATOM 1507 O O . GLY A 1 213 ? 1.497 -1.907 -1.717 1.00 69.50 213 GLY A O 1
ATOM 1508 N N . GLY A 1 214 ? 1.791 -4.129 -1.982 1.00 69.81 214 GLY A N 1
ATOM 1509 C CA . GLY A 1 214 ? 2.027 -4.105 -3.426 1.00 69.81 214 GLY A CA 1
ATOM 1510 C C . GLY A 1 214 ? 3.429 -3.641 -3.836 1.00 69.81 214 GLY A C 1
ATOM 1511 O O . GLY A 1 214 ? 3.813 -3.816 -4.986 1.00 69.81 214 GLY A O 1
ATOM 1512 N N . LEU A 1 215 ? 4.240 -3.109 -2.914 1.00 73.00 215 LEU A N 1
ATOM 1513 C CA . LEU A 1 215 ? 5.627 -2.738 -3.197 1.00 73.00 215 LEU A CA 1
ATOM 1514 C C . LEU A 1 215 ? 6.547 -3.911 -2.908 1.00 73.00 215 LEU A C 1
ATOM 1516 O O . LEU A 1 215 ? 6.767 -4.227 -1.752 1.00 73.00 215 LEU A O 1
ATOM 1520 N N . GLU A 1 216 ? 7.141 -4.528 -3.916 1.00 77.44 216 GLU A N 1
ATOM 1521 C CA . GLU A 1 216 ? 8.092 -5.633 -3.726 1.00 77.44 216 GLU A CA 1
ATOM 1522 C C . GLU A 1 216 ? 9.427 -5.124 -3.158 1.00 77.44 216 GLU A C 1
ATOM 1524 O O . GLU A 1 216 ? 10.395 -4.866 -3.880 1.00 77.44 216 GLU A O 1
ATOM 1529 N N . LEU A 1 217 ? 9.430 -4.885 -1.844 1.00 83.62 217 LEU A N 1
ATOM 1530 C CA . LEU A 1 217 ? 10.543 -4.339 -1.072 1.00 83.62 217 LEU A CA 1
ATOM 1531 C C . LEU A 1 217 ? 11.626 -5.411 -0.838 1.00 83.62 217 LEU A C 1
ATOM 1533 O O . LEU A 1 217 ? 11.284 -6.579 -0.665 1.00 83.62 217 LEU A O 1
ATOM 1537 N N . PRO A 1 218 ? 12.913 -5.029 -0.672 1.00 86.44 218 PRO A N 1
ATOM 1538 C CA . PRO A 1 218 ? 14.010 -5.921 -0.255 1.00 86.44 218 PRO A CA 1
ATOM 1539 C C . PRO A 1 218 ? 13.910 -6.336 1.221 1.00 86.44 218 PRO A C 1
ATOM 1541 O O . PRO A 1 218 ? 14.805 -6.093 2.047 1.00 86.44 218 PRO A O 1
ATOM 1544 N N . LEU A 1 219 ? 12.769 -6.916 1.573 1.00 88.56 219 LEU A N 1
ATOM 1545 C CA . LEU A 1 219 ? 12.379 -7.327 2.901 1.00 88.56 219 LEU A CA 1
ATOM 1546 C C . LEU A 1 219 ? 11.770 -8.721 2.850 1.00 88.56 219 LEU A C 1
ATOM 1548 O O . LEU A 1 219 ? 10.737 -8.949 2.234 1.00 88.56 219 LEU A O 1
ATOM 1552 N N . ARG A 1 220 ? 12.340 -9.626 3.638 1.00 90.75 220 ARG A N 1
ATOM 1553 C CA . ARG A 1 220 ? 11.719 -10.912 3.941 1.00 90.75 220 ARG A CA 1
ATOM 1554 C C . ARG A 1 220 ? 10.987 -10.833 5.269 1.00 90.75 220 ARG A C 1
ATOM 1556 O O . ARG A 1 220 ? 11.536 -10.329 6.252 1.00 90.75 220 ARG A O 1
ATOM 1563 N N . TYR A 1 221 ? 9.794 -11.413 5.340 1.00 91.69 221 TYR A N 1
ATOM 1564 C CA . TYR A 1 221 ? 9.008 -11.456 6.570 1.00 91.69 221 TYR A CA 1
ATOM 1565 C C . TYR A 1 221 ? 8.910 -12.863 7.142 1.00 91.69 221 TYR A C 1
ATOM 1567 O O . TYR A 1 221 ? 8.772 -13.849 6.426 1.00 91.69 221 TYR A O 1
ATOM 1575 N N . ASP A 1 222 ? 8.952 -12.942 8.468 1.00 94.50 222 ASP A N 1
ATOM 1576 C CA . ASP A 1 222 ? 8.511 -14.118 9.201 1.00 94.50 222 ASP A CA 1
ATOM 1577 C C . ASP A 1 222 ? 7.599 -13.695 10.349 1.00 94.50 222 ASP A C 1
ATOM 1579 O O . ASP A 1 222 ? 7.894 -12.737 11.067 1.00 94.50 222 ASP A O 1
ATOM 1583 N N . ILE A 1 223 ? 6.551 -14.468 10.588 1.00 97.44 223 ILE A N 1
ATOM 1584 C CA . ILE A 1 223 ? 5.592 -14.277 11.668 1.00 97.44 223 ILE A CA 1
ATOM 1585 C C . ILE A 1 223 ? 5.509 -15.528 12.548 1.00 97.44 223 ILE A C 1
ATOM 1587 O O . ILE A 1 223 ? 5.714 -16.659 12.105 1.00 97.44 223 ILE A O 1
ATOM 1591 N N . CYS A 1 224 ? 5.229 -15.318 13.829 1.00 97.38 224 CYS A N 1
ATOM 1592 C CA . CYS A 1 224 ? 4.789 -16.351 14.756 1.00 97.38 224 CYS A CA 1
ATOM 1593 C C . CYS A 1 224 ? 3.688 -15.787 15.661 1.00 97.38 224 CYS A C 1
ATOM 1595 O O . CYS A 1 224 ? 3.702 -14.597 15.991 1.00 97.38 224 CYS A O 1
ATOM 1597 N N . GLU A 1 225 ? 2.791 -16.652 16.126 1.00 97.44 225 GLU A N 1
ATOM 1598 C CA . GLU A 1 225 ? 2.000 -16.350 17.317 1.00 97.44 225 GLU A CA 1
ATOM 1599 C C . GLU A 1 225 ? 2.930 -16.300 18.535 1.00 97.44 225 GLU A C 1
ATOM 1601 O O . GLU A 1 225 ? 3.891 -17.076 18.645 1.00 97.44 225 GLU A O 1
ATOM 1606 N N . ALA A 1 226 ? 2.661 -15.371 19.443 1.00 96.50 226 ALA A N 1
ATOM 1607 C CA . ALA A 1 226 ? 3.462 -15.099 20.618 1.00 96.50 226 ALA A CA 1
ATOM 1608 C C . ALA A 1 226 ? 2.613 -15.110 21.891 1.00 96.50 226 ALA A C 1
ATOM 1610 O O . ALA A 1 226 ? 1.409 -14.885 21.880 1.00 96.50 226 ALA A O 1
ATOM 1611 N N . ASN A 1 227 ? 3.267 -15.345 23.024 1.00 93.69 227 ASN A N 1
ATOM 1612 C CA . ASN A 1 227 ? 2.651 -15.118 24.326 1.00 93.69 227 ASN A CA 1
ATOM 1613 C C . ASN A 1 227 ? 2.705 -13.626 24.717 1.00 93.69 227 ASN A C 1
ATOM 1615 O O . ASN A 1 227 ? 3.313 -12.799 24.036 1.00 93.69 227 ASN A O 1
ATOM 1619 N N . ASN A 1 228 ? 2.141 -13.287 25.877 1.00 88.62 228 ASN A N 1
ATOM 1620 C CA . ASN A 1 228 ? 2.143 -11.923 26.424 1.00 88.62 228 ASN A CA 1
ATOM 1621 C C . ASN A 1 228 ? 3.540 -11.358 26.780 1.00 88.62 228 ASN A C 1
ATOM 1623 O O . ASN A 1 228 ? 3.646 -10.201 27.180 1.00 88.62 228 ASN A O 1
ATOM 1627 N N . LEU A 1 229 ? 4.608 -12.153 26.641 1.00 88.06 229 LEU A N 1
ATOM 1628 C CA . LEU A 1 229 ? 6.007 -11.735 26.779 1.00 88.06 229 LEU A CA 1
ATOM 1629 C C . LEU A 1 229 ? 6.702 -11.570 25.415 1.00 88.06 229 LEU A C 1
ATOM 1631 O O . LEU A 1 229 ? 7.928 -11.478 25.368 1.00 88.06 229 LEU A O 1
ATOM 1635 N N . ALA A 1 230 ? 5.941 -11.560 24.312 1.00 87.00 230 ALA A N 1
ATOM 1636 C CA . ALA A 1 230 ? 6.443 -11.494 22.938 1.00 87.00 230 ALA A CA 1
ATOM 1637 C C . ALA A 1 230 ? 7.405 -12.645 22.569 1.00 87.00 230 ALA A C 1
ATOM 1639 O O . ALA A 1 230 ? 8.291 -12.499 21.725 1.00 87.00 230 ALA A O 1
ATOM 1640 N N . VAL A 1 231 ? 7.241 -13.813 23.198 1.00 92.50 231 VAL A N 1
ATOM 1641 C CA . VAL A 1 231 ? 7.985 -15.032 22.855 1.00 92.50 231 VAL A CA 1
ATOM 1642 C C . VAL A 1 231 ? 7.125 -15.875 21.923 1.00 92.50 231 VAL A C 1
ATOM 1644 O O . VAL A 1 231 ? 6.002 -16.221 22.291 1.00 92.50 231 VAL A O 1
ATOM 1647 N N . CYS A 1 232 ? 7.658 -16.231 20.747 1.00 96.00 232 CYS A N 1
ATOM 1648 C CA . CYS A 1 232 ? 6.982 -17.142 19.820 1.00 96.00 232 CYS A CA 1
ATOM 1649 C C . CYS A 1 232 ? 6.610 -18.449 20.531 1.00 96.00 232 CYS A C 1
ATOM 1651 O O . CYS A 1 232 ? 7.483 -19.098 21.113 1.00 96.00 232 CYS A O 1
ATOM 1653 N N . ILE A 1 233 ? 5.345 -18.851 20.444 1.00 96.81 233 ILE A N 1
ATOM 1654 C CA . ILE A 1 233 ? 4.867 -20.135 20.981 1.00 96.81 233 ILE A CA 1
ATOM 1655 C C . ILE A 1 233 ? 4.912 -21.260 19.937 1.00 96.81 233 ILE A C 1
ATOM 1657 O O . ILE A 1 233 ? 4.879 -22.435 20.295 1.00 96.81 233 ILE A O 1
ATOM 1661 N N . GLY A 1 234 ? 5.052 -20.900 18.659 1.00 94.25 234 GLY A N 1
ATOM 1662 C CA . GLY A 1 234 ? 5.226 -21.815 17.534 1.00 94.25 234 GLY A CA 1
ATOM 1663 C C . GLY A 1 234 ? 6.463 -21.497 16.693 1.00 94.25 234 GLY A C 1
ATOM 1664 O O . GLY A 1 234 ? 7.206 -20.545 16.954 1.00 94.25 234 GLY A O 1
ATOM 1665 N N . ALA A 1 235 ? 6.687 -22.314 15.662 1.00 94.69 235 ALA A N 1
ATOM 1666 C CA . ALA A 1 235 ? 7.689 -22.015 14.649 1.00 94.69 235 ALA A CA 1
ATOM 1667 C C . ALA A 1 235 ? 7.306 -20.741 13.883 1.00 94.69 235 ALA A C 1
ATOM 1669 O O . ALA A 1 235 ? 6.130 -20.440 13.689 1.00 94.69 235 ALA A O 1
ATOM 1670 N N . ARG A 1 236 ? 8.321 -20.000 13.439 1.00 95.69 236 ARG A N 1
ATOM 1671 C CA . ARG A 1 236 ? 8.118 -18.887 12.514 1.00 95.69 236 ARG A CA 1
ATOM 1672 C C . ARG A 1 236 ? 7.781 -19.417 11.123 1.00 95.69 236 ARG A C 1
ATOM 1674 O O . ARG A 1 236 ? 8.316 -20.447 10.718 1.00 95.69 236 ARG A O 1
ATOM 1681 N N . SER A 1 237 ? 6.931 -18.696 10.411 1.00 96.69 237 SER A N 1
ATOM 1682 C CA . SER A 1 237 ? 6.480 -19.016 9.054 1.00 96.69 237 SER A CA 1
ATOM 1683 C C . SER A 1 237 ? 6.136 -17.730 8.299 1.00 96.69 237 SER A C 1
ATOM 1685 O O . SER A 1 237 ? 6.230 -16.647 8.873 1.00 96.69 237 SER A O 1
ATOM 1687 N N . THR A 1 238 ? 5.755 -17.830 7.028 1.00 94.56 238 THR A N 1
ATOM 1688 C CA . THR A 1 238 ? 5.283 -16.685 6.231 1.00 94.56 238 THR A CA 1
ATOM 1689 C C . THR A 1 238 ? 3.850 -16.278 6.569 1.00 94.56 238 THR A C 1
ATOM 1691 O O . THR A 1 238 ? 3.466 -15.161 6.269 1.00 94.56 238 THR A O 1
ATOM 1694 N N . SER A 1 239 ? 3.071 -17.139 7.230 1.00 97.06 239 SER A N 1
ATOM 1695 C CA . SER A 1 239 ? 1.698 -16.855 7.660 1.00 97.06 239 SER A CA 1
ATOM 1696 C C . SER A 1 239 ? 1.311 -17.729 8.850 1.00 97.06 239 SER A C 1
ATOM 1698 O O . SER A 1 239 ? 1.665 -18.907 8.888 1.00 97.06 239 SER A O 1
ATOM 1700 N N . VAL A 1 240 ? 0.518 -17.210 9.783 1.00 97.62 240 VAL A N 1
ATOM 1701 C CA . VAL A 1 240 ? 0.004 -17.982 10.927 1.00 97.62 240 VAL A CA 1
ATOM 1702 C C . VAL A 1 240 ? -1.509 -18.091 10.839 1.00 97.62 240 VAL A C 1
ATOM 1704 O O . VAL A 1 240 ? -2.187 -17.073 10.852 1.00 97.62 240 VAL A O 1
ATOM 1707 N N . THR A 1 241 ? -2.046 -19.310 10.826 1.00 96.69 241 THR A N 1
ATOM 1708 C CA . THR A 1 241 ? -3.481 -19.535 11.036 1.00 96.69 241 THR A CA 1
ATOM 1709 C C . THR A 1 241 ? -3.733 -19.836 12.507 1.00 96.69 241 THR A C 1
ATOM 1711 O O . THR A 1 241 ? -3.172 -20.791 13.047 1.00 96.69 241 THR A O 1
ATOM 1714 N N . THR A 1 242 ? -4.567 -19.027 13.153 1.00 94.44 242 THR A N 1
ATOM 1715 C CA . THR A 1 242 ? -4.918 -19.175 14.569 1.00 94.44 242 THR A CA 1
ATOM 1716 C C . THR A 1 242 ? -6.387 -18.840 14.811 1.00 94.44 242 THR A C 1
ATOM 1718 O O . THR A 1 242 ? -7.103 -18.424 13.900 1.00 94.44 242 THR A O 1
ATOM 1721 N N . GLN A 1 243 ? -6.846 -19.071 16.033 1.00 91.69 243 GLN A N 1
ATOM 1722 C CA . GLN A 1 243 ? -8.181 -18.708 16.476 1.00 91.69 243 GLN A CA 1
ATOM 1723 C C . GLN A 1 243 ? -8.109 -17.394 17.257 1.00 91.69 243 GLN A C 1
ATOM 1725 O O . GLN A 1 243 ? -7.363 -17.296 18.227 1.00 91.69 243 GLN A O 1
ATOM 1730 N N . ILE A 1 244 ? -8.862 -16.379 16.832 1.00 91.44 244 ILE A N 1
ATOM 1731 C CA . ILE A 1 244 ? -8.909 -15.073 17.500 1.00 91.44 244 ILE A CA 1
ATOM 1732 C C . ILE A 1 244 ? -10.305 -14.871 18.096 1.00 91.44 244 ILE A C 1
ATOM 1734 O O . ILE A 1 244 ? -11.302 -14.792 17.371 1.00 91.44 244 ILE A O 1
ATOM 1738 N N . GLY A 1 245 ? -10.360 -14.800 19.426 1.00 88.44 245 GLY A N 1
ATOM 1739 C CA . GLY A 1 245 ? -11.557 -14.503 20.216 1.00 88.44 245 GLY A CA 1
ATOM 1740 C C . GLY A 1 245 ? -11.543 -13.085 20.795 1.00 88.44 245 GLY A C 1
ATOM 1741 O O . GLY A 1 245 ? -10.871 -12.190 20.281 1.00 88.44 245 GLY A O 1
ATOM 1742 N N . ASP A 1 246 ? -12.267 -12.879 21.891 1.00 80.81 246 ASP A N 1
ATOM 1743 C CA . ASP A 1 246 ? -12.368 -11.585 22.585 1.00 80.81 24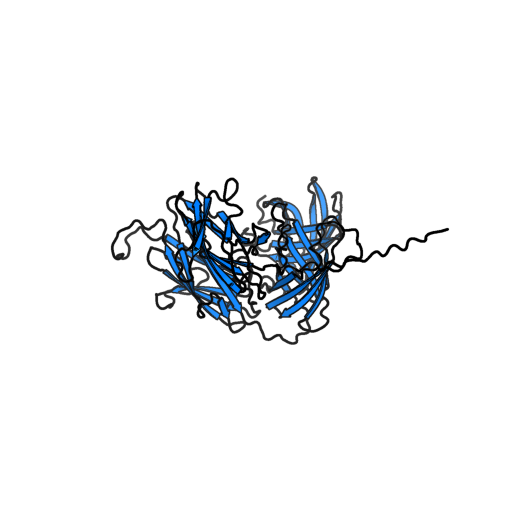6 ASP A CA 1
ATOM 1744 C C . ASP A 1 246 ? -11.122 -11.227 23.422 1.00 80.81 246 ASP A C 1
ATOM 1746 O O . ASP A 1 246 ? -10.920 -10.076 23.825 1.00 80.81 246 ASP A O 1
ATOM 1750 N N . SER A 1 247 ? -10.259 -12.214 23.655 1.00 87.19 247 SER A N 1
ATOM 1751 C CA . SER A 1 247 ? -8.995 -12.075 24.360 1.00 87.19 247 SER A CA 1
ATOM 1752 C C . SER A 1 247 ? -7.849 -11.777 23.383 1.00 87.19 247 SER A C 1
ATOM 1754 O O . SER A 1 247 ? -7.811 -12.345 22.289 1.00 87.19 247 SER A O 1
ATOM 1756 N N . PRO A 1 248 ? -6.880 -10.913 23.751 1.00 91.75 248 PRO A N 1
ATOM 1757 C CA . PRO A 1 248 ? -5.792 -10.549 22.850 1.00 91.75 248 PRO A CA 1
ATOM 1758 C C . PRO A 1 248 ? -4.947 -11.747 22.417 1.00 91.75 248 PRO A C 1
ATOM 1760 O O . PRO A 1 248 ? -4.302 -12.398 23.240 1.00 91.75 248 PRO A O 1
ATOM 1763 N N . SER A 1 249 ? -4.891 -11.966 21.108 1.00 95.00 249 SER A N 1
ATOM 1764 C CA . SER A 1 249 ? -3.874 -12.790 20.458 1.00 95.00 249 SER A CA 1
ATOM 1765 C C . SER A 1 249 ? -2.667 -11.918 20.133 1.00 95.00 249 SER A C 1
ATOM 1767 O O . SER A 1 249 ? -2.828 -10.783 19.675 1.00 95.00 249 SER A O 1
ATOM 1769 N N . TYR A 1 250 ? -1.456 -12.422 20.372 1.00 97.12 250 TYR A N 1
ATOM 1770 C CA . TYR A 1 250 ? -0.227 -11.674 20.114 1.00 97.12 250 TYR A CA 1
ATOM 1771 C C . TYR A 1 250 ? 0.560 -12.302 18.973 1.00 97.12 250 TYR A C 1
ATOM 1773 O O . TYR A 1 250 ? 0.680 -13.518 18.870 1.00 97.12 250 TYR A O 1
ATOM 1781 N N . PHE A 1 251 ? 1.174 -11.455 18.162 1.00 97.56 251 PHE A N 1
ATOM 1782 C CA . PHE A 1 251 ? 2.020 -11.847 17.049 1.00 97.56 251 PHE A CA 1
ATOM 1783 C C . PHE A 1 251 ? 3.341 -11.102 17.139 1.00 97.56 251 PHE A C 1
ATOM 1785 O O . PHE A 1 251 ? 3.396 -9.940 17.551 1.00 97.56 251 PHE A O 1
ATOM 1792 N N . VAL A 1 252 ? 4.415 -11.769 16.734 1.00 96.44 252 VAL A N 1
ATOM 1793 C CA . VAL A 1 252 ? 5.703 -11.121 16.493 1.00 96.44 252 VAL A CA 1
ATOM 1794 C C . VAL A 1 252 ? 6.027 -11.277 15.024 1.00 96.44 252 VAL A C 1
ATOM 1796 O O . VAL A 1 252 ? 6.202 -12.394 14.534 1.00 96.44 252 VAL A O 1
ATOM 1799 N N . VAL A 1 253 ? 6.139 -10.141 14.349 1.00 95.69 253 VAL A N 1
ATOM 1800 C CA . VAL A 1 253 ? 6.581 -10.058 12.964 1.00 95.69 253 VAL A CA 1
ATOM 1801 C C . VAL A 1 253 ? 8.047 -9.666 12.964 1.00 95.69 253 VAL A C 1
ATOM 1803 O O . VAL A 1 253 ? 8.481 -8.799 13.723 1.00 95.69 253 VAL A O 1
ATOM 1806 N N . ARG A 1 254 ? 8.829 -10.323 12.117 1.00 92.50 254 ARG A N 1
ATOM 1807 C CA . ARG A 1 254 ? 10.232 -10.021 11.877 1.00 92.50 254 ARG A CA 1
ATOM 1808 C C . ARG A 1 254 ? 10.393 -9.609 10.423 1.00 92.50 254 ARG A C 1
ATOM 1810 O O . ARG A 1 254 ? 10.246 -10.457 9.552 1.00 92.50 254 ARG A O 1
ATOM 1817 N N . ALA A 1 255 ? 10.755 -8.351 10.193 1.00 91.56 255 ALA A N 1
ATOM 1818 C CA . ALA A 1 255 ? 11.231 -7.882 8.897 1.00 91.56 255 ALA A CA 1
ATOM 1819 C C . ALA A 1 255 ? 12.754 -8.054 8.834 1.00 91.56 255 ALA A C 1
ATOM 1821 O O . ALA A 1 255 ? 13.462 -7.564 9.720 1.00 91.56 255 ALA A O 1
ATOM 1822 N N . LEU A 1 256 ? 13.245 -8.783 7.834 1.00 90.88 256 LEU A N 1
ATOM 1823 C CA . LEU A 1 256 ? 14.663 -8.993 7.558 1.00 90.88 256 LEU A CA 1
ATOM 1824 C C . LEU A 1 256 ? 15.045 -8.228 6.293 1.00 90.88 256 LEU A C 1
ATOM 1826 O O . LEU A 1 256 ? 14.375 -8.384 5.282 1.00 90.88 256 LEU A O 1
ATOM 1830 N N . GLY A 1 257 ? 16.117 -7.442 6.343 1.00 90.06 257 GLY A N 1
ATOM 1831 C CA . GLY A 1 257 ? 16.660 -6.807 5.143 1.00 90.06 257 GLY A CA 1
ATOM 1832 C C . GLY A 1 257 ? 17.364 -7.816 4.235 1.00 90.06 257 GLY A C 1
ATOM 1833 O O . GLY A 1 257 ? 17.996 -8.756 4.725 1.00 90.06 257 GLY A O 1
ATOM 1834 N N . GLU A 1 258 ? 17.285 -7.597 2.925 1.00 88.31 258 GLU A N 1
ATOM 1835 C CA . GLU A 1 258 ? 17.897 -8.465 1.907 1.00 88.31 258 GLU A CA 1
ATOM 1836 C C . GLU A 1 258 ? 19.160 -7.868 1.260 1.00 88.31 258 GLU A C 1
ATOM 1838 O O . GLU A 1 258 ? 19.646 -8.351 0.247 1.00 88.31 258 GLU A O 1
ATOM 1843 N N . GLY A 1 259 ? 19.758 -6.843 1.876 1.00 83.19 259 GLY A N 1
ATOM 1844 C CA . GLY A 1 259 ? 21.054 -6.286 1.466 1.00 83.19 259 GLY A CA 1
ATOM 1845 C C . GLY A 1 259 ? 20.983 -4.982 0.670 1.00 83.19 259 GLY A C 1
ATOM 1846 O O . GLY A 1 259 ? 21.917 -4.189 0.751 1.00 83.19 259 GLY A O 1
ATOM 1847 N N . ALA A 1 260 ? 19.872 -4.725 -0.014 1.00 77.19 260 ALA A N 1
ATOM 1848 C CA . ALA A 1 260 ? 19.661 -3.555 -0.869 1.00 77.19 260 ALA A CA 1
ATOM 1849 C C . ALA A 1 260 ? 19.363 -2.261 -0.069 1.00 77.19 260 ALA A C 1
ATOM 1851 O O . ALA A 1 260 ? 19.788 -1.165 -0.429 1.00 77.19 260 ALA A O 1
ATOM 1852 N N . GLY A 1 261 ? 18.759 -2.391 1.119 1.00 84.38 261 GLY A N 1
ATOM 1853 C CA . GLY A 1 261 ? 18.305 -1.255 1.927 1.00 84.38 261 GLY A CA 1
ATOM 1854 C C . GLY A 1 261 ? 16.895 -0.807 1.558 1.00 84.38 261 GLY A C 1
ATOM 1855 O O . GLY A 1 261 ? 16.376 -1.147 0.509 1.00 84.38 261 GLY A O 1
ATOM 1856 N N . VAL A 1 262 ? 16.256 -0.040 2.437 1.00 86.62 262 VAL A N 1
ATOM 1857 C CA . VAL A 1 262 ? 14.890 0.454 2.237 1.00 86.62 262 VAL A CA 1
ATOM 1858 C C . VAL A 1 262 ? 14.842 1.887 2.752 1.00 86.62 262 VAL A C 1
ATOM 1860 O O . VAL A 1 262 ? 15.127 2.104 3.936 1.00 86.62 262 VAL A O 1
ATOM 1863 N N . PRO A 1 263 ? 14.508 2.878 1.912 1.00 86.44 263 PRO A N 1
ATOM 1864 C CA . PRO A 1 263 ? 14.490 4.270 2.320 1.00 86.44 263 PRO A CA 1
ATOM 1865 C C . PRO A 1 263 ? 13.375 4.539 3.324 1.00 86.44 263 PRO A C 1
ATOM 1867 O O . PRO A 1 263 ? 12.337 3.883 3.343 1.00 86.44 263 PRO A O 1
ATOM 1870 N N . PHE A 1 264 ? 13.572 5.561 4.153 1.00 89.94 264 PHE A N 1
ATOM 1871 C CA . PHE A 1 264 ? 12.541 5.989 5.088 1.00 89.94 264 PHE A CA 1
ATOM 1872 C C . PHE A 1 264 ? 11.500 6.871 4.387 1.00 89.94 264 PHE A C 1
ATOM 1874 O O . PHE A 1 264 ? 11.563 8.099 4.467 1.00 89.94 264 PHE A O 1
ATOM 1881 N N . TYR A 1 265 ? 10.546 6.231 3.712 1.00 88.94 265 TYR A N 1
ATOM 1882 C CA . TYR A 1 265 ? 9.345 6.856 3.151 1.00 88.94 265 TYR A CA 1
ATOM 1883 C C . TYR A 1 265 ? 8.113 6.293 3.866 1.00 88.94 265 TYR A C 1
ATOM 1885 O O . TYR A 1 265 ? 7.485 5.374 3.357 1.00 88.94 265 TYR A O 1
ATOM 1893 N N . PRO A 1 266 ? 7.782 6.778 5.076 1.00 88.50 266 PRO A N 1
ATOM 1894 C CA . PRO A 1 266 ? 6.768 6.152 5.931 1.00 88.50 266 PRO A CA 1
ATOM 1895 C C . PRO A 1 266 ? 5.343 6.184 5.361 1.00 88.50 266 PRO A C 1
ATOM 1897 O O . PRO A 1 266 ? 4.468 5.488 5.878 1.00 88.50 266 PRO A O 1
ATOM 1900 N N . ASP A 1 267 ? 5.108 7.003 4.336 1.00 82.81 267 ASP A N 1
ATOM 1901 C CA . ASP A 1 267 ? 3.857 7.090 3.592 1.00 82.81 267 ASP A CA 1
ATOM 1902 C C . ASP A 1 267 ? 3.735 6.079 2.444 1.00 82.81 267 ASP A C 1
ATOM 1904 O O . ASP A 1 267 ? 2.627 5.860 1.979 1.00 82.81 267 ASP A O 1
ATOM 1908 N N . ILE A 1 268 ? 4.846 5.471 2.017 1.00 82.88 268 ILE A N 1
ATOM 1909 C CA . ILE A 1 268 ? 4.922 4.546 0.873 1.00 82.88 268 ILE A CA 1
ATOM 1910 C C . ILE A 1 268 ? 5.395 3.170 1.353 1.00 82.88 268 ILE A C 1
ATOM 1912 O O . ILE A 1 268 ? 4.728 2.162 1.183 1.00 82.88 268 ILE A O 1
ATOM 1916 N N . VAL A 1 269 ? 6.543 3.129 2.027 1.00 88.06 269 VAL A N 1
ATOM 1917 C CA . VAL A 1 269 ? 7.185 1.898 2.485 1.00 88.06 269 VAL A CA 1
ATOM 1918 C C . VAL A 1 269 ? 6.589 1.468 3.820 1.00 88.06 269 VAL A C 1
ATOM 1920 O O . VAL A 1 269 ? 6.979 1.953 4.895 1.00 88.06 269 VAL A O 1
ATOM 1923 N N . ARG A 1 270 ? 5.667 0.510 3.755 1.00 90.56 270 ARG A N 1
ATOM 1924 C CA . ARG A 1 270 ? 4.978 -0.037 4.921 1.00 90.56 270 ARG A CA 1
ATOM 1925 C C . ARG A 1 270 ? 5.016 -1.561 4.907 1.00 90.56 270 ARG A C 1
ATOM 1927 O O . ARG A 1 270 ? 5.057 -2.190 3.861 1.00 90.56 270 ARG A O 1
ATOM 1934 N N . VAL A 1 271 ? 5.046 -2.141 6.101 1.00 91.69 271 VAL A N 1
ATOM 1935 C CA . VAL A 1 271 ? 4.781 -3.564 6.314 1.00 91.69 271 VAL A CA 1
ATOM 1936 C C . VAL A 1 271 ? 3.369 -3.656 6.847 1.00 91.69 271 VAL A C 1
ATOM 1938 O O . VAL A 1 271 ? 3.084 -3.159 7.944 1.00 91.69 271 VAL A O 1
ATOM 1941 N N . THR A 1 272 ? 2.508 -4.279 6.065 1.00 92.62 272 THR A N 1
ATOM 1942 C CA . THR A 1 272 ? 1.098 -4.471 6.364 1.00 92.62 272 THR A CA 1
ATOM 1943 C C . THR A 1 272 ? 0.885 -5.869 6.913 1.00 92.62 272 THR A C 1
ATOM 1945 O O . THR A 1 272 ? 1.571 -6.815 6.543 1.00 92.62 272 THR A O 1
ATOM 1948 N N . LEU A 1 273 ? -0.021 -5.993 7.878 1.00 95.31 273 LEU A N 1
ATOM 1949 C CA . LEU A 1 273 ? -0.411 -7.266 8.458 1.00 95.31 273 LEU A CA 1
ATOM 1950 C C . LEU A 1 273 ? -1.894 -7.494 8.187 1.00 95.31 273 LEU A C 1
ATOM 1952 O O . LEU A 1 273 ? -2.742 -6.806 8.765 1.00 95.31 273 LEU A O 1
ATOM 1956 N N . ASN A 1 274 ? -2.176 -8.456 7.313 1.00 96.12 274 ASN A N 1
ATOM 1957 C CA . ASN A 1 274 ? -3.518 -8.849 6.912 1.00 96.12 274 ASN A CA 1
ATOM 1958 C C . ASN A 1 274 ? -4.044 -9.963 7.810 1.00 96.12 274 ASN A C 1
ATOM 1960 O O . ASN A 1 274 ? -3.315 -10.896 8.140 1.00 96.12 274 ASN A O 1
ATOM 1964 N N . PHE A 1 275 ? -5.314 -9.857 8.191 1.00 97.62 275 PHE A N 1
ATOM 1965 C CA . PHE A 1 275 ? -6.052 -10.857 8.955 1.00 97.62 275 PHE A CA 1
ATOM 1966 C C . PHE A 1 275 ? -7.215 -11.331 8.089 1.00 97.62 275 PHE A C 1
ATOM 1968 O O . PHE A 1 275 ? -8.228 -10.638 8.009 1.00 97.62 275 PHE A O 1
ATOM 1975 N N . THR A 1 276 ? -7.067 -12.471 7.420 1.00 97.38 276 THR A N 1
ATOM 1976 C CA . THR A 1 276 ? -8.064 -13.014 6.488 1.00 97.38 276 THR A CA 1
ATOM 1977 C C . THR A 1 276 ? -8.797 -14.210 7.084 1.00 97.38 276 THR A C 1
ATOM 1979 O O . THR A 1 276 ? -8.219 -15.002 7.830 1.00 97.38 276 THR A O 1
ATOM 1982 N N . ASP A 1 277 ? -10.091 -14.343 6.798 1.00 94.38 277 ASP A N 1
ATOM 1983 C CA . ASP A 1 277 ? -10.869 -15.514 7.207 1.00 94.38 277 ASP A CA 1
ATOM 1984 C C . ASP A 1 277 ? -10.642 -16.721 6.273 1.00 94.38 277 ASP A C 1
ATOM 1986 O O . ASP A 1 277 ? -9.862 -16.680 5.320 1.00 94.38 277 ASP A O 1
ATOM 1990 N N . ALA A 1 278 ? -11.326 -17.834 6.547 1.00 90.44 278 ALA A N 1
ATOM 1991 C CA . ALA A 1 278 ? -11.218 -19.055 5.745 1.00 90.44 278 ALA A CA 1
ATOM 1992 C C . ALA A 1 278 ? -11.706 -18.907 4.287 1.00 90.44 278 ALA A C 1
ATOM 1994 O O . ALA A 1 278 ? -11.397 -19.762 3.460 1.00 90.44 278 ALA A O 1
ATOM 1995 N N . GLY A 1 279 ? -12.483 -17.864 3.983 1.00 91.19 279 GLY A N 1
ATOM 1996 C CA . GLY A 1 279 ? -12.912 -17.507 2.633 1.00 91.19 279 GLY A CA 1
ATOM 1997 C C . GLY A 1 279 ? -11.923 -16.604 1.895 1.00 91.19 279 GLY A C 1
ATOM 1998 O O . GLY A 1 279 ? -12.197 -16.252 0.753 1.00 91.19 279 GLY A O 1
ATOM 1999 N N . GLY A 1 280 ? -10.801 -16.234 2.522 1.00 93.06 280 GLY A N 1
ATOM 2000 C CA . GLY A 1 280 ? -9.829 -15.290 1.970 1.00 93.06 280 GLY A CA 1
ATOM 2001 C C . GLY A 1 280 ? -10.195 -13.821 2.191 1.00 93.06 280 GLY A C 1
ATOM 2002 O O . GLY A 1 280 ? -9.458 -12.958 1.739 1.00 93.06 280 GLY A O 1
ATOM 2003 N N . VAL A 1 281 ? -11.283 -13.535 2.915 1.00 94.75 281 VAL A N 1
ATOM 2004 C CA . VAL A 1 281 ? -11.790 -12.173 3.117 1.00 94.75 281 VAL A CA 1
ATOM 2005 C C . VAL A 1 281 ? -11.035 -11.484 4.253 1.00 94.75 281 VAL A C 1
ATOM 2007 O O . VAL A 1 281 ? -10.955 -12.015 5.362 1.00 94.75 281 VAL A O 1
ATOM 2010 N N . LEU A 1 282 ? -10.531 -10.278 4.017 1.00 95.50 282 LEU A N 1
ATOM 2011 C CA . LEU A 1 282 ? -9.895 -9.390 4.981 1.00 95.50 282 LEU A CA 1
ATOM 2012 C C . LEU A 1 282 ? -10.881 -8.962 6.075 1.00 95.50 282 LEU A C 1
ATOM 2014 O O . LEU A 1 282 ? -11.894 -8.301 5.839 1.00 95.50 282 LEU A O 1
ATOM 2018 N N . ARG A 1 283 ? -10.542 -9.314 7.316 1.00 95.81 283 ARG A N 1
ATOM 2019 C CA . ARG A 1 283 ? -11.299 -9.005 8.539 1.00 95.81 283 ARG A CA 1
ATOM 2020 C C . ARG A 1 283 ? -10.601 -8.022 9.464 1.00 95.81 283 ARG A C 1
ATOM 2022 O O . ARG A 1 283 ? -11.232 -7.517 10.385 1.00 95.81 283 ARG A O 1
ATOM 2029 N N . GLY A 1 284 ? -9.327 -7.736 9.221 1.00 95.81 284 GLY A N 1
ATOM 2030 C CA . GLY A 1 284 ? -8.546 -6.763 9.973 1.00 95.81 284 GLY A CA 1
ATOM 2031 C C . GLY A 1 284 ? -7.236 -6.443 9.267 1.00 95.81 284 GLY A C 1
ATOM 2032 O O . GLY A 1 284 ? -6.654 -7.294 8.596 1.00 95.81 284 GLY A O 1
ATOM 2033 N N . ARG A 1 285 ? -6.765 -5.205 9.424 1.00 95.75 285 ARG A N 1
ATOM 2034 C CA . ARG A 1 285 ? -5.502 -4.744 8.841 1.00 95.75 285 ARG A CA 1
ATOM 2035 C C . ARG A 1 285 ? -4.851 -3.683 9.719 1.00 95.75 285 ARG A C 1
ATOM 2037 O O . ARG A 1 285 ? -5.516 -2.794 10.256 1.00 95.75 285 ARG A O 1
ATOM 2044 N N . THR A 1 286 ? -3.537 -3.788 9.876 1.00 94.56 286 THR A N 1
ATOM 2045 C CA . THR A 1 286 ? -2.682 -2.761 10.487 1.00 94.56 286 THR A CA 1
ATOM 2046 C C . THR A 1 286 ? -1.365 -2.692 9.726 1.00 94.56 286 THR A C 1
ATOM 2048 O O . THR A 1 286 ? -1.032 -3.619 8.994 1.00 94.56 286 THR A O 1
ATOM 2051 N N . SER A 1 287 ? -0.602 -1.616 9.892 1.00 92.88 287 SER A N 1
ATOM 2052 C CA . SER A 1 287 ? 0.685 -1.465 9.218 1.00 92.88 287 SER A CA 1
ATOM 2053 C C . SER A 1 287 ? 1.667 -0.640 10.042 1.00 92.88 287 SER A C 1
ATOM 2055 O O . SER A 1 287 ? 1.281 0.203 10.857 1.00 92.88 287 SER A O 1
ATOM 2057 N N . VAL A 1 288 ? 2.957 -0.867 9.811 1.00 93.38 288 VAL A N 1
ATOM 2058 C CA . VAL A 1 288 ? 4.057 -0.053 10.344 1.00 93.38 288 VAL A CA 1
ATOM 2059 C C . VAL A 1 288 ? 4.917 0.437 9.190 1.00 93.38 288 VAL A C 1
ATOM 2061 O O . VAL A 1 288 ? 5.096 -0.273 8.207 1.00 93.38 288 VAL A O 1
ATOM 2064 N N . ALA A 1 289 ? 5.482 1.636 9.298 1.00 92.81 289 ALA A N 1
ATOM 2065 C CA . ALA A 1 289 ? 6.477 2.073 8.325 1.00 92.81 289 ALA A CA 1
ATOM 2066 C C . ALA A 1 289 ? 7.742 1.214 8.452 1.00 92.81 289 ALA A C 1
ATOM 2068 O O . ALA A 1 289 ? 8.089 0.796 9.560 1.00 92.81 289 ALA A O 1
ATOM 2069 N N . ALA A 1 290 ? 8.466 1.005 7.356 1.00 91.25 290 ALA A N 1
ATOM 2070 C CA . ALA A 1 290 ? 9.749 0.312 7.380 1.00 91.25 290 ALA A CA 1
ATOM 2071 C C . ALA A 1 290 ? 10.902 1.198 6.903 1.00 91.25 290 ALA A C 1
ATOM 2073 O O . ALA A 1 290 ? 10.739 2.127 6.118 1.00 91.25 290 ALA A O 1
ATOM 2074 N N . VAL A 1 291 ? 12.094 0.918 7.421 1.00 92.25 291 VAL A N 1
ATOM 2075 C CA . VAL A 1 291 ? 13.357 1.455 6.908 1.00 92.25 291 VAL A CA 1
ATOM 2076 C C . VAL A 1 291 ? 14.450 0.437 7.160 1.00 92.25 291 VAL A C 1
ATOM 2078 O O . VAL A 1 291 ? 14.562 -0.084 8.266 1.00 92.25 291 VAL A O 1
ATOM 2081 N N . VAL A 1 292 ? 15.298 0.197 6.172 1.00 90.31 292 VAL A N 1
ATOM 2082 C CA . VAL A 1 292 ? 16.502 -0.621 6.303 1.00 90.31 292 VAL A CA 1
ATOM 2083 C C . VAL A 1 292 ? 17.672 0.268 5.949 1.00 90.31 292 VAL A C 1
ATOM 2085 O O . VAL A 1 292 ? 17.692 0.887 4.887 1.00 90.31 292 VAL A O 1
ATOM 2088 N N . THR A 1 293 ? 18.658 0.347 6.837 1.00 86.75 293 THR A N 1
ATOM 2089 C CA . THR A 1 293 ? 19.920 1.001 6.506 1.00 86.75 293 THR A CA 1
ATOM 2090 C C . THR A 1 293 ? 20.534 0.269 5.319 1.00 86.75 293 THR A C 1
ATOM 2092 O O . THR A 1 293 ? 20.963 -0.876 5.459 1.00 86.75 293 THR A O 1
ATOM 2095 N N . GLY A 1 294 ? 20.531 0.927 4.158 1.00 75.75 294 GLY A N 1
ATOM 2096 C CA . GLY A 1 294 ? 21.190 0.420 2.964 1.00 75.75 294 GLY A CA 1
ATOM 2097 C C . GLY A 1 294 ? 22.700 0.317 3.152 1.00 75.75 294 GLY A C 1
ATOM 2098 O O . GLY A 1 294 ? 23.246 0.833 4.138 1.00 75.75 294 GLY A O 1
ATOM 2099 N N . PRO A 1 295 ? 23.393 -0.363 2.229 1.00 70.12 295 PRO A N 1
ATOM 2100 C CA . PRO A 1 295 ? 24.846 -0.400 2.243 1.00 70.12 295 PRO A CA 1
ATOM 2101 C C . PRO A 1 295 ? 25.367 1.038 2.221 1.00 70.12 295 PRO A C 1
ATOM 2103 O O . PRO A 1 295 ? 24.786 1.896 1.556 1.00 70.12 295 PRO A O 1
ATOM 2106 N N . THR A 1 296 ? 26.435 1.333 2.973 1.00 67.44 296 THR A N 1
ATOM 2107 C CA . THR A 1 296 ? 27.121 2.629 2.843 1.00 67.44 296 THR A CA 1
ATOM 2108 C C . THR A 1 296 ? 27.348 2.866 1.355 1.00 67.44 296 THR A C 1
ATOM 2110 O O . THR A 1 296 ? 27.892 1.945 0.743 1.00 67.44 296 THR A O 1
ATOM 2113 N N . PRO A 1 297 ? 26.936 4.014 0.778 1.00 59.62 297 PRO A N 1
ATOM 2114 C CA . PRO A 1 297 ? 27.111 4.264 -0.644 1.00 59.62 297 PRO A CA 1
ATOM 2115 C C . PRO A 1 297 ? 28.544 3.913 -1.042 1.00 59.62 297 PRO A C 1
ATOM 2117 O O . PRO A 1 297 ? 29.495 4.549 -0.575 1.00 59.62 297 PRO A O 1
ATOM 2120 N N . GLY A 1 298 ? 28.695 2.830 -1.805 1.00 52.44 298 GLY A N 1
ATOM 2121 C CA . GLY A 1 298 ? 29.952 2.533 -2.464 1.00 52.44 298 GLY A CA 1
ATOM 2122 C C . GLY A 1 298 ? 30.214 3.676 -3.432 1.00 52.44 298 GLY A C 1
ATOM 2123 O O . GLY A 1 298 ? 29.276 4.201 -4.031 1.00 52.44 298 GLY A O 1
ATOM 2124 N N . GLN A 1 299 ? 31.468 4.095 -3.577 1.00 51.06 299 GLN A N 1
ATOM 2125 C CA . GLN A 1 299 ? 31.868 4.920 -4.719 1.00 51.06 299 GLN A CA 1
ATOM 2126 C C . GLN A 1 299 ? 31.904 4.061 -5.991 1.00 51.06 299 GLN A C 1
ATOM 2128 O O . GLN A 1 299 ? 32.924 4.006 -6.668 1.00 51.06 299 GLN A O 1
ATOM 2133 N N . ASP A 1 300 ? 30.838 3.312 -6.252 1.00 52.75 300 ASP A N 1
ATOM 2134 C CA . ASP A 1 300 ? 30.704 2.587 -7.499 1.00 52.75 300 ASP A CA 1
ATOM 2135 C C . ASP A 1 300 ? 30.057 3.568 -8.477 1.00 52.75 300 ASP A C 1
ATOM 2137 O O . ASP A 1 300 ? 28.908 3.979 -8.320 1.00 52.75 300 ASP A O 1
ATOM 2141 N N . ASP A 1 301 ? 30.877 4.024 -9.426 1.00 51.22 301 ASP A N 1
ATOM 2142 C CA . ASP A 1 301 ? 30.592 5.030 -10.459 1.00 51.22 301 ASP A CA 1
ATOM 2143 C C . ASP A 1 301 ? 29.560 4.551 -11.509 1.00 51.22 301 ASP A C 1
ATOM 2145 O O . ASP A 1 301 ? 29.563 5.022 -12.645 1.00 51.22 301 ASP A O 1
ATOM 2149 N N . THR A 1 302 ? 28.706 3.582 -11.182 1.00 66.62 302 THR A N 1
ATOM 2150 C CA . THR A 1 302 ? 27.715 3.021 -12.109 1.00 66.62 302 THR A CA 1
ATOM 2151 C C . THR A 1 302 ? 26.360 3.695 -11.930 1.00 66.62 302 THR A C 1
ATOM 2153 O O . THR A 1 302 ? 26.058 4.230 -10.867 1.00 66.62 302 THR A O 1
ATOM 2156 N N . ASN A 1 303 ? 25.538 3.699 -12.976 1.00 69.62 303 ASN A N 1
ATOM 2157 C CA . ASN A 1 303 ? 24.168 4.207 -12.919 1.00 69.62 303 ASN A CA 1
ATOM 2158 C C . ASN A 1 303 ? 23.329 3.460 -11.855 1.00 69.62 303 ASN A C 1
ATOM 2160 O O . ASN A 1 303 ? 23.684 2.339 -11.478 1.00 69.62 303 ASN A O 1
ATOM 2164 N N . PRO A 1 304 ? 22.221 4.049 -11.356 1.00 74.62 304 PRO A N 1
ATOM 2165 C CA . PRO A 1 304 ? 21.238 3.366 -10.508 1.00 74.62 304 PRO A CA 1
ATOM 2166 C C . PRO A 1 304 ? 20.444 2.310 -11.297 1.00 74.62 304 PRO A C 1
ATOM 2168 O O . PRO A 1 304 ? 19.224 2.406 -11.386 1.00 74.62 304 PRO A O 1
ATOM 2171 N N . GLU A 1 305 ? 21.134 1.335 -11.884 1.00 78.44 305 GLU A N 1
ATOM 2172 C CA . GLU A 1 305 ? 20.529 0.220 -12.614 1.00 78.44 305 GLU A CA 1
ATOM 2173 C C . GLU A 1 305 ? 19.488 -0.496 -11.739 1.00 78.44 305 GLU A C 1
ATOM 2175 O O . GLU A 1 305 ? 19.670 -0.630 -10.523 1.00 78.44 305 GLU A O 1
ATOM 2180 N N . GLY A 1 306 ? 18.370 -0.881 -12.352 1.00 78.19 306 GLY A N 1
ATOM 2181 C CA . GLY A 1 306 ? 17.319 -1.665 -11.719 1.00 78.19 306 GLY A CA 1
ATOM 2182 C C . GLY A 1 306 ? 15.908 -1.125 -11.938 1.00 78.19 306 GLY A C 1
ATOM 2183 O O . GLY A 1 306 ? 15.678 -0.160 -12.675 1.00 78.19 306 GLY A O 1
ATOM 2184 N N . ILE A 1 307 ? 14.950 -1.762 -11.261 1.00 77.56 307 ILE A N 1
ATOM 2185 C CA . ILE A 1 307 ? 13.551 -1.334 -11.224 1.00 77.56 307 ILE A CA 1
ATOM 2186 C C . ILE A 1 307 ? 13.241 -0.641 -9.904 1.00 77.56 307 ILE A C 1
ATOM 2188 O O . ILE A 1 307 ? 13.578 -1.104 -8.814 1.00 77.56 307 ILE A O 1
ATOM 2192 N N . TRP A 1 308 ? 12.544 0.479 -10.022 1.00 83.88 308 TRP A N 1
ATOM 2193 C CA . TRP A 1 308 ? 12.238 1.381 -8.937 1.00 83.88 308 TRP A CA 1
ATOM 2194 C C . TRP A 1 308 ? 10.744 1.679 -8.925 1.00 83.88 308 TRP A C 1
ATOM 2196 O O . TRP A 1 308 ? 10.203 2.168 -9.910 1.00 83.88 308 TRP A O 1
ATOM 2206 N N . PHE A 1 309 ? 10.076 1.470 -7.797 1.00 80.56 309 PHE A N 1
ATOM 2207 C CA . PHE A 1 309 ? 8.737 2.016 -7.599 1.00 80.56 309 PHE A CA 1
ATOM 2208 C C . PHE A 1 309 ? 8.863 3.487 -7.254 1.00 80.56 309 PHE A C 1
ATOM 2210 O O . PHE A 1 309 ? 9.445 3.812 -6.217 1.00 80.56 309 PHE A O 1
ATOM 2217 N N . PHE A 1 310 ? 8.366 4.373 -8.109 1.00 82.81 310 PHE A N 1
ATOM 2218 C CA . PHE A 1 310 ? 8.453 5.808 -7.894 1.00 82.81 310 PHE A CA 1
ATOM 2219 C C . PHE A 1 310 ? 7.115 6.436 -7.514 1.00 82.81 310 PHE A C 1
ATOM 2221 O O . PHE A 1 310 ? 6.060 5.914 -7.826 1.00 82.81 310 PHE A O 1
ATOM 2228 N N . ASP A 1 311 ? 7.192 7.582 -6.848 1.00 82.31 311 ASP A N 1
ATOM 2229 C CA . ASP A 1 311 ? 6.122 8.520 -6.519 1.00 82.31 311 ASP A CA 1
ATOM 2230 C C . ASP A 1 311 ? 6.630 9.917 -6.885 1.00 82.31 311 ASP A C 1
ATOM 2232 O O . ASP A 1 311 ? 7.742 10.308 -6.499 1.00 82.31 311 ASP A O 1
ATOM 2236 N N . ILE A 1 312 ? 5.824 10.687 -7.617 1.00 76.75 312 ILE A N 1
ATOM 2237 C CA . ILE A 1 312 ? 6.092 12.107 -7.858 1.00 76.75 312 ILE A CA 1
ATOM 2238 C C . ILE A 1 312 ? 5.077 12.927 -7.072 1.00 76.75 312 ILE A C 1
ATOM 2240 O O . ILE A 1 312 ? 4.017 13.319 -7.552 1.00 76.75 312 ILE A O 1
ATOM 2244 N N . SER A 1 313 ? 5.441 13.271 -5.845 1.00 73.00 313 SER A N 1
ATOM 2245 C CA . SER A 1 313 ? 4.589 14.062 -4.963 1.00 73.00 313 SER A CA 1
ATOM 2246 C C . SER A 1 313 ? 4.938 15.548 -5.016 1.00 73.00 313 SER A C 1
ATOM 2248 O O . SER A 1 313 ? 6.102 15.954 -5.062 1.00 73.00 313 SER A O 1
ATOM 2250 N N . GLY A 1 314 ? 3.920 16.406 -4.968 1.00 59.38 314 GLY A N 1
ATOM 2251 C CA . GLY A 1 314 ? 4.095 17.852 -4.827 1.00 59.38 314 GLY A CA 1
ATOM 2252 C C . GLY A 1 314 ? 3.214 18.678 -5.758 1.00 59.38 314 GLY A C 1
ATOM 2253 O O . GLY A 1 314 ? 3.080 18.383 -6.941 1.00 59.38 314 GLY A O 1
ATOM 2254 N N . GLY A 1 315 ? 2.655 19.752 -5.197 1.00 53.69 315 GLY A N 1
ATOM 2255 C CA . GLY A 1 315 ? 1.714 20.656 -5.858 1.00 53.69 315 GLY A CA 1
ATOM 2256 C C . GLY A 1 315 ? 0.275 20.346 -5.450 1.00 53.69 315 GLY A C 1
ATOM 2257 O O . GLY A 1 315 ? -0.328 19.419 -5.962 1.00 53.69 315 GLY A O 1
ATOM 2258 N N . THR A 1 316 ? -0.300 21.140 -4.545 1.00 46.16 316 THR A N 1
ATOM 2259 C CA . THR A 1 316 ? -1.734 21.113 -4.227 1.00 46.16 316 THR A CA 1
ATOM 2260 C C . THR A 1 316 ? -2.424 21.928 -5.309 1.00 46.16 316 THR A C 1
ATOM 2262 O O . THR A 1 316 ? -2.820 23.077 -5.100 1.00 46.16 316 THR A O 1
ATOM 2265 N N . SER A 1 317 ? -2.433 21.403 -6.529 1.00 45.34 317 SER A N 1
ATOM 2266 C CA . SER A 1 317 ? -3.260 22.009 -7.555 1.00 45.34 317 SER A CA 1
ATOM 2267 C C . SER A 1 317 ? -4.701 21.671 -7.188 1.00 45.34 317 SER A C 1
ATOM 2269 O O . SER A 1 317 ? -5.073 20.512 -7.044 1.00 45.34 317 SER A O 1
ATOM 2271 N N . THR A 1 318 ? -5.510 22.703 -7.001 1.00 43.28 318 THR A N 1
ATOM 2272 C CA . THR A 1 318 ? -6.926 22.608 -6.640 1.00 43.28 318 THR A CA 1
ATOM 2273 C C . THR A 1 318 ? -7.797 22.004 -7.752 1.00 43.28 318 THR A C 1
ATOM 2275 O O . THR A 1 318 ? -9.016 21.952 -7.602 1.00 43.28 318 THR A O 1
ATOM 2278 N N . ALA A 1 319 ? -7.201 21.604 -8.884 1.00 41.97 319 ALA A N 1
ATOM 2279 C CA . ALA A 1 319 ? -7.909 21.303 -10.126 1.00 41.97 319 ALA A CA 1
ATOM 2280 C C . ALA A 1 319 ? -7.379 20.093 -10.919 1.00 41.97 319 ALA A C 1
ATOM 2282 O O . ALA A 1 319 ? -8.065 19.653 -11.835 1.00 41.97 319 ALA A O 1
ATOM 2283 N N . PHE A 1 320 ? -6.203 19.549 -10.598 1.00 45.44 320 PHE A N 1
ATOM 2284 C CA . PHE A 1 320 ? -5.577 18.471 -11.373 1.00 45.44 320 PHE A CA 1
ATOM 2285 C C . PHE A 1 320 ? -4.858 17.484 -10.463 1.00 45.44 320 PHE A C 1
ATOM 2287 O O . PHE A 1 320 ? -4.249 17.900 -9.473 1.00 45.44 320 PHE A O 1
ATOM 2294 N N . GLY A 1 321 ? -4.971 16.214 -10.850 1.00 47.06 321 GLY A N 1
ATOM 2295 C CA . GLY A 1 321 ? -4.525 15.010 -10.171 1.00 47.06 321 GLY A CA 1
ATOM 2296 C C . GLY A 1 321 ? -3.149 15.062 -9.532 1.00 47.06 321 GLY A C 1
ATOM 2297 O O . GLY A 1 321 ? -2.251 15.800 -9.953 1.00 47.06 321 GLY A O 1
ATOM 2298 N N . GLU A 1 322 ? -2.985 14.236 -8.506 1.00 52.88 322 GLU A N 1
ATOM 2299 C CA . GLU A 1 322 ? -1.652 13.855 -8.067 1.00 52.88 322 GLU A CA 1
ATOM 2300 C C . GLU A 1 322 ? -0.950 13.146 -9.224 1.00 52.88 322 GLU A C 1
ATOM 2302 O O . GLU A 1 322 ? -1.565 12.366 -9.950 1.00 52.88 322 GLU A O 1
ATOM 2307 N N . ILE A 1 323 ? 0.331 13.460 -9.430 1.00 52.69 323 ILE A N 1
ATOM 2308 C CA . ILE A 1 323 ? 1.129 12.610 -10.311 1.00 52.69 323 ILE A CA 1
ATOM 2309 C C . ILE A 1 323 ? 1.311 11.316 -9.538 1.00 52.69 323 ILE A C 1
ATOM 2311 O O . ILE A 1 323 ? 1.772 11.354 -8.394 1.00 52.69 323 ILE A O 1
ATOM 2315 N N . GLY A 1 324 ? 0.863 10.221 -10.137 1.00 64.56 324 GLY A N 1
ATOM 2316 C CA . GLY A 1 324 ? 0.792 8.956 -9.449 1.00 64.56 324 GLY A CA 1
ATOM 2317 C C . GLY A 1 324 ? 2.141 8.284 -9.312 1.00 64.56 324 GLY A C 1
ATOM 2318 O O . GLY A 1 324 ? 3.209 8.756 -9.725 1.00 64.56 324 GLY A O 1
ATOM 2319 N N . ASP A 1 325 ? 2.034 7.182 -8.610 1.00 71.50 325 ASP A N 1
ATOM 2320 C CA . ASP A 1 325 ? 3.025 6.157 -8.473 1.00 71.50 325 ASP A CA 1
ATOM 2321 C C . ASP A 1 325 ? 3.239 5.400 -9.788 1.00 71.50 325 ASP A C 1
ATOM 2323 O O . ASP A 1 325 ? 2.448 5.464 -10.736 1.00 71.50 325 ASP A O 1
ATOM 2327 N N . GLY A 1 326 ? 4.372 4.717 -9.865 1.00 74.62 326 GLY A N 1
ATOM 2328 C CA . GLY A 1 326 ? 4.781 4.066 -11.089 1.00 74.62 326 GLY A CA 1
ATOM 2329 C C . GLY A 1 326 ? 6.036 3.223 -10.960 1.00 74.62 326 GLY A C 1
ATOM 2330 O O . GLY A 1 326 ? 6.611 3.070 -9.884 1.00 74.62 326 GLY A O 1
ATOM 2331 N N . ILE A 1 327 ? 6.473 2.695 -12.094 1.00 76.00 327 ILE A N 1
ATOM 2332 C CA . ILE A 1 327 ? 7.675 1.892 -12.268 1.00 76.00 327 ILE A CA 1
ATOM 2333 C C . ILE A 1 327 ? 8.688 2.701 -13.076 1.00 76.00 327 ILE A C 1
ATOM 2335 O O . ILE A 1 327 ? 8.399 3.166 -14.172 1.00 76.00 327 ILE A O 1
ATOM 2339 N N . LEU A 1 328 ? 9.892 2.863 -12.546 1.00 80.50 328 LEU A N 1
ATOM 2340 C CA . LEU A 1 328 ? 11.043 3.468 -13.199 1.00 80.50 328 LEU A CA 1
ATOM 2341 C C . LEU A 1 328 ? 12.080 2.369 -13.400 1.00 80.50 328 LEU A C 1
ATOM 2343 O O . LEU A 1 328 ? 12.559 1.782 -12.440 1.00 80.50 328 LEU A O 1
ATOM 2347 N N . VAL A 1 329 ? 12.421 2.096 -14.646 1.00 79.69 329 VAL A N 1
ATOM 2348 C CA . VAL A 1 329 ? 13.477 1.173 -15.053 1.00 79.69 329 VAL A CA 1
ATOM 2349 C C . VAL A 1 329 ? 14.677 2.006 -15.465 1.00 79.69 329 VAL A C 1
ATOM 2351 O O . VAL A 1 329 ? 14.511 2.952 -16.231 1.00 79.69 329 VAL A O 1
ATOM 2354 N N . ILE A 1 330 ? 15.862 1.676 -14.965 1.00 79.62 330 ILE A N 1
ATOM 2355 C CA . ILE A 1 330 ? 17.123 2.310 -15.355 1.00 79.62 330 ILE A CA 1
ATOM 2356 C C . ILE A 1 330 ? 18.085 1.198 -15.771 1.00 79.62 330 ILE A C 1
ATOM 2358 O O . ILE A 1 330 ? 18.258 0.235 -15.028 1.00 79.62 330 ILE A O 1
ATOM 2362 N N . ASP A 1 331 ? 18.685 1.318 -16.950 1.00 77.88 331 ASP A N 1
ATOM 2363 C CA . ASP A 1 331 ? 19.647 0.358 -17.488 1.00 77.88 331 ASP A CA 1
ATOM 2364 C C . ASP A 1 331 ? 21.104 0.681 -17.090 1.00 77.88 331 ASP A C 1
ATOM 2366 O O . ASP A 1 331 ? 21.410 1.742 -16.531 1.00 77.88 331 ASP A O 1
ATOM 2370 N N . GLU A 1 332 ? 22.029 -0.235 -17.406 1.00 77.44 332 GLU A N 1
ATOM 2371 C CA . GLU A 1 332 ? 23.467 -0.074 -17.144 1.00 77.44 332 GLU A CA 1
ATOM 2372 C C . GLU A 1 332 ? 24.076 1.172 -17.821 1.00 77.44 332 GLU A C 1
ATOM 2374 O O . GLU A 1 332 ? 24.976 1.822 -17.273 1.00 77.44 332 GLU A O 1
ATOM 2379 N N . ALA A 1 333 ? 23.573 1.545 -19.001 1.00 75.31 333 ALA A N 1
ATOM 2380 C CA . ALA A 1 333 ? 24.027 2.699 -19.770 1.00 75.31 333 ALA A CA 1
ATOM 2381 C C . ALA A 1 333 ? 23.457 4.023 -19.230 1.00 75.31 333 ALA A C 1
ATOM 2383 O O . ALA A 1 333 ? 23.937 5.093 -19.612 1.00 75.31 333 ALA A O 1
ATOM 2384 N N . GLY A 1 334 ? 22.497 3.957 -18.304 1.00 73.12 334 GLY A N 1
ATOM 2385 C CA . GLY A 1 334 ? 21.780 5.097 -17.747 1.00 73.12 334 GLY A CA 1
ATOM 2386 C C . GLY A 1 334 ? 20.557 5.485 -18.572 1.00 73.12 334 GLY A C 1
ATOM 2387 O O . GLY A 1 334 ? 19.907 6.474 -18.250 1.00 73.12 334 GLY A O 1
ATOM 2388 N N . GLY A 1 335 ? 20.209 4.735 -19.617 1.00 73.88 335 GLY A N 1
ATOM 2389 C CA . GLY A 1 335 ? 18.897 4.829 -20.244 1.00 73.88 335 GLY A CA 1
ATOM 2390 C C . GLY A 1 335 ? 17.815 4.493 -19.222 1.00 73.88 335 GLY A C 1
ATOM 2391 O O . GLY A 1 335 ? 18.022 3.680 -18.322 1.00 73.88 335 GLY A O 1
ATOM 2392 N N . TYR A 1 336 ? 16.668 5.161 -19.303 1.00 75.75 336 TYR A N 1
ATOM 2393 C CA . TYR A 1 336 ? 15.567 4.873 -18.395 1.00 75.75 336 TYR A CA 1
ATOM 2394 C C . TYR A 1 336 ? 14.219 4.877 -19.105 1.00 75.75 336 TYR A C 1
ATOM 2396 O O . TYR A 1 336 ? 14.002 5.507 -20.144 1.00 75.75 336 TYR A O 1
ATOM 2404 N N . THR A 1 337 ? 13.271 4.169 -18.509 1.00 70.31 337 THR A N 1
ATOM 2405 C CA . THR A 1 337 ? 11.857 4.222 -18.867 1.00 70.31 337 THR A CA 1
ATOM 2406 C C . THR A 1 337 ? 11.054 4.313 -17.593 1.00 70.31 337 THR A C 1
ATOM 2408 O O . THR A 1 337 ? 11.217 3.491 -16.699 1.00 70.31 337 THR A O 1
ATOM 2411 N N . ALA A 1 338 ? 10.209 5.328 -17.492 1.00 71.88 338 ALA A N 1
ATOM 2412 C CA . ALA A 1 338 ? 9.281 5.465 -16.388 1.00 71.88 338 ALA A CA 1
ATOM 2413 C C . ALA A 1 338 ? 7.861 5.271 -16.893 1.00 71.88 338 ALA A C 1
ATOM 2415 O O . ALA A 1 338 ? 7.509 5.689 -17.991 1.00 71.88 338 ALA A O 1
ATOM 2416 N N . TYR A 1 339 ? 7.040 4.666 -16.065 1.00 68.69 339 TYR A N 1
ATOM 2417 C CA . TYR A 1 339 ? 5.639 4.438 -16.323 1.00 68.69 339 TYR A CA 1
ATOM 2418 C C . TYR A 1 339 ? 4.880 4.717 -15.050 1.00 68.69 339 TYR A C 1
ATOM 2420 O O . TYR A 1 339 ? 5.260 4.195 -14.011 1.00 68.69 339 TYR A O 1
ATOM 2428 N N . GLY A 1 340 ? 3.841 5.534 -15.104 1.00 66.38 340 GLY A N 1
ATOM 2429 C CA . GLY A 1 340 ? 3.049 5.833 -13.923 1.00 66.38 340 GLY A CA 1
ATOM 2430 C C . GLY A 1 340 ? 1.613 6.135 -14.286 1.00 66.38 340 GLY A C 1
ATOM 2431 O O . GLY A 1 340 ? 1.311 6.577 -15.398 1.00 66.38 340 GLY A O 1
ATOM 2432 N N . ASN A 1 341 ? 0.734 5.908 -13.321 1.00 60.62 341 ASN A N 1
ATOM 2433 C CA . ASN A 1 341 ? -0.657 6.307 -13.440 1.00 60.62 341 ASN A CA 1
ATOM 2434 C C . ASN A 1 341 ? -0.784 7.793 -13.104 1.00 60.62 341 ASN A C 1
ATOM 2436 O O . ASN A 1 341 ? -0.098 8.310 -12.226 1.00 60.62 341 ASN A O 1
ATOM 2440 N N . PHE A 1 342 ? -1.666 8.510 -13.793 1.00 58.84 342 PHE A N 1
ATOM 2441 C CA . PHE A 1 342 ? -2.003 9.885 -13.439 1.00 58.84 342 PHE A CA 1
ATOM 2442 C C . PHE A 1 342 ? -3.501 9.949 -13.181 1.00 58.84 342 PHE A C 1
ATOM 2444 O O . PHE A 1 342 ? -4.312 10.030 -14.105 1.00 58.84 342 PHE A O 1
ATOM 2451 N N . ALA A 1 343 ? -3.867 9.925 -11.903 1.00 51.06 343 ALA A N 1
ATOM 2452 C CA . ALA A 1 343 ? -5.260 10.007 -11.504 1.00 51.06 343 ALA A CA 1
ATOM 2453 C C . ALA A 1 343 ? -5.699 11.471 -11.448 1.00 51.06 343 ALA A C 1
ATOM 2455 O O . ALA A 1 343 ? -5.435 12.187 -10.477 1.00 51.06 343 ALA A O 1
ATOM 2456 N N . THR A 1 344 ? -6.398 11.937 -12.484 1.00 49.53 344 THR A N 1
ATOM 2457 C CA . THR A 1 344 ? -7.062 13.246 -12.444 1.00 49.53 344 THR A CA 1
ATOM 2458 C C . THR A 1 344 ? -8.452 13.054 -11.855 1.00 49.53 344 THR A C 1
ATOM 2460 O O . THR A 1 344 ? -9.336 12.547 -12.535 1.00 49.53 344 THR A O 1
ATOM 2463 N N . LEU A 1 345 ? -8.673 13.460 -10.598 1.00 43.94 345 LEU A N 1
ATOM 2464 C CA . LEU A 1 345 ? -9.971 13.301 -9.922 1.00 43.94 345 LEU A CA 1
ATOM 2465 C C . LEU A 1 345 ? -11.143 13.776 -10.812 1.00 43.94 345 LEU A C 1
ATOM 2467 O O . LEU A 1 345 ? -11.337 14.976 -11.012 1.00 43.94 345 LEU A O 1
ATOM 2471 N N . GLY A 1 346 ? -11.936 12.827 -11.325 1.00 42.41 346 GLY A N 1
ATOM 2472 C CA . GLY A 1 346 ? -13.135 13.081 -12.133 1.00 42.41 346 GLY A CA 1
ATOM 2473 C C . GLY A 1 346 ? -12.958 13.082 -13.660 1.00 42.41 346 GLY A C 1
ATOM 2474 O O . GLY A 1 346 ? -13.930 13.383 -14.355 1.00 42.41 346 GLY A O 1
ATOM 2475 N N . GLN A 1 347 ? -11.778 12.746 -14.192 1.00 45.81 347 GLN A N 1
ATOM 2476 C CA . GLN A 1 347 ? -11.580 12.379 -15.603 1.00 45.81 347 GLN A CA 1
ATOM 2477 C C . GLN A 1 347 ? -10.941 10.990 -15.699 1.00 45.81 347 GLN A C 1
ATOM 2479 O O . GLN A 1 347 ? -10.390 10.515 -14.714 1.00 45.81 347 GLN A O 1
ATOM 2484 N N . ASN A 1 348 ? -11.073 10.330 -16.855 1.00 43.38 348 ASN A N 1
ATOM 2485 C CA . ASN A 1 348 ? -10.498 9.002 -17.079 1.00 43.38 348 ASN A CA 1
ATOM 2486 C C . ASN A 1 348 ? -9.004 9.014 -16.729 1.00 43.38 348 ASN A C 1
ATOM 2488 O O . ASN A 1 348 ? -8.293 9.927 -17.156 1.00 43.38 348 ASN A O 1
ATOM 2492 N N . ASP A 1 349 ? -8.563 8.015 -15.967 1.00 51.19 349 ASP A N 1
ATOM 2493 C CA . ASP A 1 349 ? -7.156 7.811 -15.643 1.00 51.19 349 ASP A CA 1
ATOM 2494 C C . ASP A 1 349 ? -6.365 7.683 -16.948 1.00 51.19 349 ASP A C 1
ATOM 2496 O O . ASP A 1 349 ? -6.617 6.804 -17.774 1.00 51.19 349 ASP A O 1
ATOM 2500 N N . GLY A 1 350 ? -5.460 8.632 -17.175 1.00 50.62 350 GLY A N 1
ATOM 2501 C CA . GLY A 1 350 ? -4.526 8.574 -18.287 1.00 50.62 350 GLY A CA 1
ATOM 2502 C C . GLY A 1 350 ? -3.308 7.775 -17.849 1.00 50.62 350 GLY A C 1
ATOM 2503 O O . GLY A 1 350 ? -2.669 8.118 -16.851 1.00 50.62 350 GLY A O 1
ATOM 2504 N N . GLN A 1 351 ? -2.986 6.717 -18.584 1.00 53.62 351 GLN A N 1
ATOM 2505 C CA . GLN A 1 351 ? -1.693 6.052 -18.474 1.00 53.62 351 GLN A CA 1
ATOM 2506 C C . GLN A 1 351 ? -0.669 6.837 -19.294 1.00 53.62 351 GLN A C 1
ATOM 2508 O O . GLN A 1 351 ? -0.926 7.186 -20.449 1.00 53.62 351 GLN A O 1
ATOM 2513 N N . TYR A 1 352 ? 0.500 7.106 -18.713 1.00 55.06 352 TYR A N 1
ATOM 2514 C CA . TYR A 1 352 ? 1.596 7.766 -19.418 1.00 55.06 352 TYR A CA 1
ATOM 2515 C C . TYR A 1 352 ? 2.879 6.969 -19.202 1.00 55.06 352 TYR A C 1
ATOM 2517 O O . TYR A 1 352 ? 3.266 6.656 -18.076 1.00 55.06 352 TYR A O 1
ATOM 2525 N N . GLY A 1 353 ? 3.565 6.665 -20.297 1.00 51.28 353 GLY A N 1
ATOM 2526 C CA . GLY A 1 353 ? 4.954 6.229 -20.255 1.00 51.28 353 GLY A CA 1
ATOM 2527 C C . GLY A 1 353 ? 5.879 7.376 -20.626 1.00 51.28 353 GLY A C 1
ATOM 2528 O O . GLY A 1 353 ? 5.487 8.350 -21.267 1.00 51.28 353 GLY A O 1
ATOM 2529 N N . LEU A 1 354 ? 7.122 7.264 -20.201 1.00 63.06 354 LEU A N 1
ATOM 2530 C CA . LEU A 1 354 ? 8.118 8.293 -20.373 1.00 63.06 354 LEU A CA 1
ATOM 2531 C C . LEU A 1 354 ? 9.464 7.623 -20.669 1.00 63.06 354 LEU A C 1
ATOM 2533 O O . LEU A 1 354 ? 9.819 6.625 -20.040 1.00 63.06 354 LEU A O 1
ATOM 2537 N N . TYR A 1 355 ? 10.226 8.187 -21.602 1.00 56.41 355 TYR A N 1
ATOM 2538 C CA . TYR A 1 355 ? 11.512 7.646 -22.048 1.00 56.41 355 TYR A CA 1
ATOM 2539 C C . TYR A 1 355 ? 12.571 8.744 -22.023 1.00 56.41 355 TYR A C 1
ATOM 2541 O O . TYR A 1 355 ? 12.284 9.885 -22.382 1.00 56.41 355 TYR A O 1
ATOM 2549 N N . GLY A 1 356 ? 13.803 8.398 -21.653 1.00 60.16 356 GLY A N 1
ATOM 2550 C CA . GLY A 1 356 ? 14.933 9.309 -21.788 1.00 60.16 356 GLY A CA 1
ATOM 2551 C C . GLY A 1 356 ? 16.258 8.701 -21.345 1.00 60.16 356 GLY A C 1
ATOM 2552 O O . GLY A 1 356 ? 16.368 7.502 -21.099 1.00 60.16 356 GLY A O 1
ATOM 2553 N N . GLU A 1 357 ? 17.273 9.555 -21.236 1.00 56.09 357 GLU A N 1
ATOM 2554 C CA . GLU A 1 357 ? 18.612 9.182 -20.777 1.00 56.09 357 GLU A CA 1
ATOM 2555 C C . GLU A 1 357 ? 18.939 9.903 -19.464 1.00 56.09 357 GLU A C 1
ATOM 2557 O O . GLU A 1 357 ? 18.740 11.114 -19.328 1.00 56.09 357 GLU A O 1
ATOM 2562 N N . VAL A 1 358 ? 19.427 9.163 -18.470 1.00 57.75 358 VAL A N 1
ATOM 2563 C CA . VAL A 1 358 ? 20.006 9.721 -17.251 1.00 57.75 358 VAL A CA 1
ATOM 2564 C C . VAL A 1 358 ? 21.445 10.102 -17.571 1.00 57.75 358 VAL A C 1
ATOM 2566 O O . VAL A 1 358 ? 22.272 9.248 -17.876 1.00 57.75 358 VAL A O 1
ATOM 2569 N N . SER A 1 359 ? 21.785 11.384 -17.434 1.00 57.19 359 SER A N 1
ATOM 2570 C CA . SER A 1 359 ? 23.193 11.763 -17.314 1.00 57.19 359 SER A CA 1
ATOM 2571 C C . SER A 1 359 ? 23.586 11.754 -15.835 1.00 57.19 359 SER A C 1
ATOM 2573 O O . SER A 1 359 ? 22.966 12.430 -15.007 1.00 57.19 359 SER A O 1
ATOM 2575 N N . THR A 1 360 ? 24.613 10.985 -15.479 1.00 56.16 360 THR A N 1
ATOM 2576 C CA . THR A 1 360 ? 25.229 11.007 -14.145 1.00 56.16 360 THR A CA 1
ATOM 2577 C C . THR A 1 360 ? 26.524 11.818 -14.212 1.00 56.16 360 THR A C 1
ATOM 2579 O O . THR A 1 360 ? 27.593 11.253 -14.450 1.00 56.16 360 THR A O 1
ATOM 2582 N N . PRO A 1 361 ? 26.470 13.156 -14.068 1.00 53.91 361 PRO A N 1
ATOM 2583 C CA . PRO A 1 361 ? 27.671 13.982 -14.150 1.00 53.91 361 PRO A CA 1
ATOM 2584 C C . PRO A 1 361 ? 28.652 13.702 -13.002 1.00 53.91 361 PRO A C 1
ATOM 2586 O O . PRO A 1 361 ? 29.850 13.884 -13.197 1.00 53.91 361 PRO A O 1
ATOM 2589 N N . ASP A 1 362 ? 28.155 13.232 -11.848 1.00 55.44 362 ASP A N 1
ATOM 2590 C CA . ASP A 1 362 ? 28.947 12.868 -10.671 1.00 55.44 362 ASP A CA 1
ATOM 2591 C C . ASP A 1 362 ? 28.370 11.615 -9.966 1.00 55.44 362 ASP A C 1
ATOM 2593 O O . ASP A 1 362 ? 27.141 11.462 -9.919 1.00 55.44 362 ASP A O 1
ATOM 2597 N N . PRO A 1 363 ? 29.208 10.767 -9.333 1.00 58.09 363 PRO A N 1
ATOM 2598 C CA . PRO A 1 363 ? 28.764 9.585 -8.586 1.00 58.09 363 PRO A CA 1
ATOM 2599 C C . PRO A 1 363 ? 27.743 9.928 -7.492 1.00 58.09 363 PRO A C 1
ATOM 2601 O O . PRO A 1 363 ? 27.944 10.852 -6.699 1.00 58.09 363 PRO A O 1
ATOM 2604 N N . GLY A 1 364 ? 26.637 9.181 -7.434 1.00 58.78 364 GLY A N 1
ATOM 2605 C CA . GLY A 1 364 ? 25.553 9.405 -6.465 1.00 58.78 364 GLY A CA 1
ATOM 2606 C C . GLY A 1 364 ? 24.620 10.582 -6.784 1.00 58.78 364 GLY A C 1
ATOM 2607 O O . GLY A 1 364 ? 23.726 10.888 -5.987 1.00 58.78 364 GLY A O 1
ATOM 2608 N N . SER A 1 365 ? 24.786 11.237 -7.937 1.00 63.00 365 SER A N 1
ATOM 2609 C CA . SER A 1 365 ? 23.884 12.277 -8.436 1.00 63.00 365 SER A CA 1
ATOM 2610 C C . SER A 1 365 ? 23.438 11.990 -9.866 1.00 63.00 365 SER A C 1
ATOM 2612 O O . SER A 1 365 ? 24.113 11.281 -10.608 1.00 63.00 365 SER A O 1
ATOM 2614 N N . PHE A 1 366 ? 22.298 12.549 -10.255 1.00 66.50 366 PHE A N 1
ATOM 2615 C CA . PHE A 1 366 ? 21.843 12.522 -11.640 1.00 66.50 366 PHE A CA 1
ATOM 2616 C C . PHE A 1 366 ? 21.241 13.868 -12.039 1.00 66.50 366 PHE A C 1
ATOM 2618 O O . PHE A 1 366 ? 20.682 14.585 -11.201 1.00 66.50 366 PHE A O 1
ATOM 2625 N N . SER A 1 367 ? 21.345 14.197 -13.325 1.00 60.38 367 SER A N 1
ATOM 2626 C CA . SER A 1 367 ? 20.704 15.358 -13.942 1.00 60.38 367 SER A CA 1
ATOM 2627 C C . SER A 1 367 ? 20.185 15.024 -15.338 1.00 60.38 367 SER A C 1
ATOM 2629 O O . SER A 1 367 ? 20.780 14.212 -16.043 1.00 60.38 367 SER A O 1
ATOM 2631 N N . GLY A 1 368 ? 19.127 15.707 -15.774 1.00 55.38 368 GLY A N 1
ATOM 2632 C CA . GLY A 1 368 ? 18.713 15.708 -17.183 1.00 55.38 368 GLY A CA 1
ATOM 2633 C C . GLY A 1 368 ? 17.756 14.589 -17.580 1.00 55.38 368 GLY A C 1
ATOM 2634 O O . GLY A 1 368 ? 17.630 14.290 -18.761 1.00 55.38 368 GLY A O 1
ATOM 2635 N N . ILE A 1 369 ? 17.062 13.992 -16.613 1.00 54.41 369 ILE A N 1
ATOM 2636 C CA . ILE A 1 369 ? 15.933 13.110 -16.907 1.00 54.41 369 ILE A CA 1
ATOM 2637 C C . ILE A 1 369 ? 14.811 13.998 -17.455 1.00 54.41 369 ILE A C 1
ATOM 2639 O O . ILE A 1 369 ? 14.176 14.716 -16.686 1.00 54.41 369 ILE A O 1
ATOM 2643 N N . ALA A 1 370 ? 14.680 14.010 -18.780 1.00 53.19 370 ALA A N 1
ATOM 2644 C CA . ALA A 1 370 ? 13.689 14.744 -19.548 1.00 53.19 370 ALA A CA 1
ATOM 2645 C C . ALA A 1 370 ? 12.463 13.868 -19.815 1.00 53.19 370 ALA A C 1
ATOM 2647 O O . ALA A 1 370 ? 12.579 12.886 -20.540 1.00 53.19 370 ALA A O 1
ATOM 2648 N N . PHE A 1 371 ? 11.299 14.228 -19.285 1.00 60.56 371 PHE A N 1
ATOM 2649 C CA . PHE A 1 371 ? 10.068 13.484 -19.561 1.00 60.56 371 PHE A CA 1
ATOM 2650 C C . PHE A 1 371 ? 9.097 14.284 -20.410 1.00 60.56 371 PHE A C 1
ATOM 2652 O O . PHE A 1 371 ? 8.943 15.481 -20.183 1.00 60.56 371 PHE A O 1
ATOM 2659 N N . GLU A 1 372 ? 8.412 13.604 -21.324 1.00 53.88 372 GLU A N 1
ATOM 2660 C CA . GLU A 1 372 ? 7.378 14.167 -22.182 1.00 53.88 372 GLU A CA 1
ATOM 2661 C C . GLU A 1 372 ? 6.010 13.622 -21.765 1.00 53.88 372 GLU A C 1
ATOM 2663 O O . GLU A 1 372 ? 5.740 12.431 -21.896 1.00 53.88 372 GLU A O 1
ATOM 2668 N N . LEU A 1 373 ? 5.140 14.489 -21.245 1.00 54.34 373 LEU A N 1
ATOM 2669 C CA . LEU A 1 373 ? 3.742 14.130 -21.004 1.00 54.34 373 LEU A CA 1
ATOM 2670 C C . LEU A 1 373 ? 2.984 14.247 -22.328 1.00 54.34 373 LEU A C 1
ATOM 2672 O O . LEU A 1 373 ? 2.731 15.358 -22.803 1.00 54.34 373 LEU A O 1
ATOM 2676 N N . ASN A 1 374 ? 2.662 13.109 -22.946 1.00 47.62 374 ASN A N 1
ATOM 2677 C CA . ASN A 1 374 ? 1.909 13.072 -24.197 1.00 47.62 374 ASN A CA 1
ATOM 2678 C C . ASN A 1 374 ? 0.418 13.324 -23.932 1.00 47.62 374 ASN A C 1
ATOM 2680 O O . ASN A 1 374 ? -0.372 12.399 -23.785 1.00 47.62 374 ASN A O 1
ATOM 2684 N N . ASP A 1 375 ? 0.047 14.600 -23.863 1.00 51.62 375 ASP A N 1
ATOM 2685 C CA . ASP A 1 375 ? -1.315 15.051 -23.584 1.00 51.62 375 ASP A CA 1
ATOM 2686 C C . ASP A 1 375 ? -1.978 15.648 -24.840 1.00 51.62 375 ASP A C 1
ATOM 2688 O O . ASP A 1 375 ? -2.536 16.740 -24.804 1.00 51.62 375 ASP A O 1
ATOM 2692 N N . ASN A 1 376 ? -1.876 14.985 -26.005 1.00 49.06 376 ASN A N 1
ATOM 2693 C CA . ASN A 1 376 ? -2.474 15.420 -27.291 1.00 49.06 376 ASN A CA 1
ATOM 2694 C C . ASN A 1 376 ? -2.206 16.901 -27.695 1.00 49.06 376 ASN A C 1
ATOM 2696 O O . ASN A 1 376 ? -2.888 17.469 -28.551 1.00 49.06 376 ASN A O 1
ATOM 2700 N N . ASN A 1 377 ? -1.228 17.548 -27.066 1.00 51.50 377 ASN A N 1
ATOM 2701 C CA . ASN A 1 377 ? -0.878 18.967 -27.124 1.00 51.50 377 ASN A CA 1
ATOM 2702 C C . ASN A 1 377 ? 0.587 19.054 -26.650 1.00 51.50 377 ASN A C 1
ATOM 2704 O O . ASN A 1 377 ? 1.016 18.164 -25.918 1.00 51.50 377 ASN A O 1
ATOM 2708 N N . PRO A 1 378 ? 1.395 20.030 -27.099 1.00 56.44 378 PRO A N 1
ATOM 2709 C CA . PRO A 1 378 ? 2.834 19.842 -27.215 1.00 56.44 378 PRO A CA 1
ATOM 2710 C C . PRO A 1 378 ? 3.478 19.431 -25.892 1.00 56.44 378 PRO A C 1
ATOM 2712 O O . PRO A 1 378 ? 3.310 20.110 -24.879 1.00 56.44 378 PRO A O 1
ATOM 2715 N N . ALA A 1 379 ? 4.237 18.343 -25.980 1.00 56.22 379 ALA A N 1
ATOM 2716 C CA . ALA A 1 379 ? 5.328 17.925 -25.120 1.00 56.22 379 ALA A CA 1
ATOM 2717 C C . ALA A 1 379 ? 5.778 18.979 -24.097 1.00 56.22 379 ALA A C 1
ATOM 2719 O O . ALA A 1 379 ? 6.523 19.906 -24.434 1.00 56.22 379 ALA A O 1
ATOM 2720 N N . VAL A 1 380 ? 5.363 18.849 -22.835 1.00 57.84 380 VAL A N 1
ATOM 2721 C CA . VAL A 1 380 ? 6.026 19.589 -21.755 1.00 57.84 380 VAL A CA 1
ATOM 2722 C C . VAL A 1 380 ? 7.173 18.728 -21.262 1.00 57.84 380 VAL A C 1
ATOM 2724 O O . VAL A 1 380 ? 6.947 17.667 -20.686 1.00 57.84 380 VAL A O 1
ATOM 2727 N N . GLN A 1 381 ? 8.397 19.194 -21.501 1.00 66.06 381 GLN A N 1
ATOM 2728 C CA . GLN A 1 381 ? 9.597 18.547 -20.996 1.00 66.06 381 GLN A CA 1
ATOM 2729 C C . GLN A 1 381 ? 9.770 18.871 -19.505 1.00 66.06 381 GLN A C 1
ATOM 2731 O O . GLN A 1 381 ? 9.649 20.027 -19.091 1.00 66.06 381 GLN A O 1
ATOM 2736 N N . HIS A 1 382 ? 10.071 17.868 -18.687 1.00 67.94 382 HIS A N 1
ATOM 2737 C CA . HIS A 1 382 ? 10.408 18.044 -17.272 1.00 67.94 382 HIS A CA 1
ATOM 2738 C C . HIS A 1 382 ? 11.827 17.581 -16.999 1.00 67.94 382 HIS A C 1
ATOM 2740 O O . HIS A 1 382 ? 12.131 16.451 -17.342 1.00 67.94 382 HIS A O 1
ATOM 2746 N N . ASP A 1 383 ? 12.638 18.405 -16.335 1.00 70.38 383 ASP A N 1
ATOM 2747 C CA . ASP A 1 383 ? 13.987 18.052 -15.897 1.00 70.38 383 ASP A CA 1
ATOM 2748 C C . ASP A 1 383 ? 13.964 17.528 -14.465 1.00 70.38 383 ASP A C 1
ATOM 2750 O O . ASP A 1 383 ? 13.374 18.145 -13.565 1.00 70.38 383 ASP A O 1
ATOM 2754 N N . PHE A 1 384 ? 14.675 16.425 -14.233 1.00 71.50 384 PHE A N 1
ATOM 2755 C CA . PHE A 1 384 ? 14.895 15.922 -12.887 1.00 71.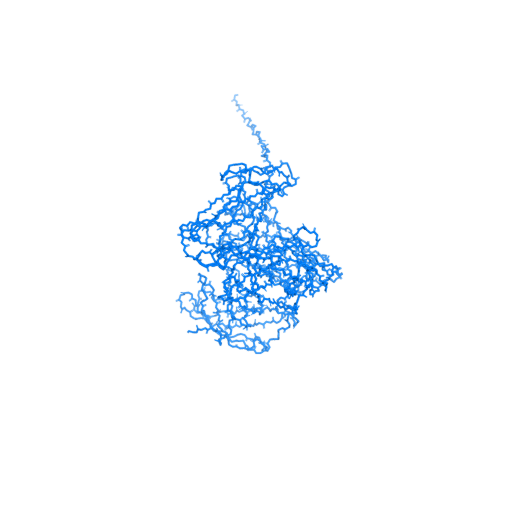50 384 PHE A CA 1
ATOM 2756 C C . PHE A 1 384 ? 16.365 16.005 -12.521 1.00 71.50 384 PHE A C 1
ATOM 2758 O O . PHE A 1 384 ? 17.266 15.703 -13.308 1.00 71.50 384 PHE A O 1
ATOM 2765 N N . ALA A 1 385 ? 16.583 16.402 -11.276 1.00 74.94 385 ALA A N 1
ATOM 2766 C CA . ALA A 1 385 ? 17.887 16.394 -10.649 1.00 74.94 385 ALA A CA 1
ATOM 2767 C C . ALA A 1 385 ? 17.756 15.842 -9.237 1.00 74.94 385 ALA A C 1
ATOM 2769 O O . ALA A 1 385 ? 16.827 16.194 -8.498 1.00 74.94 385 ALA A O 1
ATOM 2770 N N . GLY A 1 386 ? 18.689 14.981 -8.849 1.00 80.19 386 GLY A N 1
ATOM 2771 C CA . GLY A 1 386 ? 18.553 14.255 -7.603 1.00 80.19 386 GLY A CA 1
ATOM 2772 C C . GLY A 1 386 ? 19.797 13.525 -7.134 1.00 80.19 386 GLY A C 1
ATOM 2773 O O . GLY A 1 386 ? 20.896 13.677 -7.660 1.00 80.19 386 GLY A O 1
ATOM 2774 N N . THR A 1 387 ? 19.585 12.743 -6.083 1.00 80.75 387 THR A N 1
ATOM 2775 C CA . THR A 1 387 ? 20.561 11.843 -5.474 1.00 80.75 387 THR A CA 1
ATOM 2776 C C . THR A 1 387 ? 19.998 10.438 -5.488 1.00 80.75 387 THR A C 1
ATOM 2778 O O . THR A 1 387 ? 18.796 10.264 -5.276 1.00 80.75 387 THR A O 1
ATOM 2781 N N . TRP A 1 388 ? 20.860 9.447 -5.613 1.00 78.50 388 TRP A N 1
ATOM 2782 C CA . TRP A 1 388 ? 20.468 8.051 -5.512 1.00 78.50 388 TRP A CA 1
ATOM 2783 C C . TRP A 1 388 ? 21.414 7.297 -4.579 1.00 78.50 388 TRP A C 1
ATOM 2785 O O . TRP A 1 388 ? 22.489 7.782 -4.221 1.00 78.50 388 TRP A O 1
ATOM 2795 N N . GLN A 1 389 ? 20.977 6.124 -4.148 1.00 77.25 389 GLN A N 1
ATOM 2796 C CA . GLN A 1 389 ? 21.782 5.153 -3.428 1.00 77.25 389 GLN A CA 1
ATOM 2797 C C . GLN A 1 389 ? 21.506 3.784 -4.040 1.00 77.25 389 GLN A C 1
ATOM 2799 O O . GLN A 1 389 ? 20.340 3.391 -4.133 1.00 77.25 389 GLN A O 1
ATOM 2804 N N . HIS A 1 390 ? 22.575 3.095 -4.455 1.00 76.81 390 HIS A N 1
ATOM 2805 C CA . HIS A 1 390 ? 22.496 1.805 -5.138 1.00 76.81 390 HIS A CA 1
ATOM 2806 C C . HIS A 1 390 ? 21.610 0.831 -4.368 1.00 76.81 390 HIS A C 1
ATOM 2808 O O . HIS A 1 390 ? 21.778 0.658 -3.157 1.00 76.81 390 HIS A O 1
ATOM 2814 N N . ASN A 1 391 ? 20.637 0.275 -5.085 1.00 73.69 391 ASN A N 1
ATOM 2815 C CA . ASN A 1 391 ? 19.617 -0.655 -4.614 1.00 73.69 391 ASN A CA 1
ATOM 2816 C C . ASN A 1 391 ? 18.804 -0.165 -3.401 1.00 73.69 391 ASN A C 1
ATOM 2818 O O . ASN A 1 391 ? 18.147 -0.947 -2.730 1.00 73.69 391 ASN A O 1
ATOM 2822 N N . THR A 1 392 ? 18.815 1.134 -3.087 1.00 78.44 392 THR A N 1
ATOM 2823 C CA . THR A 1 392 ? 18.036 1.682 -1.968 1.00 78.44 392 THR A CA 1
ATOM 2824 C C . THR A 1 392 ? 16.992 2.676 -2.456 1.00 78.44 392 THR A C 1
ATOM 2826 O O . THR A 1 392 ? 15.795 2.435 -2.308 1.00 78.44 392 THR A O 1
ATOM 2829 N N . PHE A 1 393 ? 17.417 3.819 -3.002 1.00 81.44 393 PHE A N 1
ATOM 2830 C CA . PHE A 1 393 ? 16.479 4.851 -3.443 1.00 81.44 393 PHE A CA 1
ATOM 2831 C C . PHE A 1 393 ? 17.000 5.709 -4.585 1.00 81.44 393 PHE A C 1
ATOM 2833 O O . PHE A 1 393 ? 18.201 5.949 -4.708 1.00 81.44 393 PHE A O 1
ATOM 2840 N N . VAL A 1 394 ? 16.058 6.310 -5.305 1.00 81.62 394 VAL A N 1
ATOM 2841 C CA . VAL A 1 394 ? 16.272 7.475 -6.168 1.00 81.62 394 VAL A CA 1
ATOM 2842 C C . VAL A 1 394 ? 15.408 8.605 -5.618 1.00 81.62 394 VAL A C 1
ATOM 2844 O O . VAL A 1 394 ? 14.241 8.408 -5.304 1.00 81.62 394 VAL A O 1
ATOM 2847 N N . ARG A 1 395 ? 15.953 9.808 -5.434 1.00 85.00 395 ARG A N 1
ATOM 2848 C CA . ARG A 1 395 ? 15.147 10.965 -5.017 1.00 85.00 395 ARG A CA 1
ATOM 2849 C C . ARG A 1 395 ? 15.616 12.229 -5.696 1.00 85.00 395 ARG A C 1
ATOM 2851 O O . ARG A 1 395 ? 16.817 12.447 -5.821 1.00 85.00 395 ARG A O 1
ATOM 2858 N N . GLY A 1 396 ? 14.698 13.109 -6.049 1.00 83.88 396 GLY A N 1
ATOM 2859 C CA . GLY A 1 396 ? 15.052 14.341 -6.737 1.00 83.88 396 GLY A CA 1
ATOM 2860 C C . GLY A 1 396 ? 13.937 15.362 -6.737 1.00 83.88 396 GLY A C 1
ATOM 2861 O O . GLY A 1 396 ? 12.850 15.120 -6.215 1.00 83.88 396 GLY A O 1
ATOM 2862 N N . ASN A 1 397 ? 14.228 16.514 -7.326 1.00 80.19 397 ASN A N 1
ATOM 2863 C CA . ASN A 1 397 ? 13.211 17.493 -7.659 1.00 80.19 397 ASN A CA 1
ATOM 2864 C C . ASN A 1 397 ? 12.863 17.377 -9.138 1.00 80.19 397 ASN A C 1
ATOM 2866 O O . ASN A 1 397 ? 13.750 17.191 -9.970 1.00 80.19 397 ASN A O 1
ATOM 2870 N N . VAL A 1 398 ? 11.584 17.558 -9.433 1.00 75.00 398 VAL A N 1
ATOM 2871 C CA . VAL A 1 398 ? 11.043 17.683 -10.782 1.00 75.00 398 VAL A CA 1
ATOM 2872 C C . VAL A 1 398 ? 10.805 19.156 -11.051 1.00 75.00 398 VAL A C 1
ATOM 2874 O O . VAL A 1 398 ? 10.071 19.811 -10.302 1.00 75.00 398 VAL A O 1
ATOM 2877 N N . SER A 1 399 ? 11.427 19.678 -12.101 1.00 73.19 399 SER A N 1
ATOM 2878 C CA . SER A 1 399 ? 11.219 21.049 -12.560 1.00 73.19 399 SER A CA 1
ATOM 2879 C C . SER A 1 399 ? 10.673 21.034 -13.985 1.00 73.19 399 SER A C 1
ATOM 2881 O O . SER A 1 399 ? 11.185 20.290 -14.815 1.00 73.19 399 SER A O 1
ATOM 2883 N N . PRO A 1 400 ? 9.641 21.829 -14.309 1.00 66.00 400 PRO A N 1
ATOM 2884 C CA . PRO A 1 400 ? 9.255 22.011 -15.702 1.00 66.00 400 PRO A CA 1
ATOM 2885 C C . PRO A 1 400 ? 10.393 22.705 -16.456 1.00 66.00 400 PRO A C 1
ATOM 2887 O O . PRO A 1 400 ? 10.936 23.707 -15.980 1.00 66.00 400 PRO A O 1
ATOM 2890 N N . VAL A 1 401 ? 10.734 22.193 -17.635 1.00 65.94 401 VAL A N 1
ATOM 2891 C CA . VAL A 1 401 ? 11.572 22.913 -18.591 1.00 65.94 401 VAL A CA 1
ATOM 2892 C C . VAL A 1 401 ? 10.690 23.987 -19.209 1.00 65.94 401 VAL A C 1
ATOM 2894 O O . VAL A 1 401 ? 9.567 23.715 -19.635 1.00 65.94 401 VAL A O 1
ATOM 2897 N N . ALA A 1 402 ? 11.152 25.237 -19.206 1.00 59.88 402 ALA A N 1
ATOM 2898 C CA . ALA A 1 402 ? 10.416 26.310 -19.857 1.00 59.88 402 ALA A CA 1
ATOM 2899 C C . ALA A 1 402 ? 10.274 25.960 -21.345 1.00 59.88 402 ALA A C 1
ATOM 2901 O O . ALA A 1 402 ? 11.266 25.955 -22.069 1.00 59.88 402 ALA A O 1
ATOM 2902 N N . SER A 1 403 ? 9.059 25.644 -21.799 1.00 57.31 403 SER A N 1
ATOM 2903 C CA . SER A 1 403 ? 8.821 25.440 -23.222 1.00 57.31 403 SER A CA 1
ATOM 2904 C C . SER A 1 403 ? 9.073 26.762 -23.944 1.00 57.31 403 SER A C 1
ATOM 2906 O O . SER A 1 403 ? 8.458 27.774 -23.601 1.00 57.31 403 SER A O 1
ATOM 2908 N N . ASP A 1 404 ? 9.894 26.756 -24.995 1.00 51.34 404 ASP A N 1
ATOM 2909 C CA . ASP A 1 404 ? 10.085 27.910 -25.891 1.00 51.34 404 ASP A CA 1
ATOM 2910 C C . ASP A 1 404 ? 8.789 28.322 -26.631 1.00 51.34 404 ASP A C 1
ATOM 2912 O O . ASP A 1 404 ? 8.777 29.295 -27.388 1.00 51.34 404 ASP A O 1
ATOM 2916 N N . ASN A 1 405 ? 7.680 27.602 -26.420 1.00 55.91 405 ASN A N 1
ATOM 2917 C CA . ASN A 1 405 ? 6.372 27.886 -26.990 1.00 55.91 405 ASN A CA 1
ATOM 2918 C C . ASN A 1 405 ? 5.450 28.616 -25.983 1.00 55.91 405 ASN A C 1
ATOM 2920 O O . ASN A 1 405 ? 4.861 27.971 -25.115 1.00 55.91 405 ASN A O 1
ATOM 2924 N N . PRO A 1 406 ? 5.278 29.947 -26.086 1.00 56.34 406 PRO A N 1
ATOM 2925 C CA . PRO A 1 406 ? 4.417 30.720 -25.187 1.00 56.34 406 PRO A CA 1
ATOM 2926 C C . PRO A 1 406 ? 2.904 30.506 -25.399 1.00 56.34 406 PRO A C 1
ATOM 2928 O O . PRO A 1 406 ? 2.122 31.030 -24.607 1.00 56.34 406 PRO A O 1
ATOM 2931 N N . ASP A 1 407 ? 2.476 29.766 -26.432 1.00 54.19 407 ASP A N 1
ATOM 2932 C CA . ASP A 1 407 ? 1.056 29.601 -26.801 1.00 54.19 407 ASP A CA 1
ATOM 2933 C C . ASP A 1 407 ? 0.392 28.319 -26.249 1.00 54.19 407 ASP A C 1
ATOM 2935 O O . ASP A 1 407 ? -0.782 28.048 -26.529 1.00 54.19 407 ASP A O 1
ATOM 2939 N N . VAL A 1 408 ? 1.090 27.531 -25.423 1.00 51.25 408 VAL A N 1
ATOM 2940 C CA . VAL A 1 408 ? 0.519 26.325 -24.799 1.00 51.25 408 VAL A CA 1
ATOM 2941 C C . VAL A 1 408 ? -0.375 26.727 -23.623 1.00 51.25 408 VAL A C 1
ATOM 2943 O O . VAL A 1 408 ? 0.042 26.787 -22.473 1.00 51.25 408 VAL A O 1
ATOM 2946 N N . SER A 1 409 ? -1.637 27.028 -23.924 1.00 46.78 409 SER A N 1
ATOM 2947 C CA . SER A 1 409 ? -2.691 27.351 -22.944 1.00 46.78 409 SER A CA 1
ATOM 2948 C C . SER A 1 409 ? -3.408 26.115 -22.375 1.00 46.78 409 SER A C 1
ATOM 2950 O O . SER A 1 409 ? -4.470 26.240 -21.762 1.00 46.78 409 SER A O 1
ATOM 2952 N N . GLY A 1 410 ? -2.836 24.921 -22.572 1.00 43.09 410 GLY A N 1
ATOM 2953 C CA . GLY A 1 410 ? -3.295 23.693 -21.922 1.00 43.09 410 GLY A CA 1
ATOM 2954 C C . GLY A 1 410 ? -3.059 23.720 -20.405 1.00 43.09 410 GLY A C 1
ATOM 2955 O O . GLY A 1 410 ? -2.376 24.624 -19.915 1.00 43.09 410 GLY A O 1
ATOM 2956 N N . PRO A 1 411 ? -3.609 22.752 -19.650 1.00 40.53 411 PRO A N 1
ATOM 2957 C CA . PRO A 1 411 ? -3.355 22.574 -18.220 1.00 40.53 411 PRO A CA 1
ATOM 2958 C C . PRO A 1 411 ? -1.895 22.153 -17.985 1.00 40.53 411 PRO A C 1
ATOM 2960 O O . PRO A 1 411 ? -1.585 21.036 -17.598 1.00 40.53 411 PRO A O 1
ATOM 2963 N N . SER A 1 412 ? -0.970 23.073 -18.245 1.00 43.31 412 SER A N 1
ATOM 2964 C CA . SER A 1 412 ? 0.430 22.967 -17.880 1.00 43.31 412 SER A CA 1
ATOM 2965 C C . SER A 1 412 ? 0.486 22.791 -16.369 1.00 43.31 412 SER A C 1
ATOM 2967 O O . SER A 1 412 ? -0.088 23.596 -15.625 1.00 43.31 412 SER A O 1
ATOM 2969 N N . LEU A 1 413 ? 1.164 21.731 -15.921 1.00 50.06 413 LEU A N 1
ATOM 2970 C CA . LEU A 1 413 ? 1.624 21.578 -14.545 1.00 50.06 413 LEU A CA 1
ATOM 2971 C C . LEU A 1 413 ? 2.138 22.938 -14.077 1.00 50.06 413 LEU A C 1
ATOM 2973 O O . LEU A 1 413 ? 3.152 23.404 -14.590 1.00 50.06 413 LEU A O 1
ATOM 2977 N N . ILE A 1 414 ? 1.381 23.593 -13.187 1.00 48.41 414 ILE A N 1
ATOM 2978 C CA . ILE A 1 414 ? 1.490 25.034 -12.919 1.00 48.41 414 ILE A CA 1
ATOM 2979 C C . ILE A 1 414 ? 2.963 25.424 -12.810 1.00 48.41 414 ILE A C 1
ATOM 2981 O O . ILE A 1 414 ? 3.648 25.038 -11.857 1.00 48.41 414 ILE A O 1
ATOM 2985 N N . ALA A 1 415 ? 3.441 26.159 -13.817 1.00 45.91 415 ALA A N 1
ATOM 2986 C CA . ALA A 1 415 ? 4.829 26.562 -13.929 1.00 45.91 415 ALA A CA 1
ATOM 2987 C C . ALA A 1 415 ? 5.288 27.210 -12.611 1.00 45.91 415 ALA A C 1
ATOM 2989 O O . ALA A 1 415 ? 4.778 28.258 -12.210 1.00 45.91 415 ALA A O 1
ATOM 2990 N N . GLY A 1 416 ? 6.232 26.562 -11.920 1.00 52.12 416 GLY A N 1
ATOM 2991 C CA . GLY A 1 416 ? 6.902 27.119 -10.742 1.00 52.12 416 GLY A CA 1
ATOM 2992 C C . GLY A 1 416 ? 6.738 26.374 -9.414 1.00 52.12 416 GLY A C 1
ATOM 2993 O O . GLY A 1 416 ? 7.324 26.832 -8.434 1.00 52.12 416 GLY A O 1
ATOM 2994 N N . GLN A 1 417 ? 6.010 25.252 -9.339 1.00 57.84 417 GLN A N 1
ATOM 2995 C CA . GLN A 1 417 ? 6.012 24.420 -8.124 1.00 57.84 417 GLN A CA 1
ATOM 2996 C C . GLN A 1 417 ? 6.991 23.244 -8.264 1.00 57.84 417 GLN A C 1
ATOM 2998 O O . GLN A 1 417 ? 6.761 22.372 -9.104 1.00 57.84 417 GLN A O 1
ATOM 3003 N N . PRO A 1 418 ? 8.076 23.189 -7.469 1.00 60.00 418 PRO A N 1
ATOM 3004 C CA . PRO A 1 418 ? 8.968 22.037 -7.472 1.00 60.00 418 PRO A CA 1
ATOM 3005 C C . PRO A 1 418 ? 8.212 20.812 -6.952 1.00 60.00 418 PRO A C 1
ATOM 3007 O O . PRO A 1 418 ? 7.655 20.846 -5.850 1.00 60.00 418 PRO A O 1
ATOM 3010 N N . ARG A 1 419 ? 8.210 19.724 -7.725 1.00 73.19 419 ARG A N 1
ATOM 3011 C CA . ARG A 1 419 ? 7.728 18.418 -7.247 1.00 73.19 419 ARG A CA 1
ATOM 3012 C C . ARG A 1 419 ? 8.902 17.566 -6.795 1.00 73.19 419 ARG A C 1
ATOM 3014 O O . ARG A 1 419 ? 10.053 17.894 -7.078 1.00 73.19 419 ARG A O 1
ATOM 3021 N N . ARG A 1 420 ? 8.625 16.493 -6.066 1.00 79.69 420 ARG A N 1
ATOM 3022 C CA . ARG A 1 420 ? 9.625 15.572 -5.533 1.00 79.69 420 ARG A CA 1
ATOM 3023 C C . ARG A 1 420 ? 9.413 14.197 -6.134 1.00 79.69 420 ARG A C 1
ATOM 3025 O O . ARG A 1 420 ? 8.368 13.603 -5.920 1.00 79.69 420 ARG A O 1
ATOM 3032 N N . LEU A 1 421 ? 10.429 13.697 -6.823 1.00 84.25 421 LEU A N 1
ATOM 3033 C CA . LEU A 1 421 ? 10.538 12.286 -7.163 1.00 84.25 421 LEU A CA 1
ATOM 3034 C C . LEU A 1 421 ? 11.081 11.543 -5.941 1.00 84.25 421 LEU A C 1
ATOM 3036 O O . LEU A 1 421 ? 12.097 11.948 -5.363 1.00 84.25 421 LEU A O 1
ATOM 3040 N N . ARG A 1 422 ? 10.432 10.448 -5.572 1.00 86.69 422 ARG A N 1
ATOM 3041 C CA . ARG A 1 422 ? 10.925 9.448 -4.624 1.00 86.69 422 ARG A CA 1
ATOM 3042 C C . ARG A 1 422 ? 10.770 8.098 -5.288 1.00 86.69 422 ARG A C 1
ATOM 3044 O O . ARG A 1 422 ? 9.696 7.828 -5.787 1.00 86.69 422 ARG A O 1
ATOM 3051 N N . ALA A 1 423 ? 11.794 7.265 -5.280 1.00 85.00 423 ALA A N 1
ATOM 3052 C CA . ALA A 1 423 ? 11.705 5.912 -5.786 1.00 85.00 423 ALA A CA 1
ATOM 3053 C C . ALA A 1 423 ? 12.404 4.929 -4.855 1.00 85.00 423 ALA A C 1
ATOM 3055 O O . ALA A 1 423 ? 13.407 5.271 -4.220 1.00 85.00 423 ALA A O 1
ATOM 3056 N N . VAL A 1 424 ? 11.848 3.728 -4.763 1.00 85.00 424 VAL A N 1
ATOM 3057 C CA . VAL A 1 424 ? 12.299 2.631 -3.909 1.00 85.00 424 VAL A CA 1
ATOM 3058 C C . VAL A 1 424 ? 12.696 1.466 -4.794 1.00 85.00 424 VAL A C 1
ATOM 3060 O O . VAL A 1 424 ? 11.956 1.121 -5.708 1.00 85.00 424 VAL A O 1
ATOM 3063 N N . TYR A 1 425 ? 13.856 0.878 -4.524 1.00 84.31 425 TYR A N 1
ATOM 3064 C CA . TYR A 1 425 ? 14.329 -0.281 -5.272 1.00 84.31 425 TYR A CA 1
ATOM 3065 C C . TYR A 1 425 ? 13.400 -1.487 -5.096 1.00 84.31 425 TYR A C 1
ATOM 3067 O O . TYR A 1 425 ? 12.965 -1.759 -3.973 1.00 84.31 425 TYR A O 1
ATOM 3075 N N . SER A 1 426 ? 13.138 -2.209 -6.185 1.00 81.25 426 SER A N 1
ATOM 3076 C CA . SER A 1 426 ? 12.401 -3.471 -6.171 1.00 81.25 426 SER A CA 1
ATOM 3077 C C . SER A 1 426 ? 13.333 -4.668 -6.333 1.00 81.25 426 SER A C 1
ATOM 3079 O O . SER A 1 426 ? 14.189 -4.679 -7.211 1.00 81.25 426 SER A O 1
ATOM 3081 N N . THR A 1 427 ? 13.125 -5.718 -5.536 1.00 73.75 427 THR A N 1
ATOM 3082 C CA . THR A 1 427 ? 13.866 -6.986 -5.676 1.00 73.75 427 THR A CA 1
ATOM 3083 C C . THR A 1 427 ? 13.288 -7.933 -6.715 1.00 73.75 427 THR A C 1
ATOM 3085 O O . THR A 1 427 ? 13.930 -8.940 -7.018 1.00 73.75 427 THR A O 1
ATOM 3088 N N . LEU A 1 428 ? 12.134 -7.618 -7.319 1.00 65.38 428 LEU A N 1
ATOM 3089 C CA . LEU A 1 428 ? 11.560 -8.414 -8.415 1.00 65.38 428 LEU A CA 1
ATOM 3090 C C . LEU A 1 428 ? 12.552 -8.644 -9.558 1.00 65.38 428 LEU A C 1
ATOM 3092 O O . LEU A 1 428 ? 12.402 -9.597 -10.332 1.00 65.38 428 LEU A O 1
ATOM 3096 N N . THR A 1 429 ? 13.561 -7.776 -9.674 1.00 63.88 429 THR A N 1
ATOM 3097 C CA . THR A 1 429 ? 14.575 -7.862 -10.715 1.00 63.88 429 THR A CA 1
ATOM 3098 C C . THR A 1 429 ? 15.896 -8.481 -10.334 1.00 63.88 429 THR A C 1
ATOM 3100 O O . THR A 1 429 ? 16.628 -8.869 -11.240 1.00 63.88 429 THR A O 1
ATOM 3103 N N . ASP A 1 430 ? 16.134 -8.745 -9.050 1.00 67.12 430 ASP A N 1
ATOM 3104 C CA . ASP A 1 430 ? 17.316 -9.468 -8.562 1.00 67.12 430 ASP A CA 1
ATOM 3105 C C . ASP A 1 430 ? 17.192 -10.992 -8.773 1.00 67.12 430 ASP A C 1
ATOM 3107 O O . ASP A 1 430 ? 17.743 -11.802 -8.019 1.00 67.12 430 ASP A O 1
ATOM 3111 N N . ARG A 1 431 ? 16.448 -11.415 -9.803 1.00 71.00 431 ARG A N 1
ATOM 3112 C CA . ARG A 1 431 ? 16.341 -12.813 -10.216 1.00 71.00 431 ARG A CA 1
ATOM 3113 C C . ARG A 1 431 ? 16.938 -12.992 -11.613 1.00 71.00 431 ARG A C 1
ATOM 3115 O O . ARG A 1 431 ? 16.497 -12.333 -12.551 1.00 71.00 431 ARG A O 1
ATOM 3122 N N . PRO A 1 432 ? 17.902 -13.909 -11.793 1.00 73.69 432 PRO A N 1
ATOM 3123 C CA . PRO A 1 432 ? 18.470 -14.163 -13.106 1.00 73.69 432 PRO A CA 1
ATOM 3124 C C . PRO A 1 432 ? 17.440 -14.884 -13.980 1.00 73.69 432 PRO A C 1
ATOM 3126 O O . PRO A 1 432 ? 17.113 -16.050 -13.742 1.00 73.69 432 PRO A O 1
ATOM 3129 N N . VAL A 1 433 ? 16.955 -14.209 -15.021 1.00 78.81 433 VAL A N 1
ATOM 3130 C CA . VAL A 1 433 ? 16.028 -14.786 -16.002 1.00 78.81 433 VAL A CA 1
ATOM 3131 C C . VAL A 1 433 ? 16.755 -14.977 -17.324 1.00 78.81 433 VAL A C 1
ATOM 3133 O O . VAL A 1 433 ? 17.099 -14.031 -18.016 1.00 78.81 433 VAL A O 1
ATOM 3136 N N . SER A 1 434 ? 17.015 -16.219 -17.725 1.00 81.75 434 SER A N 1
ATOM 3137 C CA . SER A 1 434 ? 17.681 -16.473 -19.010 1.00 81.75 434 SER A CA 1
ATOM 3138 C C . SER A 1 434 ? 16.697 -16.345 -20.185 1.00 81.75 434 SER A C 1
ATOM 3140 O O . SER A 1 434 ? 15.573 -16.825 -20.076 1.00 81.75 434 SER A O 1
ATOM 3142 N N . LEU A 1 435 ? 17.127 -15.808 -21.338 1.00 81.19 435 LEU A N 1
ATOM 3143 C CA . LEU A 1 435 ? 16.299 -15.776 -22.562 1.00 81.19 435 LEU A CA 1
ATOM 3144 C C . LEU A 1 435 ? 15.748 -17.155 -22.973 1.00 81.19 435 LEU A C 1
ATOM 3146 O O . LEU A 1 435 ? 14.582 -17.231 -23.346 1.00 81.19 435 LEU A O 1
ATOM 3150 N N . PRO A 1 436 ? 16.509 -18.266 -22.870 1.00 84.25 436 PRO A N 1
ATOM 3151 C CA . PRO A 1 436 ? 15.945 -19.597 -23.085 1.00 84.25 436 PRO A CA 1
ATOM 3152 C C . PRO A 1 436 ? 14.776 -19.944 -22.155 1.00 84.25 436 PRO A C 1
ATOM 3154 O O . PRO A 1 436 ? 13.929 -20.742 -22.538 1.00 84.25 436 PRO A O 1
ATOM 3157 N N . GLY A 1 437 ? 14.733 -19.363 -20.952 1.00 80.69 437 GLY A N 1
ATOM 3158 C CA . GLY A 1 437 ? 13.629 -19.512 -20.001 1.00 80.69 437 GLY A CA 1
ATOM 3159 C C . GLY A 1 437 ? 12.373 -18.722 -20.376 1.00 80.69 437 GLY A C 1
ATOM 3160 O O . GLY A 1 437 ? 11.302 -19.063 -19.892 1.00 80.69 437 GLY A O 1
ATOM 3161 N N . LEU A 1 438 ? 12.494 -17.731 -21.265 1.00 85.38 438 LEU A N 1
ATOM 3162 C CA . LEU A 1 438 ? 11.374 -16.979 -21.842 1.00 85.38 438 LEU A CA 1
ATOM 3163 C C . LEU A 1 438 ? 10.894 -17.557 -23.181 1.00 85.38 438 LEU A C 1
ATOM 3165 O O . LEU A 1 438 ? 10.053 -16.966 -23.847 1.00 85.38 438 LEU A O 1
ATOM 3169 N N . ALA A 1 439 ? 11.465 -18.670 -23.645 1.00 89.75 439 ALA A N 1
ATOM 3170 C CA . ALA A 1 439 ? 11.038 -19.267 -24.901 1.00 89.75 439 ALA A CA 1
ATOM 3171 C C . ALA A 1 439 ? 9.650 -19.900 -24.742 1.00 89.75 439 ALA A C 1
ATOM 3173 O O . ALA A 1 439 ? 9.464 -20.784 -23.905 1.00 89.75 439 ALA A O 1
ATOM 3174 N N . GLY A 1 440 ? 8.698 -19.503 -25.579 1.00 92.50 440 GLY A N 1
ATOM 3175 C CA . GLY A 1 440 ? 7.322 -19.967 -25.460 1.00 92.50 440 GLY A CA 1
ATOM 3176 C C . GLY A 1 440 ? 6.350 -19.220 -26.358 1.00 92.50 440 GLY A C 1
ATOM 3177 O O . GLY A 1 440 ? 6.738 -18.310 -27.092 1.00 92.50 440 GLY A O 1
ATOM 3178 N N . SER A 1 441 ? 5.095 -19.646 -26.291 1.00 92.25 441 SER A N 1
ATOM 3179 C CA . SER A 1 441 ? 3.948 -18.951 -26.870 1.00 92.25 441 SER A CA 1
ATOM 3180 C C . SER A 1 441 ? 3.225 -18.204 -25.759 1.00 92.25 441 SER A C 1
ATOM 3182 O O . SER A 1 441 ? 3.070 -18.729 -24.651 1.00 92.25 441 SER A O 1
ATOM 3184 N N . TYR A 1 442 ? 2.844 -16.976 -26.065 1.00 91.62 442 TYR A N 1
ATOM 3185 C CA . TYR A 1 442 ? 2.254 -16.035 -25.141 1.00 91.62 442 TYR A CA 1
ATOM 3186 C C . TYR A 1 442 ? 1.075 -15.342 -25.799 1.00 91.62 442 TYR A C 1
ATOM 3188 O O . TYR A 1 442 ? 1.172 -14.965 -26.968 1.00 91.62 442 TYR A O 1
ATOM 3196 N N . ASP A 1 443 ? 0.054 -15.083 -25.004 1.00 90.38 443 ASP A N 1
ATOM 3197 C CA . ASP A 1 443 ? -1.032 -14.187 -25.356 1.00 90.38 443 ASP A CA 1
ATOM 3198 C C . ASP A 1 443 ? -0.598 -12.772 -24.985 1.00 90.38 443 ASP A C 1
ATOM 3200 O O . ASP A 1 443 ? -0.101 -12.507 -23.884 1.00 90.38 443 ASP A O 1
ATOM 3204 N N . LEU A 1 444 ? -0.728 -11.868 -25.941 1.00 88.44 444 LEU A N 1
ATOM 3205 C CA . LEU A 1 444 ? -0.542 -10.444 -25.777 1.00 88.44 444 LEU A CA 1
ATOM 3206 C C . LEU A 1 444 ? -1.853 -9.885 -25.250 1.00 88.44 444 LEU A C 1
ATOM 3208 O O . LEU A 1 444 ? -2.827 -9.783 -25.990 1.00 88.44 444 LEU A O 1
ATOM 3212 N N . VAL A 1 445 ? -1.866 -9.510 -23.979 1.00 85.75 445 VAL A N 1
ATOM 3213 C CA . VAL A 1 445 ? -3.063 -8.983 -23.330 1.00 85.75 445 VAL A CA 1
ATOM 3214 C C . VAL A 1 445 ? -2.934 -7.485 -23.096 1.00 85.75 445 VAL A C 1
ATOM 3216 O O . VAL A 1 445 ? -1.872 -6.995 -22.699 1.00 85.75 445 VAL A O 1
ATOM 3219 N N . ASP A 1 446 ? -4.029 -6.778 -23.347 1.00 84.00 446 ASP A N 1
ATOM 3220 C CA . ASP A 1 446 ? -4.230 -5.371 -23.007 1.00 84.00 446 ASP A CA 1
ATOM 3221 C C . ASP A 1 446 ? -5.324 -5.272 -21.939 1.00 84.00 446 ASP A C 1
ATOM 3223 O O . ASP A 1 446 ? -6.262 -6.073 -21.915 1.00 84.00 446 ASP A O 1
ATOM 3227 N N . GLU A 1 447 ? -5.200 -4.314 -21.031 1.00 74.75 447 GLU A N 1
ATOM 3228 C CA . GLU A 1 447 ? -6.201 -4.081 -19.999 1.00 74.75 447 GLU A CA 1
ATOM 3229 C C . GLU A 1 447 ? -7.193 -3.020 -20.480 1.00 74.75 447 GLU A C 1
ATOM 3231 O O . GLU A 1 447 ? -6.954 -1.816 -20.392 1.00 74.75 447 GLU A O 1
ATOM 3236 N N . GLU A 1 448 ? -8.357 -3.463 -20.955 1.00 73.31 448 GLU A N 1
ATOM 3237 C CA . GLU A 1 448 ? -9.419 -2.562 -21.389 1.00 73.31 448 GLU A CA 1
ATOM 3238 C C . GLU A 1 448 ? -10.532 -2.519 -20.329 1.00 73.31 448 GLU A C 1
ATOM 3240 O O . GLU A 1 448 ? -11.294 -3.468 -20.141 1.00 73.31 448 GLU A O 1
ATOM 3245 N N . ASN A 1 449 ? -10.659 -1.383 -19.632 1.00 65.38 449 ASN A N 1
ATOM 3246 C CA . ASN A 1 449 ? -11.661 -1.149 -18.577 1.00 65.38 449 ASN A CA 1
ATOM 3247 C C . ASN A 1 449 ? -11.586 -2.131 -17.385 1.00 65.38 449 ASN A C 1
ATOM 3249 O O . ASN A 1 449 ? -12.625 -2.539 -16.857 1.00 65.38 449 ASN A O 1
ATOM 3253 N N . GLY A 1 450 ? -10.380 -2.509 -16.954 1.00 63.62 450 GLY A N 1
ATOM 3254 C CA . GLY A 1 450 ? -10.189 -3.418 -15.816 1.00 63.62 450 GLY A CA 1
ATOM 3255 C C . GLY A 1 450 ? -10.411 -4.897 -16.146 1.00 63.62 450 GLY A C 1
ATOM 3256 O O . GLY A 1 450 ? -10.531 -5.719 -15.240 1.00 63.62 450 GLY A O 1
ATOM 3257 N N . ALA A 1 451 ? -10.519 -5.243 -17.432 1.00 73.50 451 ALA A N 1
ATOM 3258 C CA . ALA A 1 451 ? -10.551 -6.617 -17.910 1.00 73.50 451 ALA A CA 1
ATOM 3259 C C . ALA A 1 451 ? -9.391 -6.851 -18.880 1.00 73.50 451 ALA A C 1
ATOM 3261 O O . ALA A 1 451 ? -9.142 -6.035 -19.765 1.00 73.50 451 ALA A O 1
ATOM 3262 N N . LEU A 1 452 ? -8.712 -7.988 -18.733 1.00 78.19 452 LEU A N 1
ATOM 3263 C CA . LEU A 1 452 ? -7.676 -8.410 -19.670 1.00 78.19 452 LEU A CA 1
ATOM 3264 C C . LEU A 1 452 ? -8.336 -8.909 -20.957 1.00 78.19 452 LEU A C 1
ATOM 3266 O O . LEU A 1 452 ? -9.112 -9.867 -20.935 1.00 78.19 452 LEU A O 1
ATOM 3270 N N . ALA A 1 453 ? -8.032 -8.249 -22.066 1.00 86.44 453 ALA A N 1
ATOM 3271 C CA . ALA A 1 453 ? -8.425 -8.648 -23.403 1.00 86.44 453 ALA A CA 1
ATOM 3272 C C . ALA A 1 453 ? -7.206 -9.219 -24.125 1.00 86.44 453 ALA A C 1
ATOM 3274 O O . ALA A 1 453 ? -6.175 -8.558 -24.228 1.00 86.44 453 ALA A O 1
ATOM 3275 N N . ASP A 1 454 ? -7.332 -10.438 -24.643 1.00 89.75 454 ASP A N 1
ATOM 3276 C CA . ASP A 1 454 ? -6.358 -10.979 -25.586 1.00 89.75 454 ASP A CA 1
ATOM 3277 C C . ASP A 1 454 ? -6.444 -10.193 -26.902 1.00 89.75 454 ASP A C 1
ATOM 3279 O O . ASP A 1 454 ? -7.481 -10.158 -27.576 1.00 89.75 454 ASP A O 1
ATOM 3283 N N . ILE A 1 455 ? -5.344 -9.526 -27.236 1.00 91.88 455 ILE A N 1
ATOM 3284 C CA . ILE A 1 455 ? -5.178 -8.742 -28.452 1.00 91.88 455 ILE A CA 1
ATOM 3285 C C . ILE A 1 455 ? -4.217 -9.415 -29.435 1.00 91.88 455 ILE A C 1
ATOM 3287 O O . ILE A 1 455 ? -3.952 -8.838 -30.487 1.00 91.88 455 ILE A O 1
ATOM 3291 N N . GLY A 1 456 ? -3.715 -10.624 -29.177 1.00 92.62 456 GLY A N 1
ATOM 3292 C CA . GLY A 1 456 ? -2.964 -11.402 -30.159 1.00 92.62 456 GLY A CA 1
ATOM 3293 C C . GLY A 1 456 ? -1.954 -12.383 -29.575 1.00 92.62 456 GLY A C 1
ATOM 3294 O O . GLY A 1 456 ? -1.710 -12.417 -28.385 1.00 92.62 456 GLY A O 1
ATOM 3295 N N . ASP A 1 457 ? -1.281 -13.134 -30.443 1.00 94.12 457 ASP A N 1
ATOM 3296 C CA . ASP A 1 457 ? -0.349 -14.190 -30.044 1.00 94.12 457 ASP A CA 1
ATOM 3297 C C . ASP A 1 457 ? 1.093 -13.796 -30.365 1.00 94.12 457 ASP A C 1
ATOM 3299 O O . ASP A 1 457 ? 1.401 -13.440 -31.505 1.00 94.12 457 ASP A O 1
ATOM 3303 N N . ILE A 1 458 ? 2.018 -13.944 -29.416 1.00 95.31 458 ILE A N 1
ATOM 3304 C CA . ILE A 1 458 ? 3.460 -13.747 -29.606 1.00 95.31 458 ILE A CA 1
ATOM 3305 C C . ILE A 1 458 ? 4.216 -15.020 -29.231 1.00 95.31 458 ILE A C 1
ATOM 3307 O O . ILE A 1 458 ? 4.081 -15.578 -28.150 1.00 95.31 458 ILE A O 1
ATOM 3311 N N . THR A 1 459 ? 5.097 -15.472 -30.117 1.00 95.31 459 THR A N 1
ATOM 3312 C CA . THR A 1 459 ? 6.073 -16.522 -29.819 1.00 95.31 459 THR A CA 1
ATOM 3313 C C . THR A 1 459 ? 7.453 -15.915 -29.624 1.00 95.31 459 THR A C 1
ATOM 3315 O O . THR A 1 459 ? 7.952 -15.207 -30.501 1.00 95.31 459 THR A O 1
ATOM 3318 N N . ILE A 1 460 ? 8.097 -16.249 -28.507 1.00 94.38 460 ILE A N 1
ATOM 3319 C CA . ILE A 1 460 ? 9.483 -15.893 -28.205 1.00 94.38 460 ILE A CA 1
ATOM 3320 C C . ILE A 1 460 ? 10.365 -17.128 -28.403 1.00 94.38 460 ILE A C 1
ATOM 3322 O O . ILE A 1 460 ? 10.126 -18.201 -27.851 1.00 94.38 460 ILE A O 1
ATOM 3326 N N . SER A 1 461 ? 11.419 -16.994 -29.203 1.00 95.38 461 SER A N 1
ATOM 3327 C CA . SER A 1 461 ? 12.433 -18.041 -29.369 1.00 95.38 461 SER A CA 1
ATOM 3328 C C . SER A 1 461 ? 13.439 -18.060 -28.212 1.00 95.38 461 SER A C 1
ATOM 3330 O O . SER A 1 461 ? 13.624 -17.074 -27.507 1.00 95.38 461 SER A O 1
ATOM 3332 N N . SER A 1 462 ? 14.226 -19.133 -28.088 1.00 91.06 462 SER A N 1
ATOM 3333 C CA . SER A 1 462 ? 15.316 -19.216 -27.097 1.00 91.06 462 SER A CA 1
ATOM 3334 C C . SER A 1 462 ? 16.442 -18.190 -27.284 1.00 91.06 462 SER A C 1
ATOM 3336 O O . SER A 1 462 ? 17.335 -18.102 -26.445 1.00 91.06 462 SER A O 1
ATOM 3338 N N . LEU A 1 463 ? 16.443 -17.464 -28.406 1.00 91.94 463 LEU A N 1
ATOM 3339 C CA . LEU A 1 463 ? 17.358 -16.358 -28.697 1.00 91.94 463 LEU A CA 1
ATOM 3340 C C . LEU A 1 463 ? 16.699 -14.987 -28.477 1.00 91.94 463 LEU A C 1
ATOM 3342 O O . LEU A 1 463 ? 17.264 -13.976 -28.886 1.00 91.94 463 LEU A O 1
ATOM 3346 N N . GLY A 1 464 ? 15.490 -14.952 -27.915 1.00 91.38 464 GLY A N 1
ATOM 3347 C CA . GLY A 1 464 ? 14.723 -13.731 -27.697 1.00 91.38 464 GLY A CA 1
ATOM 3348 C C . GLY A 1 464 ? 14.073 -13.150 -28.955 1.00 91.38 464 GLY A C 1
ATOM 3349 O O . GLY A 1 464 ? 13.492 -12.081 -28.889 1.00 91.38 464 GLY A O 1
ATOM 3350 N N . GLN A 1 465 ? 14.136 -13.802 -30.121 1.00 96.06 465 GLN A N 1
ATOM 3351 C CA . GLN A 1 465 ? 13.392 -13.322 -31.300 1.00 96.06 465 GLN A CA 1
ATOM 3352 C C . GLN A 1 465 ? 11.890 -13.500 -31.082 1.00 96.06 465 GLN A C 1
ATOM 3354 O O . GLN A 1 465 ? 11.477 -14.599 -30.710 1.00 96.06 465 GLN A O 1
ATOM 3359 N N . MET A 1 466 ? 11.116 -12.452 -31.350 1.00 95.75 466 MET A N 1
ATOM 3360 C CA . MET A 1 466 ? 9.662 -12.424 -31.225 1.00 95.75 466 MET A CA 1
ATOM 3361 C C . MET A 1 466 ? 9.013 -12.473 -32.606 1.00 95.75 466 MET A C 1
ATOM 3363 O O . MET A 1 466 ? 9.441 -11.767 -33.522 1.00 95.75 466 MET A O 1
ATOM 3367 N N . THR A 1 467 ? 7.965 -13.276 -32.752 1.00 96.75 467 THR A N 1
ATOM 3368 C CA . THR A 1 467 ? 7.118 -13.328 -33.952 1.00 96.75 467 THR A CA 1
ATOM 3369 C C . THR A 1 467 ? 5.689 -13.648 -33.560 1.00 96.75 467 THR A C 1
ATOM 3371 O O . THR A 1 467 ? 5.493 -14.500 -32.698 1.00 96.75 467 THR A O 1
ATOM 3374 N N . GLY A 1 468 ? 4.704 -13.052 -34.215 1.00 96.06 468 GLY A N 1
ATOM 3375 C CA . GLY A 1 468 ? 3.312 -13.294 -33.872 1.00 96.06 468 GLY A CA 1
ATOM 3376 C C . GLY A 1 468 ? 2.348 -12.382 -34.606 1.00 96.06 468 GLY A C 1
ATOM 3377 O O . GLY A 1 468 ? 2.685 -11.851 -35.666 1.00 96.06 468 GLY A O 1
ATOM 3378 N N . THR A 1 469 ? 1.170 -12.181 -34.032 1.00 95.31 469 THR A N 1
ATOM 3379 C CA . THR A 1 469 ? 0.148 -11.286 -34.570 1.00 95.31 469 THR A CA 1
ATOM 3380 C C . THR A 1 469 ? -0.508 -10.456 -33.481 1.00 95.31 469 THR A C 1
ATOM 3382 O O . THR A 1 469 ? -0.639 -10.927 -32.364 1.00 95.31 469 THR A O 1
ATOM 3385 N N . VAL A 1 470 ? -0.952 -9.246 -33.820 1.00 92.62 470 VAL A N 1
ATOM 3386 C CA . VAL A 1 470 ? -1.691 -8.343 -32.920 1.00 92.62 470 VAL A CA 1
ATOM 3387 C C . VAL A 1 470 ? -2.921 -7.811 -33.640 1.00 92.62 470 VAL A C 1
ATOM 3389 O O . VAL A 1 470 ? -2.832 -7.452 -34.812 1.00 92.62 470 VAL A O 1
ATOM 3392 N N . SER A 1 471 ? -4.057 -7.749 -32.962 1.00 91.88 471 SER A N 1
ATOM 3393 C CA . SER A 1 471 ? -5.317 -7.217 -33.466 1.00 91.88 471 SER A CA 1
ATOM 3394 C C . SER A 1 471 ? -5.562 -5.812 -32.918 1.00 91.88 471 SER A C 1
ATOM 3396 O O . SER A 1 471 ? -5.386 -5.562 -31.731 1.00 91.88 471 SER A O 1
ATOM 3398 N N . ASP A 1 472 ? -5.962 -4.881 -33.784 1.00 87.00 472 ASP A N 1
ATOM 3399 C CA . ASP A 1 472 ? -6.392 -3.545 -33.361 1.00 87.00 472 ASP A CA 1
ATOM 3400 C C . ASP A 1 472 ? -7.853 -3.531 -32.868 1.00 87.00 472 ASP A C 1
ATOM 3402 O O . ASP A 1 472 ? -8.613 -4.456 -33.171 1.00 87.00 472 ASP A O 1
ATOM 3406 N N . PRO A 1 473 ? -8.305 -2.463 -32.176 1.00 83.19 473 PRO A N 1
ATOM 3407 C CA . PRO A 1 473 ? -9.710 -2.322 -31.773 1.00 83.19 473 PRO A CA 1
ATOM 3408 C C . PRO A 1 473 ? -10.711 -2.329 -32.945 1.00 83.19 473 PRO A C 1
ATOM 3410 O O . PRO A 1 473 ? -11.915 -2.494 -32.754 1.00 83.19 473 PRO A O 1
ATOM 3413 N N . GLY A 1 474 ? -10.234 -2.133 -34.180 1.00 86.69 474 GLY A N 1
ATOM 3414 C CA . GLY A 1 474 ? -11.017 -2.247 -35.409 1.00 86.69 474 GLY A CA 1
ATOM 3415 C C . GLY A 1 474 ? -11.115 -3.675 -35.962 1.00 86.69 474 GLY A C 1
ATOM 3416 O O . GLY A 1 474 ? -11.785 -3.874 -36.979 1.00 86.69 474 GLY A O 1
ATOM 3417 N N . GLY A 1 475 ? -10.472 -4.655 -35.319 1.00 89.25 475 GLY A N 1
ATOM 3418 C CA . GLY A 1 475 ? -10.414 -6.054 -35.734 1.00 89.25 475 GLY A CA 1
ATOM 3419 C C . GLY A 1 475 ? -9.430 -6.341 -36.873 1.00 89.25 475 GLY A C 1
ATOM 3420 O O . GLY A 1 475 ? -9.508 -7.407 -37.484 1.00 89.25 475 GLY A O 1
ATOM 3421 N N . ASN A 1 476 ? -8.530 -5.412 -37.210 1.00 92.44 476 ASN A N 1
ATOM 3422 C CA . ASN A 1 476 ? -7.467 -5.668 -38.179 1.00 92.44 476 ASN A CA 1
ATOM 3423 C C . ASN A 1 476 ? -6.305 -6.383 -37.494 1.00 92.44 476 ASN A C 1
ATOM 3425 O O . ASN A 1 476 ? -5.834 -5.930 -36.458 1.00 92.44 476 ASN A O 1
ATOM 3429 N N . THR A 1 477 ? -5.792 -7.442 -38.114 1.00 93.69 477 THR A N 1
ATOM 3430 C CA . THR A 1 477 ? -4.628 -8.182 -37.614 1.00 93.69 477 THR A CA 1
ATOM 3431 C C . THR A 1 477 ? -3.344 -7.714 -38.298 1.00 93.69 477 THR A C 1
ATOM 3433 O O . THR A 1 477 ? -3.292 -7.606 -39.526 1.00 93.69 477 THR A O 1
ATOM 3436 N N . CYS A 1 478 ? -2.302 -7.473 -37.510 1.00 93.69 478 CYS A N 1
ATOM 3437 C CA . CYS A 1 478 ? -0.943 -7.163 -37.933 1.00 93.69 478 CYS A CA 1
ATOM 3438 C C . CYS A 1 478 ? 0.009 -8.292 -37.607 1.00 93.69 478 CYS A C 1
ATOM 3440 O O . CYS A 1 478 ? -0.149 -8.961 -36.593 1.00 93.69 478 CYS A O 1
ATOM 3442 N N . ASP A 1 479 ? 1.054 -8.414 -38.417 1.00 95.88 479 ASP A N 1
ATOM 3443 C CA . ASP A 1 479 ? 2.211 -9.228 -38.090 1.00 95.88 479 ASP A CA 1
ATOM 3444 C C . ASP A 1 479 ? 3.072 -8.472 -37.071 1.00 95.88 479 ASP A C 1
ATOM 3446 O O . ASP A 1 479 ? 3.472 -7.324 -37.300 1.00 95.88 479 ASP A O 1
ATOM 3450 N N . ALA A 1 480 ? 3.375 -9.135 -35.961 1.00 94.50 480 ALA A N 1
ATOM 3451 C CA . ALA A 1 480 ? 4.332 -8.702 -34.959 1.00 94.50 480 ALA A CA 1
ATOM 3452 C C . ALA A 1 480 ? 5.666 -9.419 -35.171 1.00 94.50 480 ALA A C 1
ATOM 3454 O O . ALA A 1 480 ? 5.730 -10.640 -35.315 1.00 94.50 480 ALA A O 1
ATOM 3455 N N . SER A 1 481 ? 6.760 -8.666 -35.167 1.00 95.56 481 SER A N 1
ATOM 3456 C CA . SER A 1 481 ? 8.115 -9.217 -35.215 1.00 95.56 481 SER A CA 1
ATOM 3457 C C . SER A 1 481 ? 9.054 -8.376 -34.371 1.00 95.56 481 SER A C 1
ATOM 3459 O O . SER A 1 481 ? 8.844 -7.179 -34.239 1.00 95.56 481 SER A O 1
ATOM 3461 N N . GLY A 1 482 ? 10.086 -8.961 -33.779 1.00 94.06 482 GLY A N 1
ATOM 3462 C CA . GLY A 1 482 ? 10.923 -8.195 -32.870 1.00 94.06 482 GLY A CA 1
ATOM 3463 C C . GLY A 1 482 ? 11.975 -9.010 -32.150 1.00 94.06 482 GLY A C 1
ATOM 3464 O O . GLY A 1 482 ? 12.270 -10.147 -32.520 1.00 94.06 482 GLY A O 1
ATOM 3465 N N . ALA A 1 483 ? 12.534 -8.427 -31.099 1.00 93.44 483 ALA A N 1
ATOM 3466 C CA . ALA A 1 483 ? 13.433 -9.126 -30.202 1.00 93.44 483 ALA A CA 1
ATOM 3467 C C . ALA A 1 483 ? 13.325 -8.597 -28.772 1.00 93.44 483 ALA A C 1
ATOM 3469 O O . ALA A 1 483 ? 13.199 -7.392 -28.560 1.00 93.44 483 ALA A O 1
ATOM 3470 N N . ILE A 1 484 ? 13.449 -9.512 -27.819 1.00 90.06 484 ILE A N 1
ATOM 3471 C CA . ILE A 1 484 ? 13.746 -9.243 -26.421 1.00 90.06 484 ILE A CA 1
ATOM 3472 C C . ILE A 1 484 ? 15.234 -9.529 -26.186 1.00 90.06 484 ILE A C 1
ATOM 3474 O O . ILE A 1 484 ? 15.753 -10.588 -26.554 1.00 90.06 484 ILE A O 1
ATOM 3478 N N . VAL A 1 485 ? 15.948 -8.550 -25.642 1.00 88.38 485 VAL A N 1
ATOM 3479 C CA . VAL A 1 485 ? 17.398 -8.595 -25.446 1.00 88.38 485 VAL A CA 1
ATOM 3480 C C . VAL A 1 485 ? 17.699 -8.328 -23.984 1.00 88.38 485 VAL A C 1
ATOM 3482 O O . VAL A 1 485 ? 17.112 -7.443 -23.373 1.00 88.38 485 VAL A O 1
ATOM 3485 N N . HIS A 1 486 ? 18.626 -9.104 -23.429 1.00 83.19 486 HIS A N 1
ATOM 3486 C CA . HIS A 1 486 ? 19.146 -8.858 -22.090 1.00 83.19 486 HIS A CA 1
ATOM 3487 C C . HIS A 1 486 ? 19.791 -7.483 -22.006 1.00 83.19 486 HIS A C 1
ATOM 3489 O O . HIS A 1 486 ? 20.698 -7.202 -22.790 1.00 83.19 486 HIS A O 1
ATOM 3495 N N . VAL A 1 487 ? 19.353 -6.683 -21.037 1.00 74.62 487 VAL A N 1
ATOM 3496 C CA . VAL A 1 487 ? 20.121 -5.516 -20.595 1.00 74.62 487 VAL A CA 1
ATOM 3497 C C . VAL A 1 487 ? 21.284 -6.020 -19.743 1.00 74.62 487 VAL A C 1
ATOM 3499 O O . VAL A 1 487 ? 22.441 -5.786 -20.074 1.00 74.62 487 VAL A O 1
ATOM 3502 N N . ASN A 1 488 ? 20.979 -6.856 -18.745 1.00 70.06 488 ASN A N 1
ATOM 3503 C CA . ASN A 1 488 ? 21.954 -7.468 -17.851 1.00 70.06 488 ASN A CA 1
ATOM 3504 C C . ASN A 1 488 ? 21.548 -8.911 -17.528 1.00 70.06 488 ASN A C 1
ATOM 3506 O O . ASN A 1 488 ? 20.449 -9.178 -17.058 1.00 70.06 488 ASN A O 1
ATOM 3510 N N . GLN A 1 489 ? 22.452 -9.869 -17.756 1.00 70.62 489 GLN A N 1
ATOM 3511 C CA . GLN A 1 489 ? 22.155 -11.304 -17.600 1.00 70.62 489 GLN A CA 1
ATOM 3512 C C . GLN A 1 489 ? 21.857 -11.733 -16.156 1.00 70.62 489 GLN A C 1
ATOM 3514 O O . GLN A 1 489 ? 21.383 -12.852 -15.941 1.00 70.62 489 GLN A O 1
ATOM 3519 N N . ASN A 1 490 ? 22.187 -10.891 -15.176 1.00 68.25 490 ASN A N 1
ATOM 3520 C CA . ASN A 1 490 ? 21.909 -11.151 -13.767 1.00 68.25 490 ASN A CA 1
ATOM 3521 C C . ASN A 1 490 ? 20.571 -10.566 -13.316 1.00 68.25 490 ASN A C 1
ATOM 3523 O O . ASN A 1 490 ? 20.130 -10.883 -12.213 1.00 68.25 490 ASN A O 1
ATOM 3527 N N . GLU A 1 491 ? 19.940 -9.758 -14.162 1.00 73.19 491 GLU A N 1
ATOM 3528 C CA . GLU A 1 491 ? 18.724 -9.037 -13.841 1.00 73.19 491 GLU A CA 1
ATOM 3529 C C . GLU A 1 491 ? 17.560 -9.518 -14.702 1.00 73.19 491 GLU A C 1
ATOM 3531 O O . GLU A 1 491 ? 17.705 -10.080 -15.790 1.00 73.19 491 GLU A O 1
ATOM 3536 N N . ASN A 1 492 ? 16.365 -9.285 -14.190 1.00 79.50 492 ASN A N 1
ATOM 3537 C CA . ASN A 1 492 ? 15.111 -9.557 -14.869 1.00 79.50 492 ASN A CA 1
ATOM 3538 C C . ASN A 1 492 ? 14.632 -8.326 -15.659 1.00 79.50 492 ASN A C 1
ATOM 3540 O O . ASN A 1 492 ? 13.479 -7.909 -15.542 1.00 79.50 492 ASN A O 1
ATOM 3544 N N . ILE A 1 493 ? 15.547 -7.695 -16.394 1.00 80.88 493 ILE A N 1
ATOM 3545 C CA . ILE A 1 493 ? 15.277 -6.493 -17.182 1.00 80.88 493 ILE A CA 1
ATOM 3546 C C . ILE A 1 493 ? 15.731 -6.744 -18.610 1.00 80.88 493 ILE A C 1
ATOM 3548 O O . ILE A 1 493 ? 16.875 -7.114 -18.891 1.00 80.88 493 ILE A O 1
ATOM 3552 N N . PHE A 1 494 ? 14.808 -6.514 -19.530 1.00 83.62 494 PHE A N 1
ATOM 3553 C CA . PHE A 1 494 ? 15.017 -6.723 -20.944 1.00 83.62 494 PHE A CA 1
ATOM 3554 C C . PHE A 1 494 ? 14.689 -5.465 -21.720 1.00 83.62 494 PHE A C 1
ATOM 3556 O O . PHE A 1 494 ? 13.740 -4.755 -21.401 1.00 83.62 494 PHE A O 1
ATOM 3563 N N . PHE A 1 495 ? 15.428 -5.243 -22.797 1.00 84.75 495 PHE A N 1
ATOM 3564 C CA . PHE A 1 495 ? 15.028 -4.305 -23.824 1.00 84.75 495 PHE A CA 1
ATOM 3565 C C . PHE A 1 495 ? 14.171 -5.036 -24.854 1.00 84.75 495 PHE A C 1
ATOM 3567 O O . PHE A 1 495 ? 14.558 -6.093 -25.361 1.00 84.75 495 PHE A O 1
ATOM 3574 N N . VAL A 1 496 ? 13.013 -4.474 -25.179 1.00 87.44 496 VAL A N 1
ATOM 3575 C CA . VAL A 1 496 ? 12.077 -5.025 -26.157 1.00 87.44 496 VAL A CA 1
ATOM 3576 C C . VAL A 1 496 ? 12.018 -4.103 -27.361 1.00 87.44 496 VAL A C 1
ATOM 3578 O O . VAL A 1 496 ? 11.750 -2.915 -27.232 1.00 87.44 496 VAL A O 1
ATOM 3581 N N . ASN A 1 497 ? 12.235 -4.674 -28.543 1.00 88.94 497 ASN A N 1
ATOM 3582 C CA . ASN A 1 497 ? 11.904 -4.048 -29.815 1.00 88.94 497 ASN A CA 1
ATOM 3583 C C . ASN A 1 497 ? 10.776 -4.836 -30.464 1.00 88.94 497 ASN A C 1
ATOM 3585 O O . ASN A 1 497 ? 10.980 -6.002 -30.803 1.00 88.94 497 ASN A O 1
ATOM 3589 N N . LEU A 1 498 ? 9.626 -4.208 -30.682 1.00 90.31 498 LEU A N 1
ATOM 3590 C CA . LEU A 1 498 ? 8.480 -4.797 -31.361 1.00 90.31 498 LEU A CA 1
ATOM 3591 C C . LEU A 1 498 ? 8.143 -3.977 -32.607 1.00 90.31 498 LEU A C 1
ATOM 3593 O O . LEU A 1 498 ? 7.890 -2.784 -32.542 1.00 90.31 498 LEU A O 1
ATOM 3597 N N . GLN A 1 499 ? 8.120 -4.622 -33.760 1.00 91.94 499 GLN A N 1
ATOM 3598 C CA . GLN A 1 499 ? 7.718 -4.049 -35.030 1.00 91.94 499 GLN A CA 1
ATOM 3599 C C . GLN A 1 499 ? 6.377 -4.647 -35.439 1.00 91.94 499 GLN A C 1
ATOM 3601 O O . GLN A 1 499 ? 6.278 -5.850 -35.696 1.00 91.94 499 GLN A O 1
ATOM 3606 N N . LEU A 1 500 ? 5.373 -3.785 -35.561 1.00 91.38 500 LEU A N 1
ATOM 3607 C CA . LEU A 1 500 ? 4.070 -4.134 -36.111 1.00 91.38 500 LEU A CA 1
ATOM 3608 C C . LEU A 1 500 ? 4.028 -3.750 -37.590 1.00 91.38 500 LEU A C 1
ATOM 3610 O O . LEU A 1 500 ? 4.396 -2.635 -37.973 1.00 91.38 500 LEU A O 1
ATOM 3614 N N . THR A 1 501 ? 3.599 -4.680 -38.438 1.00 91.81 501 THR A N 1
ATOM 3615 C CA . THR A 1 501 ? 3.419 -4.456 -39.878 1.00 91.81 501 THR A CA 1
ATOM 3616 C C . THR A 1 501 ? 2.077 -5.002 -40.338 1.00 91.81 501 THR A C 1
ATOM 3618 O O . THR A 1 501 ? 1.618 -6.022 -39.838 1.00 91.81 501 THR A O 1
ATOM 3621 N N . GLY A 1 502 ? 1.437 -4.332 -41.297 1.00 90.75 502 GLY A N 1
ATOM 3622 C CA . GLY A 1 502 ? 0.147 -4.766 -41.830 1.00 90.75 502 GLY A CA 1
ATOM 3623 C C . GLY A 1 502 ? -0.908 -3.656 -41.833 1.00 90.75 502 GLY A C 1
ATOM 3624 O O . GLY A 1 502 ? -0.550 -2.478 -41.875 1.00 90.75 502 GLY A O 1
ATOM 3625 N N . PRO A 1 503 ? -2.203 -4.020 -41.866 1.00 89.31 503 PRO A N 1
ATOM 3626 C CA . PRO A 1 503 ? -3.313 -3.082 -42.028 1.00 89.31 503 PRO A CA 1
ATOM 3627 C C . PRO A 1 503 ? -3.718 -2.315 -40.758 1.00 89.31 503 PRO A C 1
ATOM 3629 O O . PRO A 1 503 ? -4.609 -1.472 -40.857 1.00 89.31 503 PRO A O 1
ATOM 3632 N N . CYS A 1 504 ? -3.122 -2.581 -39.592 1.00 81.25 504 CYS A N 1
ATOM 3633 C CA . CYS A 1 504 ? -3.513 -1.893 -38.360 1.00 81.25 504 CYS A CA 1
ATOM 3634 C C . CYS A 1 504 ? -3.159 -0.416 -38.411 1.00 81.25 504 CYS A C 1
ATOM 3636 O O . CYS A 1 504 ? -2.155 0.004 -38.994 1.00 81.25 504 CYS A O 1
ATOM 3638 N N . GLN A 1 505 ? -3.967 0.371 -37.713 1.00 78.06 505 GLN A N 1
ATOM 3639 C CA . GLN A 1 505 ? -3.814 1.823 -37.661 1.00 78.06 505 GLN A CA 1
ATOM 3640 C C . GLN A 1 505 ? -2.511 2.275 -36.984 1.00 78.06 505 GLN A C 1
ATOM 3642 O O . GLN A 1 505 ? -2.084 3.410 -37.177 1.00 78.06 505 GLN A O 1
ATOM 3647 N N . PHE A 1 506 ? -1.862 1.377 -36.243 1.00 76.44 506 PHE A N 1
ATOM 3648 C CA . PHE A 1 506 ? -0.667 1.630 -35.445 1.00 76.44 506 PHE A CA 1
ATOM 3649 C C . PHE A 1 506 ? 0.556 0.809 -35.894 1.00 76.44 506 PHE A C 1
ATOM 3651 O O . PHE A 1 506 ? 1.437 0.506 -35.097 1.00 76.44 506 PHE A O 1
ATOM 3658 N N . ALA A 1 507 ? 0.641 0.432 -37.175 1.00 77.25 507 ALA A N 1
ATOM 3659 C CA . ALA A 1 507 ? 1.834 -0.226 -37.715 1.00 77.25 507 ALA A CA 1
ATOM 3660 C C . ALA A 1 507 ? 3.084 0.667 -37.548 1.00 77.25 507 ALA A C 1
ATOM 3662 O O . ALA A 1 507 ? 3.298 1.619 -38.302 1.00 77.25 507 ALA A O 1
ATOM 3663 N N . ALA A 1 508 ? 3.903 0.358 -36.544 1.00 82.06 508 ALA A N 1
ATOM 3664 C CA . ALA A 1 508 ? 5.067 1.131 -36.137 1.00 82.06 508 ALA A CA 1
ATOM 3665 C C . ALA A 1 508 ? 6.105 0.236 -35.444 1.00 82.06 508 ALA A C 1
ATOM 3667 O O . ALA A 1 508 ? 5.839 -0.922 -35.113 1.00 82.06 508 ALA A O 1
ATOM 3668 N N . GLY A 1 509 ? 7.309 0.780 -35.271 1.00 82.56 509 GLY A N 1
ATOM 3669 C CA . GLY A 1 509 ? 8.315 0.212 -34.380 1.00 82.56 509 GLY A CA 1
ATOM 3670 C C . GLY A 1 509 ? 8.112 0.751 -32.969 1.00 82.56 509 GLY A C 1
ATOM 3671 O O . GLY A 1 509 ? 7.876 1.946 -32.799 1.00 82.56 509 GLY A O 1
ATOM 3672 N N . TYR A 1 510 ? 8.210 -0.131 -31.988 1.00 81.81 510 TYR A N 1
ATOM 3673 C CA . TYR A 1 510 ? 8.082 0.138 -30.567 1.00 81.81 510 TYR A CA 1
ATOM 3674 C C . TYR A 1 510 ? 9.351 -0.334 -29.872 1.00 81.81 510 TYR A C 1
ATOM 3676 O O . TYR A 1 510 ? 9.827 -1.441 -30.131 1.00 81.81 510 TYR A O 1
ATOM 3684 N N . GLY A 1 511 ? 9.897 0.517 -29.011 1.00 80.75 511 GLY A N 1
ATOM 3685 C CA . GLY A 1 511 ? 11.046 0.208 -28.170 1.00 80.75 511 GLY A CA 1
ATOM 3686 C C . GLY A 1 511 ? 10.693 0.449 -26.711 1.00 80.75 511 GLY A C 1
ATOM 3687 O O . GLY A 1 511 ? 9.903 1.346 -26.410 1.00 80.75 511 GLY A O 1
ATOM 3688 N N . GLY A 1 512 ? 11.259 -0.341 -25.808 1.00 80.75 512 GLY A N 1
ATOM 3689 C CA . GLY A 1 512 ? 11.037 -0.136 -24.386 1.00 80.75 512 GLY A CA 1
ATOM 3690 C C . GLY A 1 512 ? 11.657 -1.207 -23.510 1.00 80.75 512 GLY A C 1
ATOM 3691 O O . GLY A 1 512 ? 12.519 -1.969 -23.949 1.00 80.75 512 GLY A O 1
ATOM 3692 N N . HIS A 1 513 ? 11.202 -1.252 -22.266 1.00 81.25 513 HIS A N 1
ATOM 3693 C CA . HIS A 1 513 ? 11.700 -2.185 -21.268 1.00 81.25 513 HIS A CA 1
ATOM 3694 C C . HIS A 1 513 ? 10.635 -3.220 -20.929 1.00 81.25 513 HIS A C 1
ATOM 3696 O O . HIS A 1 513 ? 9.433 -2.960 -20.999 1.00 81.25 513 HIS A O 1
ATOM 3702 N N . ALA A 1 514 ? 11.089 -4.404 -20.549 1.00 80.50 514 ALA A N 1
ATOM 3703 C CA . ALA A 1 514 ? 10.239 -5.457 -20.042 1.00 80.50 514 ALA A CA 1
ATOM 3704 C C . ALA A 1 514 ? 10.872 -6.141 -18.842 1.00 80.50 514 ALA A C 1
ATOM 3706 O O . ALA A 1 514 ? 12.096 -6.219 -18.730 1.00 80.50 514 ALA A O 1
ATOM 3707 N N . ALA A 1 515 ? 10.020 -6.678 -17.982 1.00 80.38 515 ALA A N 1
ATOM 3708 C CA . ALA A 1 515 ? 10.420 -7.508 -16.862 1.00 80.38 515 ALA A CA 1
ATOM 3709 C C . ALA A 1 515 ? 9.488 -8.711 -16.766 1.00 80.38 515 ALA A C 1
ATOM 3711 O O . ALA A 1 515 ? 8.288 -8.613 -17.031 1.00 80.38 515 ALA A O 1
ATOM 3712 N N . GLN A 1 516 ? 10.036 -9.858 -16.381 1.00 81.25 516 GLN A N 1
ATOM 3713 C CA . GLN A 1 516 ? 9.222 -11.023 -16.079 1.00 81.25 516 GLN A CA 1
ATOM 3714 C C . GLN A 1 516 ? 8.584 -10.837 -14.700 1.00 81.25 516 GLN A C 1
ATOM 3716 O O . GLN A 1 516 ? 9.286 -10.807 -13.694 1.00 81.25 516 GLN A O 1
ATOM 3721 N N . LEU A 1 517 ? 7.270 -10.766 -14.601 1.00 75.00 517 LEU A N 1
ATOM 3722 C CA . LEU A 1 517 ? 6.559 -10.680 -13.333 1.00 75.00 517 LEU A CA 1
ATOM 3723 C C . LEU A 1 517 ? 5.904 -12.025 -13.008 1.00 75.00 517 LEU A C 1
ATOM 3725 O O . LEU A 1 517 ? 5.454 -12.753 -13.896 1.00 75.00 517 LEU A O 1
ATOM 3729 N N . ASP A 1 518 ? 5.885 -12.360 -11.722 1.00 67.38 518 ASP A N 1
ATOM 3730 C CA . ASP A 1 518 ? 4.964 -13.366 -11.206 1.00 67.38 518 ASP A CA 1
ATOM 3731 C C . ASP A 1 518 ? 3.807 -12.595 -10.583 1.00 67.38 518 ASP A C 1
ATOM 3733 O O . ASP A 1 518 ? 3.940 -12.029 -9.502 1.00 67.38 518 ASP A O 1
ATOM 3737 N N . ASP A 1 519 ? 2.696 -12.519 -11.305 1.00 62.88 519 ASP A N 1
ATOM 3738 C CA . ASP A 1 519 ? 1.487 -11.870 -10.823 1.00 62.88 519 ASP A CA 1
ATOM 3739 C C . ASP A 1 519 ? 0.649 -12.909 -10.078 1.00 62.88 519 ASP A C 1
ATOM 3741 O O . ASP A 1 519 ? -0.208 -13.601 -10.635 1.00 62.88 519 ASP A O 1
ATOM 3745 N N . ALA A 1 520 ? 0.964 -13.063 -8.793 1.00 52.06 520 ALA A N 1
ATOM 3746 C CA . ALA A 1 520 ? 0.265 -13.998 -7.926 1.00 52.06 520 ALA A CA 1
ATOM 3747 C C . ALA A 1 520 ? -1.215 -13.626 -7.732 1.00 52.06 520 ALA A C 1
ATOM 3749 O O . ALA A 1 520 ? -2.019 -14.529 -7.499 1.00 52.06 520 ALA A O 1
ATOM 3750 N N . GLU A 1 521 ? -1.576 -12.341 -7.844 1.00 46.06 521 GLU A N 1
ATOM 3751 C CA . GLU A 1 521 ? -2.953 -11.864 -7.673 1.00 46.06 521 GLU A CA 1
ATOM 3752 C C . GLU A 1 521 ? -3.847 -12.355 -8.813 1.00 46.06 521 GLU A C 1
ATOM 3754 O O . GLU A 1 521 ? -4.941 -12.865 -8.565 1.00 46.06 521 GLU A O 1
ATOM 3759 N N . ASN A 1 522 ? -3.341 -12.313 -10.048 1.00 53.28 522 ASN A N 1
ATOM 3760 C CA . ASN A 1 522 ? -4.051 -12.823 -11.222 1.00 53.28 522 ASN A CA 1
ATOM 3761 C C . ASN A 1 522 ? -3.729 -14.294 -11.552 1.00 53.28 522 ASN A C 1
ATOM 3763 O O . ASN A 1 522 ? -4.259 -14.862 -12.507 1.00 53.28 522 ASN A O 1
ATOM 3767 N N . GLY A 1 523 ? -2.885 -14.943 -10.743 1.00 63.19 523 GLY A N 1
ATOM 3768 C CA . GLY A 1 523 ? -2.493 -16.342 -10.914 1.00 63.19 523 GLY A CA 1
ATOM 3769 C C . GLY A 1 523 ? -1.545 -16.590 -12.091 1.00 63.19 523 GLY A C 1
ATOM 3770 O O . GLY A 1 523 ? -1.333 -17.750 -12.462 1.00 63.19 523 GLY A O 1
ATOM 3771 N N . PHE A 1 524 ? -0.960 -15.536 -12.664 1.00 69.88 524 PHE A N 1
ATOM 3772 C CA . PHE A 1 524 ? 0.000 -15.655 -13.750 1.00 69.88 524 PHE A CA 1
ATOM 3773 C C . PHE A 1 524 ? 1.407 -15.882 -13.204 1.00 69.88 524 PHE A C 1
ATOM 3775 O O . PHE A 1 524 ? 1.899 -15.187 -12.318 1.00 69.88 524 PHE A O 1
ATOM 3782 N N . THR A 1 525 ? 2.098 -16.855 -13.781 1.00 71.25 525 THR A N 1
ATOM 3783 C CA . THR A 1 525 ? 3.519 -17.091 -13.514 1.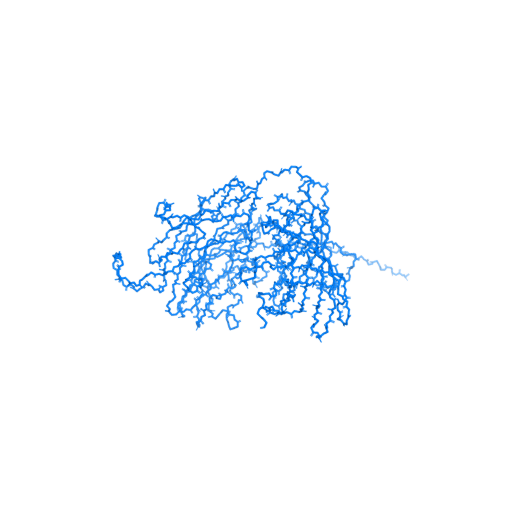00 71.25 525 THR A CA 1
ATOM 3784 C C . THR A 1 525 ? 4.289 -16.902 -14.802 1.00 71.25 525 THR A C 1
ATOM 3786 O O . THR A 1 525 ? 3.874 -17.421 -15.839 1.00 71.25 525 THR A O 1
ATOM 3789 N N . ASN A 1 526 ? 5.442 -16.231 -14.737 1.00 71.62 526 ASN A N 1
ATOM 3790 C CA . ASN A 1 526 ? 6.263 -15.920 -15.909 1.00 71.62 526 ASN A CA 1
ATOM 3791 C C . ASN A 1 526 ? 5.602 -14.970 -16.924 1.00 71.62 526 ASN A C 1
ATOM 3793 O O . ASN A 1 526 ? 5.946 -15.036 -18.108 1.00 71.62 526 ASN A O 1
ATOM 3797 N N . ALA A 1 527 ? 4.684 -14.103 -16.488 1.00 77.56 527 ALA A N 1
ATOM 3798 C CA . ALA A 1 527 ? 4.161 -13.053 -17.354 1.00 77.56 527 ALA A CA 1
ATOM 3799 C C . ALA A 1 527 ? 5.285 -12.064 -17.688 1.00 77.56 527 ALA A C 1
ATOM 3801 O O . ALA A 1 527 ? 6.145 -11.803 -16.851 1.00 77.56 527 ALA A O 1
ATOM 3802 N N . ILE A 1 528 ? 5.322 -11.519 -18.900 1.00 79.31 528 ILE A N 1
ATOM 3803 C CA . ILE A 1 528 ? 6.287 -10.472 -19.256 1.00 79.31 528 ILE A CA 1
ATOM 3804 C C . ILE A 1 528 ? 5.514 -9.169 -19.361 1.00 79.31 528 ILE A C 1
ATOM 3806 O O . ILE A 1 528 ? 4.787 -8.963 -20.329 1.00 79.31 528 ILE A O 1
ATOM 3810 N N . ALA A 1 529 ? 5.671 -8.297 -18.370 1.00 77.31 529 ALA A N 1
ATOM 3811 C CA . ALA A 1 529 ? 5.143 -6.946 -18.456 1.00 77.31 529 ALA A CA 1
ATOM 3812 C C . ALA A 1 529 ? 6.055 -6.141 -19.374 1.00 77.31 529 ALA A C 1
ATOM 3814 O O . ALA A 1 529 ? 7.266 -6.070 -19.147 1.00 77.31 529 ALA A O 1
ATOM 3815 N N . MET A 1 530 ? 5.479 -5.565 -20.424 1.00 77.81 530 MET A N 1
ATOM 3816 C CA . MET A 1 530 ? 6.207 -4.761 -21.390 1.00 77.81 530 MET A CA 1
ATOM 3817 C C . MET A 1 530 ? 5.653 -3.345 -21.396 1.00 77.81 530 MET A C 1
ATOM 3819 O O . MET A 1 530 ? 4.444 -3.123 -21.445 1.00 77.81 530 MET A O 1
ATOM 3823 N N . ILE A 1 531 ? 6.573 -2.389 -21.378 1.00 66.88 531 ILE A N 1
ATOM 3824 C CA . ILE A 1 531 ? 6.270 -0.971 -21.486 1.00 66.88 531 ILE A CA 1
ATOM 3825 C C . ILE A 1 531 ? 7.060 -0.480 -22.680 1.00 66.88 531 ILE A C 1
ATOM 3827 O O . ILE A 1 531 ? 8.286 -0.362 -22.613 1.00 66.88 531 ILE A O 1
ATOM 3831 N N . PHE A 1 532 ? 6.370 -0.243 -23.789 1.00 72.12 532 PHE A N 1
ATOM 3832 C CA . PHE A 1 532 ? 7.005 0.271 -24.991 1.00 72.12 532 PHE A CA 1
ATOM 3833 C C . PHE A 1 532 ? 6.163 1.332 -25.669 1.00 72.12 532 PHE A C 1
ATOM 3835 O O . PHE A 1 532 ? 4.941 1.414 -25.544 1.00 72.12 532 PHE A O 1
ATOM 3842 N N . GLY A 1 533 ? 6.864 2.188 -26.392 1.00 63.75 533 GLY A N 1
ATOM 3843 C CA . GLY A 1 533 ? 6.273 3.336 -27.032 1.00 63.75 533 GLY A CA 1
ATOM 3844 C C . GLY A 1 533 ? 7.028 3.713 -28.285 1.00 63.75 533 GLY A C 1
ATOM 3845 O O . GLY A 1 533 ? 8.112 3.210 -28.588 1.00 63.75 533 GLY A O 1
ATOM 3846 N N . ASN A 1 534 ? 6.406 4.606 -29.030 1.00 69.06 534 ASN A N 1
ATOM 3847 C CA . AS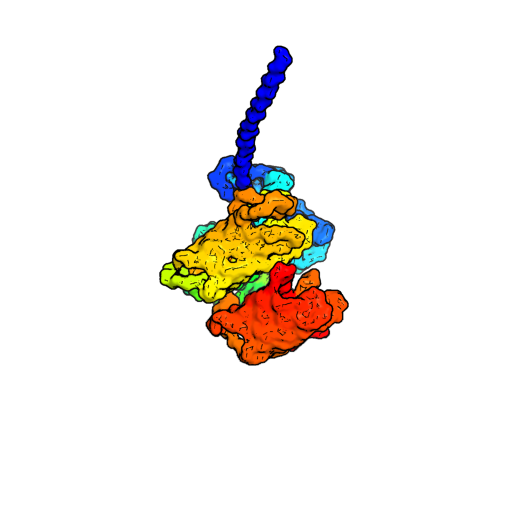N A 1 534 ? 7.034 5.376 -30.083 1.00 69.06 534 ASN A CA 1
ATOM 3848 C C . ASN A 1 534 ? 6.729 6.861 -29.847 1.00 69.06 534 ASN A C 1
ATOM 3850 O O . ASN A 1 534 ? 6.094 7.221 -28.860 1.00 69.06 534 ASN A O 1
ATOM 3854 N N . GLU A 1 535 ? 7.150 7.723 -30.771 1.00 59.03 535 GLU A N 1
ATOM 3855 C CA . GLU A 1 535 ? 6.928 9.175 -30.681 1.00 59.03 535 GLU A CA 1
ATOM 3856 C C . GLU A 1 535 ? 5.441 9.581 -30.581 1.00 59.03 535 GLU A C 1
ATOM 3858 O O . GLU A 1 535 ? 5.141 10.719 -30.245 1.00 59.03 535 GLU A O 1
ATOM 3863 N N . ASN A 1 536 ? 4.500 8.680 -30.888 1.00 57.69 536 ASN A N 1
ATOM 3864 C CA . ASN A 1 536 ? 3.072 8.982 -30.985 1.00 57.69 536 ASN A CA 1
ATOM 3865 C C . ASN A 1 536 ? 2.193 8.217 -29.984 1.00 57.69 536 ASN A C 1
ATOM 3867 O O . ASN A 1 536 ? 1.085 8.670 -29.704 1.00 57.69 536 ASN A O 1
ATOM 3871 N N . ALA A 1 537 ? 2.628 7.060 -29.481 1.00 62.22 537 ALA A N 1
ATOM 3872 C CA . ALA A 1 537 ? 1.804 6.191 -28.646 1.00 62.22 537 ALA A CA 1
ATOM 3873 C C . ALA A 1 537 ? 2.644 5.333 -27.700 1.00 62.22 537 ALA A C 1
ATOM 3875 O O . ALA A 1 537 ? 3.737 4.887 -28.048 1.00 62.22 537 ALA A O 1
ATOM 3876 N N . ILE A 1 538 ? 2.079 5.059 -26.529 1.00 56.16 538 ILE A N 1
ATOM 3877 C CA . ILE A 1 538 ? 2.634 4.172 -25.511 1.00 56.16 538 ILE A CA 1
ATOM 3878 C C . ILE A 1 538 ? 1.605 3.086 -25.278 1.00 56.16 538 ILE A C 1
ATOM 3880 O O . ILE A 1 538 ? 0.416 3.381 -25.201 1.00 56.16 538 ILE A O 1
ATOM 3884 N N . VAL A 1 539 ? 2.068 1.845 -25.225 1.00 67.12 539 VAL A N 1
ATOM 3885 C CA . VAL A 1 539 ? 1.210 0.681 -25.051 1.00 67.12 539 VAL A CA 1
ATOM 3886 C C . VAL A 1 539 ? 1.747 -0.114 -23.869 1.00 67.12 539 VAL A C 1
ATOM 3888 O O . VAL A 1 539 ? 2.933 -0.456 -23.836 1.00 67.12 539 VAL A O 1
ATOM 3891 N N . GLN A 1 540 ? 0.875 -0.376 -22.897 1.00 67.00 540 GLN A N 1
ATOM 3892 C CA . GLN A 1 540 ? 1.123 -1.368 -21.864 1.00 67.00 540 GLN A CA 1
ATOM 3893 C C . GLN A 1 540 ? 0.507 -2.676 -22.331 1.00 67.00 540 GLN A C 1
ATOM 3895 O O . GLN A 1 540 ? -0.661 -2.734 -22.688 1.00 67.00 540 GLN A O 1
ATOM 3900 N N . VAL A 1 541 ? 1.307 -3.728 -22.322 1.00 76.94 541 VAL A N 1
ATOM 3901 C CA . VAL A 1 541 ? 0.830 -5.072 -22.622 1.00 76.94 541 VAL A CA 1
ATOM 3902 C C . VAL A 1 541 ? 1.556 -6.051 -21.729 1.00 76.94 541 VAL A C 1
ATOM 3904 O O . VAL A 1 541 ? 2.720 -5.848 -21.364 1.00 76.94 541 VAL A O 1
ATOM 3907 N N . ALA A 1 542 ? 0.880 -7.140 -21.405 1.00 80.19 542 ALA A N 1
ATOM 3908 C CA . ALA A 1 542 ? 1.529 -8.290 -20.809 1.00 80.19 542 ALA A CA 1
ATOM 3909 C C . ALA A 1 542 ? 1.589 -9.429 -21.827 1.00 80.19 542 ALA A C 1
ATOM 3911 O O . ALA A 1 542 ? 0.675 -9.618 -22.624 1.00 80.19 542 ALA A O 1
ATOM 3912 N N . LEU A 1 543 ? 2.681 -10.188 -21.801 1.00 80.38 543 LEU A N 1
ATOM 3913 C CA . LEU A 1 543 ? 2.733 -11.513 -22.405 1.00 80.38 543 LEU A CA 1
ATOM 3914 C C . LEU A 1 543 ? 2.411 -12.530 -21.328 1.00 80.38 543 LEU A C 1
ATOM 3916 O O . LEU A 1 543 ? 3.227 -12.756 -20.432 1.00 80.38 543 LEU A O 1
ATOM 3920 N N . VAL A 1 544 ? 1.245 -13.150 -21.418 1.00 81.62 544 VAL A N 1
ATOM 3921 C CA . VAL A 1 544 ? 0.827 -14.223 -20.517 1.00 81.62 544 VAL A CA 1
ATOM 3922 C C . VAL A 1 544 ? 1.094 -15.553 -21.212 1.00 81.62 544 VAL A C 1
ATOM 3924 O O . VAL A 1 544 ? 0.745 -15.691 -22.377 1.00 81.62 544 VAL A O 1
ATOM 3927 N N . PRO A 1 545 ? 1.735 -16.548 -20.574 1.00 84.62 545 PRO A N 1
ATOM 3928 C CA . PRO A 1 545 ? 1.901 -17.851 -21.211 1.00 84.62 545 PRO A CA 1
ATOM 3929 C C . PRO A 1 545 ? 0.542 -18.443 -21.623 1.00 84.62 545 PRO A C 1
ATOM 3931 O O . PRO A 1 545 ? -0.323 -18.586 -20.765 1.00 84.62 545 PRO A O 1
ATOM 3934 N N . ASP A 1 546 ? 0.398 -18.867 -22.883 1.00 80.50 546 ASP A N 1
ATOM 3935 C CA . ASP A 1 546 ? -0.860 -19.362 -23.504 1.00 80.50 546 ASP A CA 1
ATOM 3936 C C . ASP A 1 546 ? -1.573 -20.441 -22.651 1.00 80.50 546 ASP A C 1
ATOM 3938 O O . ASP A 1 546 ? -2.786 -20.486 -22.479 1.00 80.50 546 ASP A O 1
ATOM 3942 N N . ALA A 1 547 ? -0.799 -21.277 -21.951 1.00 75.25 547 ALA A N 1
ATOM 3943 C CA . ALA A 1 547 ? -1.340 -22.288 -21.039 1.00 75.25 547 ALA A CA 1
ATOM 3944 C C . ALA A 1 547 ? -2.091 -21.734 -19.803 1.00 75.25 547 ALA A C 1
ATOM 3946 O O . ALA A 1 547 ? -2.673 -22.526 -19.057 1.00 75.25 547 ALA A O 1
ATOM 3947 N N . GLN A 1 548 ? -2.014 -20.429 -19.533 1.00 73.69 548 GLN A N 1
ATOM 3948 C CA . GLN A 1 548 ? -2.543 -19.775 -18.333 1.00 73.69 548 GLN A CA 1
ATOM 3949 C C . GLN A 1 548 ? -3.703 -18.823 -18.618 1.00 73.69 548 GLN A C 1
ATOM 3951 O O . GLN A 1 548 ? -4.423 -18.488 -17.677 1.00 73.69 548 GLN A O 1
ATOM 3956 N N . PHE A 1 549 ? -3.924 -18.415 -19.869 1.00 71.75 549 PHE A N 1
ATOM 3957 C CA . PHE A 1 549 ? -5.066 -17.580 -20.212 1.00 71.75 549 PHE A CA 1
ATOM 3958 C C . PHE A 1 549 ? -6.267 -18.472 -20.580 1.00 71.75 549 PHE A C 1
ATOM 3960 O O 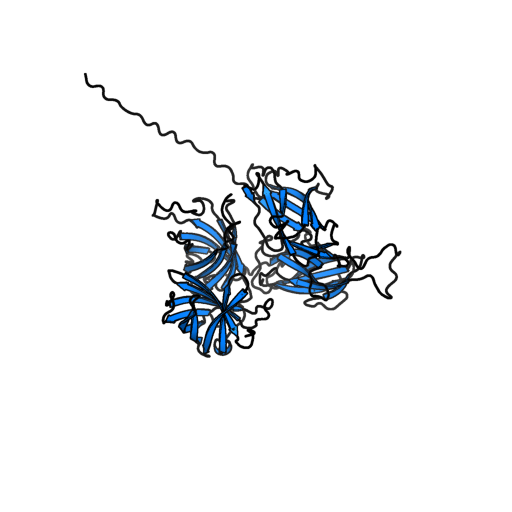. PHE A 1 549 ? -6.184 -19.304 -21.487 1.00 71.75 549 PHE A O 1
ATOM 3967 N N . PRO A 1 550 ? -7.392 -18.405 -19.848 1.00 63.00 550 PRO A N 1
ATOM 3968 C CA . PRO A 1 550 ? -8.575 -19.178 -20.198 1.00 63.00 550 PRO A CA 1
ATOM 3969 C C . PRO A 1 550 ? -9.221 -18.605 -21.470 1.00 63.00 550 PRO A C 1
ATOM 3971 O O . PRO A 1 550 ? -9.798 -17.521 -21.420 1.00 63.00 550 PRO A O 1
ATOM 3974 N N . GLN A 1 551 ? -9.138 -19.345 -22.584 1.00 51.47 551 GLN A N 1
ATOM 3975 C CA . GLN A 1 551 ? -9.838 -19.024 -23.841 1.00 51.47 551 GLN A CA 1
ATOM 3976 C C . GLN A 1 551 ? -11.368 -19.026 -23.730 1.00 51.47 551 GLN A C 1
ATOM 3978 O O . GLN A 1 551 ? -11.924 -19.882 -22.992 1.00 51.47 551 GLN A O 1
#

pLDDT: mean 79.17, std 17.0, range [34.75, 98.56]

Radius of gyration: 26.36 Å; chains: 1; bounding box: 59×102×75 Å

Foldseek 3Di:
DDDDDDDDPPPPPPPDPPDPDWAKAKFKPPQEWEEAAQDKDKIKMKIFRADPDFDKFAQKDKDFPQDPPPAQQWDKKKFWADPVRHGDDDIPGGGIAGHRGMIMMMMITHHNDFDFFGKGQIWIATPVLLFTHDRFQSTRIHTYGYDDADWAKHKDKAFPVRPLEFEAEALFGKGKIKMKIATPTHLDDDDDDDDDDDDDDRWFFKKKAKDWRPFQAQKDKWKAWADPVRHGPDDIDRIDTDTHGRDITMMMMMITHNQLWADQPFRHGKIKMFIAGPVRGTNTIDIGHYTYPHDDFDLPQWALAAKWWKAWDWDSRSFFFGFFIWIWGAFRQQWIKIWGWTDGPPDPIDTDIFTDGWDDPDRQKTWARWGFDPPVFDTFTWIWIFGAGHSYKTKTKIATDPPPDPPPPPPPPPHPIIIMMIIGGHCLWQAQDQLLNLFAKFFKWAQDPNDTDRQWIWGQHSQQWIWIWGADPVRFIWIKTWGWADSDRSTQKTWTWIATDDDDPPRGIKIFMWGQDCPVVLRFHRKIWTWIDDPNDIGTIITGHPVRDDD

=== Feature glossary ===
Each block in this record encodes a different view of the same protein. In brief:

Predicted aligned error. PAE(i, j) answers: if I align the predicted and true structures on residue i, how far off (in Å) do I expect residue j to be? A block-diagonal PAE matrix with low values on the blocks and high values off-diagonal is the signature of a multi-domain protein with confidently predicted domains but uncertain inter-domain orientation.

Contact-map, Ramachandran, and PAE plots. Plot images: a contact map (which residues are close in 3D, as an N×N binary image), a Ramachandran scatter (backbone torsion angles, revealing secondary-structure composition at a glance), and — for AlphaFold structures — a PAE heatmap (pairwise prediction confidence).

Backbone torsions (φ/ψ). φ (phi) and ψ (psi) are the two rotatable backbone dihedrals per residue: φ is the C(i-1)–N–Cα–C torsion, ψ is the N–Cα–C–N(i+1) torsion, both in degrees on (−180°, 180°]. α-helical residues cluster near (−60°, −45°); β-strand residues near (−120°, +130°). A Ramachandran plot is simply a scatter of (φ, ψ) for every residue.

Foldseek 3Di. A 3Di character summarizes, for each residue, the relative orientation of the Cα frame of its nearest spatial neighbor. Because it encodes fold topology rather than chemistry, 3Di alignments detect remote structural similarity that sequence alignment misses.

Radius of gyration, Cα contacts, bounding box. Three whole-structure scalars: the radius of gyration (RMS distance of Cα from centroid, in Å), the count of Cα–Cα contacts (pairs closer than 8 Å and separated by more than four residues in sequence — i.e. tertiary, not local, contacts), and the bounding-box dimensions. Together they distinguish compact globular folds from extended fibres or disordered chains.

Sequence. Sequence gives the chain of amino acids in standard one-letter code (A=alanine, C=cysteine, …, Y=tyrosine), read N→C. It is the only feature that is directly encoded by the gene; all structural features are derived from the folded form of this sequence.

mmCIF coordinates. Atomic coordinates in PDBx/mmCIF format — the same representation the Protein Data Bank distributes. Each line of the _atom_site loop places one backbone atom in Cartesian space (units: ångströms, origin: arbitrary).

Secondary structure (3-state, P-SEA). Three-state secondary structure (P-SEA) collapses the eight DSSP classes into helix (a), strand (b), and coil (c). P-SEA assigns these from Cα geometry alone — distances and angles — without requiring backbone oxygens, so it works on any Cα trace.

InterPro / GO / CATH / organism. Functional annotations link the protein to curated databases. InterPro entries identify conserved domains and families by matching the sequence against member-database signatures (Pfam, PROSITE, CDD, …). Gene Ontology (GO) terms describe molecular function, biological process, and cellular component in a controlled vocabulary. CATH places the structure in a hierarchical fold classification (Class/Architecture/Topology/Homologous-superfamily). The organism is the source species.

B-factor. B-factor (Debye–Waller factor) reflects atomic displacement in the crystal lattice. It is an experimental observable (units Å²), not a prediction; low values mean the atom is pinned down, high values mean it moves or is heterogeneous across the crystal.

Rendered structure images. Structure images are PyMOL renders from six orthogonal camera directions. Cartoon representation draws helices as coils and strands as arrows; sticks shows the backbone as bonds; surface shows the solvent-excluded envelope. Rainbow coloring maps sequence position to hue (blue→red, N→C); chain coloring assigns a distinct color per polypeptide.

Solvent-accessible surface area. Solvent-accessible surface area (SASA) is the area in Å² traced out by the centre of a 1.4 Å probe sphere (a water molecule) rolled over the protein's van der Waals surface (Shrake–Rupley / Lee–Richards construction). Buried residues have near-zero SASA; fully exposed residues can exceed 200 Å². The total SASA scales roughly with the number of surface residues.

Secondary structure (8-state, DSSP). The SS8 string is DSSP's per-residue secondary-structure call. α-helix (H) means an i→i+4 H-bond ladder; β-strand (E) means the residue participates in a β-sheet; 3₁₀ (G) and π (I) are tighter and wider helices; T/S are turns/bends; '-' is loop.

pLDDT. For AlphaFold models, the B-factor field carries pLDDT — the model's own estimate of local accuracy on a 0–100 scale. Regions with pLDDT<50 should be treated as essentially unmodeled; they often correspond to intrinsically disordered segments.

Nearest PDB structures. Nearest PDB neighbors are the top structural matches found by Foldseek when searching this structure against the entire Protein Data Bank. Each hit reports a TM-score (0 to 1; >0.5 almost always implies the same fold) and an E-value. These are *structural* homologs — they may share no detectable sequence similarity.